Protein AF-A0A378LNF2-F1 (afdb_monomer)

pLDDT: mean 77.24, std 20.05, range [28.61, 97.25]

Solvent-accessible surface area (backbone atoms only — not comparable to full-atom values): 22758 Å² total; per-residue (Å²): 131,86,87,70,76,54,49,74,69,56,45,55,50,51,51,41,48,54,49,62,71,62,50,100,77,46,58,66,43,42,73,56,46,51,51,53,51,52,53,47,55,49,39,46,38,66,70,37,74,68,48,41,79,69,31,42,40,34,45,22,21,26,46,46,53,50,60,74,57,23,49,76,40,34,29,44,20,35,44,46,38,69,64,29,54,60,18,48,64,55,36,75,50,63,45,76,48,88,49,80,90,46,65,38,36,38,40,23,10,36,33,27,21,16,35,39,39,42,20,39,51,41,46,35,37,18,65,73,51,69,84,50,57,25,39,34,36,73,35,74,30,34,29,48,70,62,85,38,31,33,36,37,35,49,61,50,52,76,46,49,59,58,46,52,36,86,88,45,82,53,55,69,73,44,26,54,46,36,50,55,22,34,64,70,40,40,69,44,58,64,66,31,51,52,29,43,50,50,30,50,56,18,50,53,46,35,63,76,29,32,45,65,46,88,86,47,83,48,82,74,63,54,54,40,69,64,83,80,70,52,68,66,47,26,56,47,27,47,42,45,53,51,44,54,55,67,72,43,86,69,72,50,26,37,41,34,26,28,33,52,68,39,50,51,52,28,44,39,69,58,32,68,64,46,61,80,64,54,53,98,79,73,71,71,49,58,29,17,23,55,34,33,40,33,31,28,44,85,85,43,66,42,45,31,42,47,42,40,31,46,26,50,35,46,86,46,66,37,23,44,47,66,47,67,38,103,53,64,50,69,32,77,61,42,64,63,52,44,51,51,43,55,54,57,72,70,55,72,73,72,64,62,60,55,60,51,50,59,57,46,47,74,73,67,45,102,78,74,86,84,80,84,77,82,76,93,68,91,74,82,89,78,89,78,85,79,82,80,79,79,76,82,80,78,88,84,83,92,85,87,90,85,86,92,78,88,78,91,82,136

Nearest PDB structures (foldseek):
  6s2q-assembly2_D  TM=5.118E-01  e=1.154E-04  Mycobacterium tuberculosis H37Rv
  6s2r-assembly1_B  TM=5.006E-01  e=1.284E-04  Mycobacterium tuberculosis H37Rv
  4qih-assembly1_B  TM=4.948E-01  e=4.172E-04  Mycobacterium tuberculosis H37Rv
  6pi6-assembly1_A  TM=2.904E-01  e=1.037E+00  Pseudomonas sp. ADP
  6gq3-assembly2_B  TM=2.468E-01  e=3.954E+00  Homo sapiens

Sequence (410 aa):
MSTAKLDLSSYQHHVNQLISQFGPAVTDNHGLIEALYDLTTRYLRDNYPGADNFKVIQLFRHGECTRADKGFGLRPNANINPEADKNMKQFGYEALLHNQQTPPKVLFSTMTRGTTTAANFIEGLAKFFKEAQVKARSSRCITEIAEGPSGFGIERSSDYWKLINPNSGVKLSQRIALFFSWILFGIVPDPLVNNSMAKHYALETIGKNSTLQGGDISLESHSSKVTRTSDAQRKNGLAAEIVNEVFAEDPEDLIVIGHGNSIRDTLTTFFPNYKAMHREDDELDYGESQNLMTFKVNGEKQLFMLPFRIQVDQHTPGRMNARYVPYAELTPNYQEIADEVNLRDLELPASEAEDLLESYEYMFGNGLTPNMESAKKSGAPQLIIRTETVEEEQDTKQEIKKKNKAGFNL

Foldseek 3Di:
DDPDQADPVNLLVVLQVLQVVVDPPDLDCLVSLLVQVVSVQSNCCSVFPQWFLKAKEWAAEFFDDDCVQCVVVLQALGAHDPLLLVQLLQAQLCSNGNDNPAAAEEEFELRLRRLSRSLSNLLNSLVSVVPHFHEYEYDNLQFDLRPERHSALDLALVLLCCALDLPLLHAPVRSVSSVVSCVVDRVDPVSSPVSNVSNVVSVVSNVVRHDYDDPCPDPVVSRRNTGPADSLSNLLVVLLVVLVVLPDPDSHYYYYHHHFVSVLSSCCLQPVCCVVVVDPPPTADHQKIFMWMWIDRPNHIKIKTRQKIKGSDSNHHHGIHMDGHSDMDIGDRNVVSSVVSVVSNPDDPPCSVVSSVVVVCVVPPPPDDFDFDPPPDDDDGDRDDDDPDPDPPDPPDDDDDDDDDDDDDD

Radius of gyration: 28.54 Å; Cα contacts (8 Å, |Δi|>4): 672; chains: 1; bounding box: 127×67×55 Å

Organism: NCBI:txid28088

Secondary structure (DSSP, 8-state):
---SPPPHHHHHHHHHHHHHHH-TT-S--HHHHHHHHHHHHHHHHHHSTTEEEEEEEEEEEPPP--TTTTGGGTSTTPPPPHHHHHHHTT--GGGG-S-TTSPPEEEEESSHHHHHHHHHHHHHHHHHHTTSPEEEEEEGGGS---SSGGGS---SHHHHHHHHSTTSS--HHHHHHHHHHIIIIISSSHHHHHHHHHHHHHHHHHHHHEEE-SS--SGGGGS--SS---HHHHHHHHHHHHHHHHH------EEEEE-HHHHHHHHHHH-HHHHHH--TT-PPPTTEEEEEEEEEETTEEEEEEEEEEEEE-SSSTT-EEEEE-S--EEPTTHHHHHHHHHHHHH---TTHHHHHHHHHHHHH-TT--------SSSSPPP----------------S--S--------

Structure (mmCIF, N/CA/C/O backbone):
data_AF-A0A378LNF2-F1
#
_entry.id   AF-A0A378LNF2-F1
#
loop_
_atom_site.group_PDB
_atom_site.id
_atom_site.type_symbol
_atom_site.label_atom_id
_atom_site.label_alt_id
_atom_site.label_comp_id
_atom_site.label_asym_id
_atom_site.label_entity_id
_atom_site.label_seq_id
_atom_site.pdbx_PDB_ins_code
_atom_site.Cartn_x
_atom_site.Cartn_y
_atom_site.Cartn_z
_atom_site.occupancy
_atom_site.B_iso_or_equiv
_atom_site.auth_seq_id
_atom_site.auth_comp_id
_atom_site.auth_asym_id
_atom_site.auth_atom_id
_atom_site.pdbx_PDB_model_num
ATOM 1 N N . MET A 1 1 ? -31.143 -3.286 17.680 1.00 46.31 1 MET A N 1
ATOM 2 C CA . MET A 1 1 ? -29.837 -3.950 17.466 1.00 46.31 1 MET A CA 1
ATOM 3 C C . MET A 1 1 ? -29.321 -4.438 18.812 1.00 46.31 1 MET A C 1
ATOM 5 O O . MET A 1 1 ? -29.515 -3.730 19.790 1.00 46.31 1 MET A O 1
ATOM 9 N N . SER A 1 2 ? -28.754 -5.647 18.879 1.00 41.69 2 SER A N 1
ATOM 10 C CA . SER A 1 2 ? -28.270 -6.265 20.127 1.00 41.69 2 SER A CA 1
ATOM 11 C C . SER A 1 2 ? -27.234 -5.383 20.844 1.00 41.69 2 SER A C 1
ATOM 13 O O . SER A 1 2 ? -26.359 -4.804 20.197 1.00 41.69 2 SER A O 1
ATOM 15 N N . THR A 1 3 ? -27.354 -5.283 22.170 1.00 55.31 3 THR A N 1
ATOM 16 C CA . THR A 1 3 ? -26.450 -4.576 23.100 1.00 55.31 3 THR A CA 1
ATOM 17 C C . THR A 1 3 ? -25.361 -5.489 23.674 1.00 55.31 3 THR A C 1
ATOM 19 O O . THR A 1 3 ? -24.633 -5.084 24.576 1.00 55.31 3 THR A O 1
ATOM 22 N N . ALA A 1 4 ? -25.266 -6.735 23.202 1.00 71.12 4 ALA A N 1
ATOM 23 C CA . ALA A 1 4 ? -24.233 -7.661 23.645 1.00 71.12 4 ALA A CA 1
ATOM 24 C C . ALA A 1 4 ? -22.861 -7.241 23.096 1.00 71.12 4 ALA A C 1
ATOM 26 O O . ALA A 1 4 ? -22.738 -6.914 21.913 1.00 71.12 4 ALA A O 1
ATOM 27 N N . LYS A 1 5 ? -21.845 -7.273 23.964 1.00 79.44 5 LYS A N 1
ATOM 28 C CA . LYS A 1 5 ? -20.435 -7.096 23.603 1.00 79.44 5 LYS A CA 1
ATOM 29 C C . LYS A 1 5 ? -20.051 -8.126 22.537 1.00 79.44 5 LYS A C 1
ATOM 31 O O . LYS A 1 5 ? -20.292 -9.317 22.723 1.00 79.44 5 LYS A O 1
ATOM 36 N N . LEU A 1 6 ? -19.481 -7.661 21.428 1.00 86.31 6 LEU A N 1
ATOM 37 C CA . LEU A 1 6 ? -19.015 -8.526 20.343 1.00 86.31 6 LEU A CA 1
ATOM 38 C C . LEU A 1 6 ? -17.680 -9.160 20.739 1.00 86.31 6 LEU A C 1
ATOM 40 O O . LEU A 1 6 ? -16.713 -8.438 20.946 1.00 86.31 6 LEU A O 1
ATOM 44 N N . ASP A 1 7 ? -17.599 -10.485 20.826 1.00 90.88 7 ASP A N 1
ATOM 45 C CA . ASP A 1 7 ? -16.300 -11.166 20.842 1.00 90.88 7 ASP A CA 1
ATOM 46 C C . ASP A 1 7 ? -15.690 -11.225 19.425 1.00 90.88 7 ASP A C 1
ATOM 48 O O . ASP A 1 7 ? -16.345 -10.881 18.435 1.00 90.88 7 ASP A O 1
ATOM 52 N N . LEU A 1 8 ? -14.419 -11.636 19.318 1.00 91.00 8 LEU A N 1
ATOM 53 C CA . LEU A 1 8 ? -13.693 -11.668 18.040 1.00 91.00 8 LEU A CA 1
ATOM 54 C C . LEU A 1 8 ? -14.396 -12.556 16.999 1.00 91.00 8 LEU A C 1
ATOM 56 O O . LEU A 1 8 ? -14.499 -12.177 15.833 1.00 91.00 8 LEU A O 1
ATOM 60 N N . SER A 1 9 ? -14.924 -13.709 17.423 1.00 91.81 9 SER A N 1
ATOM 61 C CA . SER A 1 9 ? -15.613 -14.651 16.535 1.00 91.81 9 SER A CA 1
ATOM 62 C C . SER A 1 9 ? -16.911 -14.059 15.983 1.00 91.81 9 SER A C 1
ATOM 64 O O . SER A 1 9 ? -17.155 -14.106 14.777 1.00 91.81 9 SER A O 1
ATOM 66 N N . SER A 1 10 ? -17.709 -13.427 16.845 1.00 92.69 10 SER A N 1
ATOM 67 C CA . SER A 1 10 ? -18.956 -12.752 16.482 1.00 92.69 10 SER A CA 1
ATOM 68 C C . SER A 1 10 ? -18.701 -11.550 15.576 1.00 92.69 10 SER A C 1
ATOM 70 O O . SER A 1 10 ? -19.425 -11.345 14.603 1.00 92.69 10 SER A O 1
ATOM 72 N N . TYR A 1 11 ? -17.654 -10.770 15.854 1.00 94.94 11 TYR A N 1
ATOM 73 C CA . TYR A 1 11 ? -17.217 -9.669 14.995 1.00 94.94 11 TYR A CA 1
ATOM 74 C C . TYR A 1 11 ? -16.851 -10.161 13.590 1.00 94.94 11 TYR A C 1
ATOM 76 O O . TYR A 1 11 ? -17.413 -9.680 12.606 1.00 94.94 11 TYR A O 1
ATOM 84 N N . GLN A 1 12 ? -15.976 -11.164 13.484 1.00 94.12 12 GLN A N 1
ATOM 85 C CA . GLN A 1 12 ? -15.579 -11.728 12.193 1.00 94.12 12 GLN A CA 1
ATOM 86 C C . GLN A 1 12 ? -16.767 -12.352 11.445 1.00 94.12 12 GLN A C 1
ATOM 88 O O . GLN A 1 12 ? -16.859 -12.232 10.223 1.00 94.12 12 GLN A O 1
ATOM 93 N N . HIS A 1 13 ? -17.705 -12.974 12.166 1.00 94.50 13 HIS A N 1
ATOM 94 C CA . HIS A 1 13 ? -18.943 -13.483 11.584 1.00 94.50 13 HIS A CA 1
ATOM 95 C C . HIS A 1 13 ? -19.801 -12.360 10.987 1.00 94.50 13 HIS A C 1
ATOM 97 O O . HIS A 1 13 ? -20.257 -12.485 9.851 1.00 94.50 13 HIS A O 1
ATOM 103 N N . HIS A 1 14 ? -19.985 -11.248 11.704 1.00 94.56 14 HIS A N 1
ATOM 104 C CA . HIS A 1 14 ? -20.729 -10.093 11.197 1.00 94.56 14 HIS A CA 1
ATOM 105 C C . HIS A 1 14 ? -20.045 -9.428 9.998 1.00 94.56 14 HIS A C 1
ATOM 107 O O . HIS A 1 14 ? -20.735 -9.061 9.051 1.00 94.56 14 HIS A O 1
ATOM 113 N N . VAL A 1 15 ? -18.711 -9.330 9.982 1.00 95.12 15 VAL A N 1
ATOM 114 C CA . VAL A 1 15 ? -17.965 -8.856 8.801 1.00 95.12 15 VAL A CA 1
ATOM 115 C C . VAL A 1 15 ? -18.271 -9.730 7.584 1.00 95.12 15 VAL A C 1
ATOM 117 O O . VAL A 1 15 ? -18.637 -9.217 6.527 1.00 95.12 15 VAL A O 1
ATOM 120 N N . ASN A 1 16 ? -18.183 -11.054 7.735 1.00 94.38 16 ASN A N 1
ATOM 121 C CA . ASN A 1 16 ? -18.486 -11.985 6.651 1.00 94.38 16 ASN A CA 1
ATOM 122 C C . ASN A 1 16 ? -19.944 -11.858 6.167 1.00 94.38 16 ASN A C 1
ATOM 124 O O . ASN A 1 16 ? -20.209 -11.870 4.963 1.00 94.38 16 ASN A O 1
ATOM 128 N N . GLN A 1 17 ? -20.895 -11.694 7.094 1.00 93.31 17 GLN A N 1
ATOM 129 C CA . GLN A 1 17 ? -22.302 -11.470 6.758 1.00 93.31 17 GLN A CA 1
ATOM 130 C C . GLN A 1 17 ? -22.513 -10.171 5.976 1.00 93.31 17 GLN A C 1
ATOM 132 O O . GLN A 1 17 ? -23.202 -10.207 4.959 1.00 93.31 17 GLN A O 1
ATOM 137 N N . LEU A 1 18 ? -21.920 -9.053 6.412 1.00 91.81 18 LEU A N 1
ATOM 138 C CA . LEU A 1 18 ? -22.021 -7.769 5.712 1.00 91.81 18 LEU A CA 1
ATOM 139 C C . LEU A 1 18 ? -21.511 -7.898 4.276 1.00 91.81 18 LEU A C 1
ATOM 141 O O . LEU A 1 18 ? -22.231 -7.582 3.336 1.00 91.81 18 LEU A O 1
ATOM 145 N N . ILE A 1 19 ? -20.318 -8.462 4.087 1.00 91.12 19 ILE A N 1
ATOM 146 C CA . ILE A 1 19 ? -19.733 -8.643 2.751 1.00 91.12 19 ILE A CA 1
ATOM 147 C C . ILE A 1 19 ? -20.613 -9.550 1.874 1.00 91.12 19 ILE A C 1
ATOM 149 O O . ILE A 1 19 ? -20.861 -9.246 0.708 1.00 91.12 19 ILE A O 1
ATOM 153 N N . SER A 1 20 ? -21.154 -10.630 2.443 1.00 88.88 20 SER A N 1
ATOM 154 C CA . SER A 1 20 ? -22.032 -11.558 1.716 1.00 88.88 20 SER A CA 1
ATOM 155 C C . SER A 1 20 ? -23.372 -10.931 1.306 1.00 88.88 20 SER A C 1
ATOM 157 O O . SER A 1 20 ? -23.924 -11.303 0.273 1.00 88.88 20 SER A O 1
ATOM 159 N N . GLN A 1 21 ? -23.906 -9.994 2.096 1.00 84.56 21 GLN A N 1
ATOM 160 C CA . GLN A 1 21 ? -25.195 -9.337 1.837 1.00 84.56 21 GLN A CA 1
ATOM 161 C C . GLN A 1 21 ? -25.132 -8.313 0.701 1.00 84.56 21 GLN A C 1
ATOM 163 O O . GLN A 1 21 ? -26.104 -8.176 -0.039 1.00 84.56 21 GLN A O 1
ATOM 168 N N . PHE A 1 22 ? -24.008 -7.610 0.550 1.00 74.44 22 PHE A N 1
ATOM 169 C CA . PHE A 1 22 ? -23.841 -6.616 -0.515 1.00 74.44 22 PHE A CA 1
ATOM 170 C C . PHE A 1 22 ? -23.561 -7.264 -1.881 1.00 74.44 22 PHE A C 1
ATOM 172 O O . PHE A 1 22 ? -23.915 -6.699 -2.911 1.00 74.44 22 PHE A O 1
ATOM 179 N N . GLY A 1 23 ? -23.038 -8.494 -1.905 1.00 61.16 23 GLY A N 1
ATOM 180 C CA . GLY A 1 23 ? -22.859 -9.286 -3.122 1.00 61.16 23 GLY A CA 1
ATOM 181 C C . GLY A 1 23 ? -21.852 -8.696 -4.130 1.00 61.16 23 GLY A C 1
ATOM 182 O O . GLY A 1 23 ? -21.405 -7.558 -4.015 1.00 61.16 23 GLY A O 1
ATOM 183 N N . PRO A 1 24 ? -21.477 -9.454 -5.174 1.00 56.44 24 PRO A N 1
ATOM 184 C CA . PRO A 1 24 ? -20.490 -9.025 -6.167 1.00 56.44 24 PRO A CA 1
ATOM 185 C C . PRO A 1 24 ? -21.074 -8.102 -7.255 1.00 56.44 24 PRO A C 1
ATOM 187 O O . PRO A 1 24 ? -20.491 -8.014 -8.329 1.00 56.44 24 PRO A O 1
ATOM 190 N N . ALA A 1 25 ? -22.240 -7.480 -7.066 1.00 51.31 25 ALA A N 1
ATOM 191 C CA . ALA A 1 25 ? -22.971 -6.804 -8.150 1.00 51.31 25 ALA A CA 1
ATOM 192 C C . ALA A 1 25 ? -23.205 -5.300 -7.933 1.00 51.31 25 ALA A C 1
ATOM 194 O O . ALA A 1 25 ? -23.798 -4.656 -8.798 1.00 51.31 25 ALA A O 1
ATOM 195 N N . VAL A 1 26 ? -22.757 -4.728 -6.814 1.00 55.94 26 VAL A N 1
ATOM 196 C CA . VAL A 1 26 ? -22.938 -3.297 -6.548 1.00 55.94 26 VAL A CA 1
ATOM 197 C C . VAL A 1 26 ? -21.745 -2.533 -7.115 1.00 55.94 26 VAL A C 1
ATOM 199 O O . VAL A 1 26 ? -20.593 -2.821 -6.802 1.00 55.94 26 VAL A O 1
ATOM 202 N N . THR A 1 27 ? -22.027 -1.579 -8.000 1.00 56.25 27 THR A N 1
ATOM 203 C CA . THR A 1 27 ? -21.019 -0.738 -8.660 1.00 56.25 27 THR A CA 1
ATOM 204 C C . THR A 1 27 ? -20.361 0.264 -7.714 1.00 56.25 27 THR A C 1
ATOM 206 O O . THR A 1 27 ? -19.321 0.799 -8.061 1.00 56.25 27 THR A O 1
ATOM 209 N N . ASP A 1 28 ? -20.926 0.490 -6.528 1.00 64.38 28 ASP A N 1
ATOM 210 C CA . ASP A 1 28 ? -20.379 1.362 -5.491 1.00 64.38 28 ASP A CA 1
ATOM 211 C C . ASP A 1 28 ? -20.611 0.753 -4.096 1.00 64.38 28 ASP A C 1
ATOM 213 O O . ASP A 1 28 ? -21.744 0.631 -3.632 1.00 64.38 28 ASP A O 1
ATOM 217 N N . ASN A 1 29 ?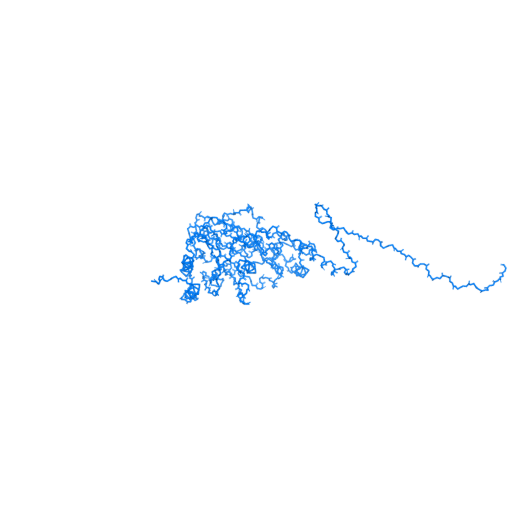 -19.525 0.340 -3.440 1.00 74.81 29 ASN A N 1
ATOM 218 C CA . ASN A 1 29 ? -19.544 -0.309 -2.127 1.00 74.81 29 ASN A CA 1
ATOM 219 C C . ASN A 1 29 ? -19.297 0.672 -0.968 1.00 74.81 29 ASN A C 1
ATOM 221 O O . ASN A 1 29 ? -18.974 0.229 0.135 1.00 74.81 29 ASN A O 1
ATOM 225 N N . HIS A 1 30 ? -19.463 1.984 -1.172 1.00 80.50 30 HIS A N 1
ATOM 226 C CA . HIS A 1 30 ? -19.204 2.988 -0.131 1.00 80.50 30 HIS A CA 1
ATOM 227 C C . HIS A 1 30 ? -19.927 2.686 1.192 1.00 80.50 30 HIS A C 1
ATOM 229 O O . HIS A 1 30 ? -19.278 2.582 2.232 1.00 80.50 30 HIS A O 1
ATOM 235 N N . GLY A 1 31 ? -21.236 2.413 1.154 1.00 85.62 31 GLY A N 1
ATOM 236 C CA . GLY A 1 31 ? -22.003 2.080 2.362 1.00 85.62 31 GLY A CA 1
ATOM 237 C C . GLY A 1 31 ? -21.570 0.776 3.050 1.00 85.62 31 GLY A C 1
ATOM 238 O O . GLY A 1 31 ? -21.698 0.651 4.267 1.00 85.62 31 GLY A O 1
ATOM 239 N N . LEU A 1 32 ? -21.021 -0.190 2.303 1.00 88.94 32 LEU A N 1
ATOM 240 C CA . LEU A 1 32 ? -20.430 -1.399 2.887 1.00 88.94 32 LEU A CA 1
ATOM 241 C C . LEU A 1 32 ? -19.131 -1.062 3.622 1.00 88.94 32 LEU A C 1
ATOM 243 O O . LEU A 1 32 ? -18.923 -1.535 4.737 1.00 88.94 32 LEU A O 1
ATOM 247 N N . ILE A 1 33 ? -18.259 -0.265 3.004 1.00 90.56 33 ILE A N 1
ATOM 248 C CA . ILE A 1 33 ? -16.956 0.096 3.574 1.00 90.56 33 ILE A CA 1
ATOM 249 C C . ILE A 1 33 ? -17.143 0.891 4.873 1.00 90.56 33 ILE A C 1
ATOM 251 O O . ILE A 1 33 ? -16.528 0.552 5.885 1.00 90.56 33 ILE A O 1
ATOM 255 N N . GLU A 1 34 ? -18.051 1.869 4.880 1.00 90.00 34 GLU A N 1
ATOM 256 C CA . GLU A 1 34 ? -18.422 2.622 6.084 1.00 90.00 34 GLU A CA 1
ATOM 257 C C . GLU A 1 34 ? -18.934 1.684 7.190 1.00 90.00 34 GLU A C 1
ATOM 259 O O . GLU A 1 34 ? -18.407 1.684 8.304 1.00 90.00 34 GLU A O 1
ATOM 264 N N . ALA A 1 35 ? -19.871 0.785 6.864 1.00 91.94 35 ALA A N 1
ATOM 265 C CA . ALA A 1 35 ? -20.413 -0.177 7.823 1.00 91.94 35 ALA A CA 1
ATOM 266 C C . ALA A 1 35 ? -19.348 -1.133 8.395 1.00 91.94 35 ALA A C 1
ATOM 268 O O . ALA A 1 35 ? -19.419 -1.515 9.567 1.00 91.94 35 ALA A O 1
ATOM 269 N N . LEU A 1 36 ? -18.357 -1.530 7.590 1.00 94.94 36 LEU A N 1
ATOM 270 C CA . LEU A 1 36 ? -17.246 -2.377 8.027 1.00 94.94 36 LEU A CA 1
ATOM 271 C C . LEU A 1 36 ? -16.326 -1.649 9.015 1.00 94.94 36 LEU A C 1
ATOM 273 O O . LEU A 1 36 ? -15.928 -2.237 10.030 1.00 94.94 36 LEU A O 1
ATOM 277 N N . TYR A 1 37 ? -16.004 -0.379 8.757 1.00 95.12 37 TYR A N 1
ATOM 278 C CA . TYR A 1 37 ? -15.212 0.424 9.687 1.00 95.12 37 TYR A CA 1
ATOM 279 C C . TYR A 1 37 ? -15.983 0.734 10.974 1.00 95.12 37 TYR A C 1
ATOM 281 O O . TYR A 1 37 ? -15.431 0.550 12.058 1.00 95.12 37 TYR A O 1
ATOM 289 N N . ASP A 1 38 ? -17.268 1.075 10.892 1.00 94.06 38 ASP A N 1
ATOM 290 C CA . ASP A 1 38 ? -18.120 1.313 12.064 1.00 94.06 38 ASP A CA 1
ATOM 291 C C . ASP A 1 38 ? -18.252 0.075 12.954 1.00 94.06 38 ASP A C 1
ATOM 293 O O . ASP A 1 38 ? -18.110 0.151 14.182 1.00 94.06 38 ASP A O 1
ATOM 297 N N . LEU A 1 39 ? -18.483 -1.093 12.345 1.00 95.44 39 LEU A N 1
ATOM 298 C CA . LEU A 1 39 ? -18.534 -2.367 13.059 1.00 95.44 39 LEU A CA 1
ATOM 299 C C . LEU A 1 39 ? -17.207 -2.654 13.774 1.00 95.44 39 LEU A C 1
ATOM 301 O O . LEU A 1 39 ? -17.210 -3.115 14.918 1.00 95.44 39 LEU A O 1
ATOM 305 N N . THR A 1 40 ? -16.084 -2.361 13.118 1.00 96.62 40 THR A N 1
ATOM 306 C CA . THR A 1 40 ? -14.739 -2.529 13.682 1.00 96.62 40 THR A CA 1
ATOM 307 C C . THR A 1 40 ? -14.512 -1.590 14.864 1.00 96.62 40 THR A C 1
ATOM 309 O O . THR A 1 40 ? -14.142 -2.047 15.945 1.00 96.62 40 THR A O 1
ATOM 312 N N . THR A 1 41 ? -14.797 -0.297 14.705 1.00 95.50 41 THR A N 1
ATOM 313 C CA . THR A 1 41 ? -14.666 0.704 15.772 1.00 95.50 41 THR A CA 1
ATOM 314 C C . THR A 1 41 ? -15.528 0.340 16.977 1.00 95.50 41 THR A C 1
ATOM 316 O O . THR A 1 41 ? -15.078 0.437 18.121 1.00 95.50 41 THR A O 1
ATOM 319 N N . ARG A 1 42 ? -16.754 -0.147 16.748 1.00 94.88 42 ARG A N 1
ATOM 320 C CA . ARG A 1 42 ? -17.622 -0.650 17.818 1.00 94.88 42 ARG A CA 1
ATOM 321 C C . ARG A 1 42 ? -17.013 -1.857 18.530 1.00 94.88 42 ARG A C 1
ATOM 323 O O . ARG A 1 42 ? -16.938 -1.848 19.756 1.00 94.88 42 ARG A O 1
ATOM 330 N N . TYR A 1 43 ? -16.562 -2.865 17.783 1.00 96.12 43 TYR A N 1
ATOM 331 C CA . TYR A 1 43 ? -15.901 -4.041 18.354 1.00 96.12 43 TYR A CA 1
ATOM 332 C C . TYR A 1 43 ? -14.707 -3.642 19.237 1.00 96.12 43 TYR A C 1
ATOM 334 O O . TYR A 1 43 ? -14.588 -4.125 20.365 1.00 96.12 43 TYR A O 1
ATOM 342 N N . LEU A 1 44 ? -13.861 -2.723 18.764 1.00 95.94 44 LEU A N 1
ATOM 343 C CA . LEU A 1 44 ? -12.694 -2.260 19.511 1.00 95.94 44 LEU A CA 1
ATOM 344 C C . LEU A 1 44 ? -13.091 -1.477 20.771 1.00 95.94 44 LEU A C 1
ATOM 346 O O . LEU A 1 44 ? -12.554 -1.752 21.839 1.00 95.94 44 LEU A O 1
ATOM 350 N N . ARG A 1 45 ? -14.079 -0.578 20.705 1.00 94.88 45 ARG A N 1
ATOM 351 C CA . ARG A 1 45 ? -14.576 0.146 21.893 1.00 94.88 45 ARG A CA 1
ATOM 352 C C . ARG A 1 45 ? -15.192 -0.777 22.944 1.00 94.88 45 ARG A C 1
ATOM 354 O O . ARG A 1 45 ? -14.976 -0.570 24.136 1.00 94.88 45 ARG A O 1
ATOM 361 N N . ASP A 1 46 ? -15.924 -1.805 22.518 1.00 93.69 46 ASP A N 1
ATOM 362 C CA . ASP A 1 46 ? -16.558 -2.765 23.428 1.00 93.69 46 ASP A CA 1
ATOM 363 C C . ASP A 1 46 ? -15.514 -3.655 24.141 1.00 93.69 46 ASP A C 1
ATOM 365 O O . ASP A 1 46 ? -15.707 -4.075 25.292 1.00 93.69 46 ASP A O 1
ATOM 369 N N . ASN A 1 47 ? -14.396 -3.963 23.471 1.00 93.81 47 ASN A N 1
ATOM 370 C CA . ASN A 1 47 ? -13.351 -4.850 23.991 1.00 93.81 47 ASN A CA 1
ATOM 371 C C . ASN A 1 47 ? -12.210 -4.135 24.710 1.00 93.81 47 ASN A C 1
ATOM 373 O O . ASN A 1 47 ? -11.639 -4.723 25.629 1.00 93.81 47 ASN A O 1
ATOM 377 N N . TYR A 1 48 ? -11.955 -2.874 24.372 1.00 92.88 48 TYR A N 1
ATOM 378 C CA . TYR A 1 48 ? -10.885 -2.056 24.931 1.00 92.88 48 TYR A CA 1
ATOM 379 C C . TYR A 1 48 ? -11.477 -0.740 25.467 1.00 92.88 48 TYR A C 1
ATOM 381 O O . TYR A 1 48 ? -11.519 0.264 24.755 1.00 92.88 48 TYR A O 1
ATOM 389 N N . PRO A 1 49 ? -11.990 -0.726 26.715 1.00 91.56 49 PRO A N 1
ATOM 390 C CA . PRO A 1 49 ? -12.575 0.473 27.307 1.00 91.56 49 PRO A CA 1
ATOM 391 C C . PRO A 1 49 ? -11.589 1.645 27.298 1.00 91.56 49 PRO A C 1
ATOM 393 O O . PRO A 1 49 ? -10.435 1.491 27.690 1.00 91.56 49 PRO A O 1
ATOM 396 N N . GLY A 1 50 ? -12.056 2.815 26.860 1.00 91.00 50 GLY A N 1
ATOM 397 C CA . GLY A 1 50 ? -11.201 3.988 26.657 1.00 91.00 50 GLY A CA 1
ATOM 398 C C . GLY A 1 50 ? -10.525 4.043 25.284 1.00 91.00 50 GLY A C 1
ATOM 399 O O . GLY A 1 50 ? -9.676 4.904 25.089 1.00 91.00 50 GLY A O 1
ATOM 400 N N . ALA A 1 51 ? -10.894 3.158 24.345 1.00 94.00 51 ALA A N 1
ATOM 401 C CA . ALA A 1 51 ? -10.382 3.209 22.983 1.00 94.00 51 ALA A CA 1
ATOM 402 C C . ALA A 1 51 ? -10.830 4.474 22.230 1.00 94.00 51 ALA A C 1
ATOM 404 O O . ALA A 1 51 ? -12.033 4.709 22.050 1.00 94.00 51 ALA A O 1
ATOM 405 N N . ASP A 1 52 ? -9.866 5.256 21.748 1.00 92.75 52 ASP A N 1
ATOM 406 C CA . ASP A 1 52 ? -10.088 6.479 20.977 1.00 92.75 52 ASP A CA 1
ATOM 407 C C . ASP A 1 52 ? -9.046 6.674 19.857 1.00 92.75 52 ASP A C 1
ATOM 409 O O . ASP A 1 52 ? -8.235 5.791 19.573 1.00 92.75 52 ASP A O 1
ATOM 413 N N . ASN A 1 53 ? -9.126 7.820 19.170 1.00 90.62 53 ASN A N 1
ATOM 414 C CA . ASN A 1 53 ? -8.214 8.220 18.094 1.00 90.62 53 ASN A CA 1
ATOM 415 C C . ASN A 1 53 ? -8.051 7.164 16.980 1.00 90.62 53 ASN A C 1
ATOM 417 O O . ASN A 1 53 ? -6.937 6.791 16.614 1.00 90.62 53 ASN A O 1
ATOM 421 N N . PHE A 1 54 ? -9.182 6.658 16.478 1.00 94.12 54 PHE A N 1
ATOM 422 C CA . PHE A 1 54 ? -9.216 5.645 15.425 1.00 94.12 54 PHE A CA 1
ATOM 423 C C . PHE A 1 54 ? -8.773 6.218 14.083 1.00 94.12 54 PHE A C 1
ATOM 425 O O . PHE A 1 54 ? -9.296 7.236 13.630 1.00 94.12 54 PHE A O 1
ATOM 432 N N . LYS A 1 55 ? -7.861 5.504 13.432 1.00 94.19 55 LYS A N 1
ATOM 433 C CA . LYS A 1 55 ? -7.297 5.845 12.126 1.00 94.19 55 LYS A CA 1
ATOM 434 C C . LYS A 1 55 ? -7.033 4.579 11.333 1.00 94.19 55 LYS A C 1
ATOM 436 O O . LYS A 1 55 ? -6.617 3.572 11.910 1.00 94.19 55 LYS A O 1
ATOM 441 N N . VAL A 1 56 ? -7.244 4.626 10.023 1.00 96.25 56 VAL A N 1
ATOM 442 C CA . VAL A 1 56 ? -7.029 3.479 9.139 1.00 96.25 56 VAL A CA 1
ATOM 443 C C . VAL A 1 56 ? -5.731 3.645 8.352 1.00 96.25 56 VAL A C 1
ATOM 445 O O . VAL A 1 56 ? -5.445 4.702 7.792 1.00 96.25 56 VAL A O 1
ATOM 448 N N . ILE A 1 57 ? -4.949 2.565 8.292 1.00 97.25 57 ILE A N 1
ATOM 449 C CA . ILE A 1 57 ? -3.802 2.414 7.396 1.00 97.25 57 ILE A CA 1
ATOM 450 C C . ILE A 1 57 ? -4.166 1.360 6.346 1.00 97.25 57 ILE A C 1
ATOM 452 O O . ILE A 1 57 ? -4.424 0.205 6.682 1.00 97.25 57 ILE A O 1
ATOM 456 N N . GLN A 1 58 ? -4.179 1.747 5.074 1.00 96.75 58 GLN A N 1
ATOM 457 C CA . GLN A 1 58 ? -4.570 0.888 3.955 1.00 96.75 58 GLN A CA 1
ATOM 458 C C . GLN A 1 58 ? -3.336 0.512 3.143 1.00 96.75 58 GLN A C 1
ATOM 460 O O . GLN A 1 58 ? -2.713 1.371 2.524 1.00 96.75 58 GLN A O 1
ATOM 465 N N . LEU A 1 59 ? -2.968 -0.767 3.144 1.00 96.62 59 LEU A N 1
ATOM 466 C CA . LEU A 1 59 ? -1.774 -1.269 2.469 1.00 96.62 59 LEU A CA 1
ATOM 467 C C . LEU A 1 59 ? -2.148 -1.848 1.104 1.00 96.62 59 LEU A C 1
ATOM 469 O O . LEU A 1 59 ? -2.398 -3.046 0.991 1.00 96.62 59 LEU A O 1
ATOM 473 N N . PHE A 1 60 ? -2.202 -1.004 0.074 1.00 96.81 60 PHE A N 1
ATOM 474 C CA . PHE A 1 60 ? -2.533 -1.399 -1.293 1.00 96.81 60 PHE A CA 1
ATOM 475 C C . PHE A 1 60 ? -1.340 -2.005 -2.030 1.00 96.81 60 PHE A C 1
ATOM 477 O O . PHE A 1 60 ? -0.259 -1.408 -2.123 1.00 96.81 60 PHE A O 1
ATOM 484 N N . ARG A 1 61 ? -1.570 -3.150 -2.676 1.00 95.12 61 ARG A N 1
ATOM 485 C CA . ARG A 1 61 ? -0.739 -3.579 -3.803 1.00 95.12 61 ARG A CA 1
ATOM 486 C C . ARG A 1 61 ? -1.018 -2.649 -4.985 1.00 95.12 61 ARG A C 1
ATOM 488 O O . ARG A 1 61 ? -2.170 -2.353 -5.289 1.00 95.12 61 ARG A O 1
ATOM 495 N N . HIS A 1 62 ? 0.038 -2.207 -5.664 1.00 94.62 62 HIS A N 1
ATOM 496 C CA . HIS A 1 62 ? -0.072 -1.380 -6.868 1.00 94.62 62 HIS A CA 1
ATOM 497 C C . HIS A 1 62 ? -1.013 -1.983 -7.938 1.00 94.62 62 HIS A C 1
ATOM 499 O O . HIS A 1 62 ? -1.349 -3.169 -7.899 1.00 94.62 62 HIS A O 1
ATOM 505 N N . GLY A 1 63 ? -1.390 -1.180 -8.935 1.00 94.12 63 GLY A N 1
ATOM 506 C CA . GLY A 1 63 ? -2.252 -1.598 -10.039 1.00 94.12 63 GLY A CA 1
ATOM 507 C C . GLY A 1 63 ? -1.671 -2.728 -10.899 1.00 94.12 63 GLY A C 1
ATOM 508 O O . GLY A 1 63 ? -0.478 -3.036 -10.842 1.00 94.12 63 GLY A O 1
ATOM 509 N N . GLU A 1 64 ? -2.514 -3.380 -11.687 1.00 93.69 64 GLU A N 1
ATOM 510 C CA . GLU A 1 64 ? -2.169 -4.583 -12.429 1.00 93.69 64 GLU A CA 1
ATOM 511 C C . GLU A 1 64 ? -1.048 -4.326 -13.432 1.00 93.69 64 GLU A C 1
ATOM 513 O O . GLU A 1 64 ? -1.089 -3.396 -14.233 1.00 93.69 64 GLU A O 1
ATOM 518 N N . CYS A 1 65 ? -0.052 -5.208 -13.419 1.00 87.31 65 CYS A N 1
ATOM 519 C CA . CYS A 1 65 ? 0.882 -5.373 -14.520 1.00 87.31 65 CYS A CA 1
ATOM 520 C C . CYS A 1 65 ? 1.004 -6.863 -14.845 1.00 87.31 65 CYS A C 1
ATOM 522 O O . CYS A 1 65 ? 1.334 -7.696 -13.988 1.00 87.31 65 CYS A O 1
ATOM 524 N N . THR A 1 66 ? 0.698 -7.207 -16.093 1.00 81.00 66 THR A N 1
ATOM 525 C CA . THR A 1 66 ? 0.658 -8.594 -16.554 1.00 81.00 66 THR A CA 1
ATOM 526 C C . THR A 1 66 ? 2.067 -9.185 -16.635 1.00 81.00 66 THR A C 1
ATOM 528 O O . THR A 1 66 ? 3.079 -8.476 -16.639 1.00 81.00 66 THR A O 1
ATOM 531 N N . ARG A 1 67 ? 2.174 -10.516 -16.747 1.00 76.31 67 ARG A N 1
ATOM 532 C CA . ARG A 1 67 ? 3.474 -11.163 -17.013 1.00 76.31 67 ARG A CA 1
ATOM 533 C C . ARG A 1 67 ? 4.122 -10.645 -18.299 1.00 76.31 67 ARG A C 1
ATOM 535 O O . ARG A 1 67 ? 5.344 -10.525 -18.339 1.00 76.31 67 ARG A O 1
ATOM 542 N N . ALA A 1 68 ? 3.322 -10.308 -19.311 1.00 78.06 68 ALA A N 1
ATOM 543 C CA . ALA A 1 68 ? 3.807 -9.706 -20.548 1.00 78.06 68 ALA A CA 1
ATOM 544 C C . ALA A 1 68 ? 4.343 -8.284 -20.308 1.00 78.06 68 ALA A C 1
ATOM 546 O O . ALA A 1 68 ? 5.438 -7.960 -20.771 1.00 78.06 68 ALA A O 1
ATOM 547 N N . ASP A 1 69 ? 3.649 -7.476 -19.501 1.00 81.56 69 ASP A N 1
ATOM 548 C CA . ASP A 1 69 ? 4.103 -6.128 -19.130 1.00 81.56 69 ASP A CA 1
ATOM 549 C C . ASP A 1 69 ? 5.423 -6.164 -18.364 1.00 81.56 69 ASP A C 1
ATOM 551 O O . ASP A 1 69 ? 6.304 -5.340 -18.612 1.00 81.56 69 ASP A O 1
ATOM 555 N N . LYS A 1 70 ? 5.594 -7.166 -17.493 1.00 79.56 70 LYS A N 1
ATOM 556 C CA . LYS A 1 70 ? 6.839 -7.435 -16.760 1.00 79.56 70 LYS A CA 1
ATOM 557 C C . LYS A 1 70 ? 7.918 -8.118 -17.605 1.00 79.56 70 LYS A C 1
ATOM 559 O O . LYS A 1 70 ? 8.996 -8.390 -17.081 1.00 79.56 70 LYS A O 1
ATOM 564 N N . GLY A 1 71 ? 7.655 -8.457 -18.870 1.00 80.62 71 GLY A N 1
ATOM 565 C CA . GLY A 1 71 ? 8.582 -9.228 -19.705 1.00 80.62 71 GLY A CA 1
ATOM 566 C C . GLY A 1 71 ? 9.035 -10.524 -19.027 1.00 80.62 71 GLY A C 1
ATOM 567 O O . GLY A 1 71 ? 10.229 -10.798 -18.976 1.00 80.62 71 GLY A O 1
ATOM 568 N N . PHE A 1 72 ? 8.100 -11.257 -18.414 1.00 83.44 72 PHE A N 1
ATOM 569 C CA . PHE A 1 72 ? 8.369 -12.456 -17.607 1.00 83.44 72 PHE A CA 1
ATOM 570 C C . PHE A 1 72 ? 9.368 -12.220 -16.455 1.00 83.44 72 PHE A C 1
ATOM 572 O O . PHE A 1 72 ? 10.169 -13.087 -16.127 1.00 83.44 72 PHE A O 1
ATOM 579 N N . GLY A 1 73 ? 9.325 -11.030 -15.844 1.00 81.88 73 GLY A N 1
ATOM 580 C CA . GLY A 1 73 ? 10.207 -10.623 -14.742 1.00 81.88 73 GLY A CA 1
ATOM 581 C C . GLY A 1 73 ? 11.512 -9.959 -15.192 1.00 81.88 73 GLY A C 1
ATOM 582 O O . GLY A 1 73 ? 12.257 -9.438 -14.362 1.00 81.88 73 GLY A O 1
ATOM 583 N N . LEU A 1 74 ? 11.784 -9.926 -16.501 1.00 84.19 74 LEU A N 1
ATOM 584 C CA . LEU A 1 74 ? 12.993 -9.325 -17.058 1.00 84.19 74 LEU A CA 1
ATOM 585 C C . LEU A 1 74 ? 12.823 -7.850 -17.423 1.00 84.19 74 LEU A C 1
ATOM 587 O O . LEU A 1 74 ? 13.829 -7.152 -17.502 1.00 84.19 74 LEU A O 1
ATOM 591 N N . ARG A 1 75 ? 11.606 -7.336 -17.647 1.00 86.50 75 ARG A N 1
ATOM 592 C CA . ARG A 1 75 ? 11.428 -5.908 -17.948 1.00 86.50 75 ARG A CA 1
ATOM 593 C C . ARG A 1 75 ? 11.530 -5.101 -16.651 1.00 86.50 75 ARG A C 1
ATOM 595 O O . ARG A 1 75 ? 10.702 -5.297 -15.758 1.00 86.50 75 ARG A O 1
ATOM 602 N N . PRO A 1 76 ? 12.503 -4.185 -16.530 1.00 82.25 76 PRO A N 1
ATOM 603 C CA . PRO A 1 76 ? 12.676 -3.419 -15.310 1.00 82.25 76 PRO A CA 1
ATOM 604 C C . PRO A 1 76 ? 11.562 -2.395 -15.123 1.00 82.25 76 PRO A C 1
ATOM 606 O O . PRO A 1 76 ? 11.041 -1.849 -16.099 1.00 82.25 76 PRO A O 1
ATOM 609 N N . ASN A 1 77 ? 11.253 -2.104 -13.857 1.00 83.81 77 ASN A N 1
ATOM 610 C CA . ASN A 1 77 ? 10.414 -0.977 -13.453 1.00 83.81 77 ASN A CA 1
ATOM 611 C C . ASN A 1 77 ? 9.119 -0.827 -14.281 1.00 83.81 77 ASN A C 1
ATOM 613 O O . ASN A 1 77 ? 8.746 0.276 -14.680 1.00 83.81 77 ASN A O 1
ATOM 617 N N . ALA A 1 78 ? 8.471 -1.956 -14.590 1.00 87.38 78 ALA A N 1
ATOM 618 C CA . ALA A 1 78 ? 7.301 -1.991 -15.461 1.00 87.38 78 ALA A CA 1
ATOM 619 C C . ALA A 1 78 ? 6.176 -1.085 -14.937 1.00 87.38 78 ALA A C 1
ATOM 621 O O . ALA A 1 78 ? 5.938 -1.028 -13.725 1.00 87.38 78 ALA A O 1
ATOM 622 N N . ASN A 1 79 ? 5.494 -0.401 -15.857 1.00 90.31 79 ASN A N 1
ATOM 623 C CA . ASN A 1 79 ? 4.269 0.338 -15.573 1.00 90.31 79 ASN A CA 1
ATOM 624 C C . ASN A 1 79 ? 3.071 -0.611 -15.371 1.00 90.31 79 ASN A C 1
ATOM 626 O O . ASN A 1 79 ? 3.147 -1.801 -15.689 1.00 90.31 79 ASN A O 1
ATOM 630 N N . ILE A 1 80 ? 1.971 -0.076 -14.844 1.00 92.25 80 ILE A N 1
ATOM 631 C CA . ILE A 1 80 ? 0.672 -0.757 -14.857 1.00 92.25 80 ILE A CA 1
ATOM 632 C C . ILE A 1 80 ? 0.129 -0.867 -16.292 1.00 92.25 80 ILE A C 1
ATOM 634 O O . ILE A 1 80 ? 0.501 -0.079 -17.167 1.00 92.25 80 ILE A O 1
ATOM 638 N N . ASN A 1 81 ? -0.740 -1.848 -16.534 1.00 91.06 81 ASN A N 1
ATOM 639 C CA . ASN A 1 81 ? -1.441 -2.026 -17.803 1.00 91.06 81 ASN A CA 1
ATOM 640 C C . ASN A 1 81 ? -2.294 -0.768 -18.110 1.00 91.06 81 ASN A C 1
ATOM 642 O O . ASN A 1 81 ? -2.988 -0.277 -17.215 1.00 91.06 81 ASN A O 1
ATOM 646 N N . PRO A 1 82 ? -2.287 -0.245 -19.353 1.00 91.12 82 PRO A N 1
ATOM 647 C CA . PRO A 1 82 ? -3.129 0.882 -19.762 1.00 91.12 82 PRO A CA 1
ATOM 648 C C . PRO A 1 82 ? -4.631 0.750 -19.457 1.00 91.12 82 PRO A C 1
ATOM 650 O O . PRO A 1 82 ? -5.273 1.746 -19.126 1.00 91.12 82 PRO A O 1
ATOM 653 N N . GLU A 1 83 ? -5.213 -0.447 -19.574 1.00 91.75 83 GLU A N 1
ATOM 654 C CA . GLU A 1 83 ? -6.634 -0.670 -19.269 1.00 91.75 83 GLU A CA 1
ATOM 655 C C . GLU A 1 83 ? -6.910 -0.539 -17.771 1.00 91.75 83 GLU A C 1
ATOM 657 O O . GLU A 1 83 ? -7.861 0.138 -17.377 1.00 91.75 83 GLU A O 1
ATOM 662 N N . ALA A 1 84 ? -6.024 -1.101 -16.946 1.00 92.88 84 ALA A N 1
ATOM 663 C CA . ALA A 1 84 ? -6.077 -0.957 -15.501 1.00 92.88 84 ALA A CA 1
ATOM 664 C C . ALA A 1 84 ? -5.974 0.522 -15.091 1.00 92.88 84 ALA A C 1
ATOM 666 O O . ALA A 1 84 ? -6.836 1.018 -14.369 1.00 92.88 84 ALA A O 1
ATOM 667 N N . ASP A 1 85 ? -5.002 1.266 -15.636 1.00 93.94 85 ASP A N 1
ATOM 668 C CA . ASP A 1 85 ? -4.854 2.712 -15.395 1.00 93.94 85 ASP A CA 1
ATOM 669 C C . ASP A 1 85 ? -6.125 3.500 -15.755 1.00 93.94 85 ASP A C 1
ATOM 671 O O . ASP A 1 85 ? -6.616 4.323 -14.980 1.00 93.94 85 ASP A O 1
ATOM 675 N N . LYS A 1 86 ? -6.705 3.219 -16.928 1.00 93.31 86 LYS A N 1
ATOM 676 C CA . LYS A 1 86 ? -7.938 3.866 -17.392 1.00 93.31 86 LYS A CA 1
ATOM 677 C C . LYS A 1 86 ? -9.123 3.586 -16.465 1.00 93.31 86 LYS A C 1
ATOM 679 O O . LYS A 1 86 ? -9.951 4.476 -16.250 1.00 93.31 86 LYS A O 1
ATOM 684 N N . ASN A 1 87 ? -9.236 2.367 -15.952 1.00 91.81 87 ASN A N 1
ATOM 685 C CA . ASN A 1 87 ? -10.338 1.979 -15.078 1.00 91.81 87 ASN A CA 1
ATOM 686 C C . ASN A 1 87 ? -10.173 2.584 -13.682 1.00 91.81 87 ASN A C 1
ATOM 688 O O . ASN A 1 87 ? -11.135 3.143 -13.159 1.00 91.81 87 ASN A O 1
ATOM 692 N N . MET A 1 88 ? -8.950 2.603 -13.142 1.00 92.12 88 MET A N 1
ATOM 693 C CA . MET A 1 88 ? -8.624 3.228 -11.853 1.00 92.12 88 MET A CA 1
ATOM 694 C C . MET A 1 88 ? -8.944 4.731 -11.803 1.00 92.12 88 MET A C 1
ATOM 696 O O . MET A 1 88 ? -9.256 5.260 -10.739 1.00 92.12 88 MET A O 1
ATOM 700 N N . LYS A 1 89 ? -8.931 5.438 -12.938 1.00 91.31 89 LYS A N 1
ATOM 701 C CA . LYS A 1 89 ? -9.293 6.869 -13.014 1.00 91.31 89 LYS A CA 1
ATOM 702 C C . LYS A 1 89 ? -10.781 7.169 -12.819 1.00 91.31 89 LYS A C 1
ATOM 704 O O . LYS A 1 89 ? -11.150 8.332 -12.685 1.00 91.31 89 LYS A O 1
ATOM 709 N N . GLN A 1 90 ? -11.634 6.148 -12.838 1.00 88.38 90 GLN A N 1
ATOM 710 C CA . GLN A 1 90 ? -13.093 6.293 -12.763 1.00 88.38 90 GLN A CA 1
ATOM 711 C C . GLN A 1 90 ? -13.641 6.079 -11.344 1.00 88.38 90 GLN A C 1
ATOM 713 O O . GLN A 1 90 ? -14.852 6.017 -11.156 1.00 88.38 90 GLN A O 1
ATOM 718 N N . PHE A 1 91 ? -12.758 5.962 -10.352 1.00 86.12 91 PHE A N 1
ATOM 719 C CA . PHE A 1 91 ? -13.105 5.648 -8.972 1.00 86.12 91 PHE A CA 1
ATOM 720 C C . PHE A 1 91 ? -13.272 6.881 -8.085 1.00 86.12 91 PHE A C 1
ATOM 722 O O . PHE A 1 91 ? -12.439 7.789 -8.112 1.00 86.12 91 PHE A O 1
ATOM 729 N N . GLY A 1 92 ? -14.314 6.856 -7.249 1.00 86.69 92 GLY A N 1
ATOM 730 C CA . GLY A 1 92 ? -14.457 7.731 -6.085 1.00 86.69 92 GLY A CA 1
ATOM 731 C C . GLY A 1 92 ? -13.659 7.176 -4.906 1.00 86.69 92 GLY A C 1
ATOM 732 O O . GLY A 1 92 ? -14.136 6.315 -4.168 1.00 86.69 92 GLY A O 1
ATOM 733 N N . TYR A 1 93 ? -12.408 7.615 -4.761 1.00 90.75 93 TYR A N 1
ATOM 734 C CA . TYR A 1 93 ? -11.489 7.110 -3.732 1.00 90.75 93 TYR A CA 1
ATOM 735 C C . TYR A 1 93 ? -11.851 7.559 -2.305 1.00 90.75 93 TYR A C 1
ATOM 737 O O . TYR A 1 93 ? -11.341 6.991 -1.343 1.00 90.75 93 TYR A O 1
ATOM 745 N N . GLU A 1 94 ? -12.746 8.534 -2.139 1.00 90.06 94 GLU A N 1
ATOM 746 C CA . GLU A 1 94 ? -13.286 8.962 -0.843 1.00 90.06 94 GLU A CA 1
ATOM 747 C C . GLU A 1 94 ? -14.004 7.838 -0.089 1.00 90.06 94 GLU A C 1
ATOM 749 O O . GLU A 1 94 ? -14.015 7.823 1.144 1.00 90.06 94 GLU A O 1
ATOM 754 N N . ALA A 1 95 ? -14.553 6.864 -0.818 1.00 88.12 95 ALA A N 1
ATOM 755 C CA . ALA A 1 95 ? -15.234 5.712 -0.245 1.00 88.12 95 ALA A CA 1
ATOM 756 C C . ALA A 1 95 ? -14.297 4.805 0.569 1.00 88.12 95 ALA A C 1
ATOM 758 O O . ALA A 1 95 ? -14.762 4.016 1.386 1.00 88.12 95 ALA A O 1
ATOM 759 N N . LEU A 1 96 ? -12.981 4.918 0.359 1.00 89.56 96 LEU A N 1
ATOM 760 C CA . LEU A 1 96 ? -11.967 4.174 1.101 1.00 89.56 96 LEU A CA 1
ATOM 761 C C . LEU A 1 96 ? -11.690 4.755 2.492 1.00 89.56 96 LEU A C 1
ATOM 763 O O . LEU A 1 96 ? -11.070 4.083 3.318 1.00 89.56 96 LEU A O 1
ATOM 767 N N . LEU A 1 97 ? -12.075 6.008 2.736 1.00 90.75 97 LEU A N 1
ATOM 768 C CA . LEU A 1 97 ? -11.686 6.749 3.930 1.00 90.75 97 LEU A CA 1
ATOM 769 C C . LEU A 1 97 ? -12.621 6.442 5.095 1.00 90.75 97 LEU A C 1
ATOM 771 O O . LEU A 1 97 ? -13.841 6.534 4.969 1.00 90.75 97 LEU A O 1
ATOM 775 N N . HIS A 1 98 ? -12.029 6.150 6.247 1.00 90.75 98 HIS A N 1
ATOM 776 C CA . HIS A 1 98 ? -12.737 6.133 7.520 1.00 90.75 98 HIS A CA 1
ATOM 777 C C . HIS A 1 98 ? -12.954 7.566 8.021 1.00 90.75 98 HIS A C 1
ATOM 779 O O . HIS A 1 98 ? -14.033 7.899 8.506 1.00 90.75 98 HIS A O 1
ATOM 785 N N . ASN A 1 99 ? -11.958 8.444 7.857 1.00 85.81 99 ASN A N 1
ATOM 786 C CA . ASN A 1 99 ? -12.077 9.862 8.181 1.00 85.81 99 ASN A CA 1
ATOM 787 C C . ASN A 1 99 ? -12.162 10.725 6.912 1.00 85.81 99 ASN A C 1
ATOM 789 O O . ASN A 1 99 ? -11.150 11.099 6.323 1.00 85.81 99 ASN A O 1
ATOM 793 N N . GLN A 1 100 ? -13.382 11.097 6.521 1.00 87.88 100 GLN A N 1
ATOM 794 C CA . GLN A 1 100 ? -13.634 11.966 5.362 1.00 87.88 100 GLN A CA 1
ATOM 795 C C . GLN A 1 100 ? -13.534 13.471 5.667 1.00 87.88 100 GLN A C 1
ATOM 797 O O . GLN A 1 100 ? -13.717 14.289 4.768 1.00 87.88 100 GLN A O 1
ATOM 802 N N . GLN A 1 101 ? -13.265 13.870 6.916 1.00 87.62 101 GLN A N 1
ATOM 803 C CA . GLN A 1 101 ? -13.202 15.291 7.295 1.00 87.62 101 GLN A CA 1
ATOM 804 C C . GLN A 1 101 ? -11.849 15.930 6.971 1.00 87.62 101 GLN A C 1
ATOM 806 O O . GLN A 1 101 ? -11.754 17.152 6.851 1.00 87.62 101 GLN A O 1
ATOM 811 N N . THR A 1 102 ? -10.803 15.117 6.834 1.00 87.12 102 THR A N 1
ATOM 812 C CA . THR A 1 102 ? -9.433 15.568 6.573 1.00 87.12 102 THR A CA 1
ATOM 813 C C . THR A 1 102 ? -8.832 14.795 5.404 1.00 87.12 102 THR A C 1
ATOM 815 O O . THR A 1 102 ? -9.037 13.581 5.340 1.00 87.12 102 THR A O 1
ATOM 818 N N . PRO A 1 103 ? -8.062 15.442 4.508 1.00 90.56 103 PRO A N 1
ATOM 819 C CA . PRO A 1 103 ? -7.365 14.733 3.442 1.00 90.56 103 PRO A CA 1
ATOM 820 C C . PRO A 1 103 ? -6.448 13.643 4.008 1.00 90.56 103 PRO A C 1
ATOM 822 O O . PRO A 1 103 ? -5.734 13.903 4.981 1.00 90.56 103 PRO A O 1
ATOM 825 N N . PRO A 1 104 ? -6.425 12.445 3.404 1.00 93.06 104 PRO A N 1
ATOM 826 C CA . PRO A 1 104 ? -5.524 11.392 3.836 1.00 93.06 104 PRO A CA 1
ATOM 827 C C . PRO A 1 104 ? -4.077 11.730 3.470 1.00 93.06 104 PRO A C 1
ATOM 829 O O . PRO A 1 104 ? -3.787 12.594 2.629 1.00 93.06 104 PRO A O 1
ATOM 832 N N . LYS A 1 105 ? -3.157 10.969 4.052 1.00 94.00 105 LYS A N 1
ATOM 833 C CA . LYS A 1 105 ? -1.782 10.877 3.574 1.00 94.00 105 LYS A CA 1
ATOM 834 C C . LYS A 1 105 ? -1.656 9.741 2.569 1.00 94.00 105 LYS A C 1
ATOM 836 O O . LYS A 1 105 ? -2.272 8.689 2.723 1.00 94.00 105 LYS A O 1
ATOM 841 N N . VAL A 1 106 ? -0.810 9.928 1.563 1.00 94.94 106 VAL A N 1
ATOM 842 C CA . VAL A 1 106 ? -0.470 8.906 0.573 1.00 94.94 106 VAL A CA 1
ATOM 843 C C . VAL A 1 106 ? 1.036 8.666 0.588 1.00 94.94 106 VAL A C 1
ATOM 845 O O . VAL A 1 106 ? 1.827 9.540 0.229 1.00 94.94 106 VAL A O 1
ATOM 848 N N . LEU A 1 107 ? 1.431 7.461 0.987 1.00 93.75 107 LEU A N 1
ATOM 849 C CA . LEU A 1 107 ? 2.804 6.972 0.929 1.00 93.75 107 LEU A CA 1
ATOM 850 C C . LEU A 1 107 ? 2.932 6.002 -0.243 1.00 93.75 107 LEU A C 1
ATOM 852 O O . LEU A 1 107 ? 2.185 5.033 -0.324 1.00 93.75 107 LEU A O 1
ATOM 856 N N . PHE A 1 108 ? 3.881 6.213 -1.149 1.00 93.31 108 PHE A N 1
ATOM 857 C CA . PHE A 1 108 ? 3.968 5.375 -2.346 1.00 93.31 108 PHE A CA 1
ATOM 858 C C . PHE A 1 108 ? 5.385 4.962 -2.724 1.00 93.31 108 PHE A C 1
ATOM 860 O O . PHE A 1 108 ? 6.376 5.646 -2.464 1.00 93.31 108 PHE A O 1
ATOM 867 N N . SER A 1 109 ? 5.475 3.792 -3.350 1.00 90.25 109 SER A N 1
ATOM 868 C CA . SER A 1 109 ? 6.724 3.255 -3.866 1.00 90.25 109 SER A CA 1
ATOM 869 C C . SER A 1 109 ? 7.283 4.128 -4.982 1.00 90.25 109 SER A C 1
ATOM 871 O O . SER A 1 109 ? 6.565 4.521 -5.903 1.00 90.25 109 SER A O 1
ATOM 873 N N . THR A 1 110 ? 8.598 4.342 -4.966 1.00 87.62 110 THR A N 1
ATOM 874 C CA . THR A 1 110 ? 9.284 5.048 -6.056 1.00 87.62 110 THR A CA 1
ATOM 875 C C . THR A 1 110 ? 9.279 4.269 -7.375 1.00 87.62 110 THR A C 1
ATOM 877 O O . THR A 1 110 ? 9.687 4.820 -8.389 1.00 87.62 110 THR A O 1
ATOM 880 N N . MET A 1 111 ? 8.853 3.002 -7.419 1.00 87.88 111 MET A N 1
ATOM 881 C CA . MET A 1 111 ? 8.732 2.250 -8.680 1.00 87.88 111 MET A CA 1
ATOM 882 C C . MET A 1 111 ? 7.595 2.796 -9.549 1.00 87.88 111 MET A C 1
ATOM 884 O O . MET A 1 111 ? 6.549 3.164 -9.020 1.00 87.88 111 MET A O 1
ATOM 888 N N . THR A 1 112 ? 7.751 2.761 -10.877 1.00 90.62 112 THR A N 1
ATOM 889 C CA . THR A 1 112 ? 6.806 3.342 -11.848 1.00 90.62 112 THR A CA 1
ATOM 890 C C . THR A 1 112 ? 5.372 2.899 -11.593 1.00 90.62 112 THR A C 1
ATOM 892 O O . THR A 1 112 ? 4.517 3.744 -11.378 1.00 90.62 112 THR A O 1
ATOM 895 N N . ARG A 1 113 ? 5.094 1.593 -11.514 1.00 91.50 113 ARG A N 1
ATOM 896 C CA . ARG A 1 113 ? 3.742 1.090 -11.208 1.00 91.50 113 ARG A CA 1
ATOM 897 C C . ARG A 1 113 ? 3.162 1.595 -9.883 1.00 91.50 113 ARG A C 1
ATOM 899 O O . ARG A 1 113 ? 1.973 1.887 -9.827 1.00 91.50 113 ARG A O 1
ATOM 906 N N . GLY A 1 114 ? 3.983 1.729 -8.840 1.00 92.94 114 GLY A N 1
ATOM 907 C CA . GLY A 1 114 ? 3.549 2.284 -7.555 1.00 92.94 114 GLY A CA 1
ATOM 908 C C . GLY A 1 114 ? 3.239 3.776 -7.665 1.00 92.94 114 GLY A C 1
ATOM 909 O O . GLY A 1 114 ? 2.194 4.221 -7.209 1.00 92.94 114 GLY A O 1
ATOM 910 N N . THR A 1 115 ? 4.097 4.525 -8.359 1.00 93.69 115 THR A N 1
ATOM 911 C CA . THR A 1 115 ? 3.923 5.962 -8.613 1.00 93.69 115 THR A CA 1
ATOM 912 C C . THR A 1 115 ? 2.698 6.252 -9.489 1.00 93.69 115 THR A C 1
ATOM 914 O O . THR A 1 115 ? 1.893 7.110 -9.141 1.00 93.69 115 THR A O 1
ATOM 917 N N . THR A 1 116 ? 2.502 5.516 -10.588 1.00 94.75 116 THR A N 1
ATOM 918 C CA . THR A 1 116 ? 1.328 5.660 -11.468 1.00 94.75 116 THR A CA 1
ATOM 919 C C . THR A 1 116 ? 0.039 5.314 -10.729 1.00 94.75 116 THR A C 1
ATOM 921 O O . THR A 1 116 ? -0.940 6.047 -10.824 1.00 94.75 116 THR A O 1
ATOM 924 N N . THR A 1 117 ? 0.050 4.252 -9.918 1.00 96.75 117 THR A N 1
ATOM 925 C CA . THR A 1 117 ? -1.099 3.918 -9.062 1.00 96.75 117 THR A CA 1
ATOM 926 C C . THR A 1 117 ? -1.394 5.048 -8.070 1.00 96.75 117 THR A C 1
ATOM 928 O O . THR A 1 117 ? -2.542 5.457 -7.933 1.00 96.75 117 THR A O 1
ATOM 931 N N . ALA A 1 118 ? -0.367 5.609 -7.426 1.00 96.00 118 ALA A N 1
ATOM 932 C CA . ALA A 1 118 ? -0.521 6.726 -6.496 1.00 96.00 118 ALA A CA 1
ATOM 933 C C . ALA A 1 118 ? -1.078 7.989 -7.143 1.00 96.00 118 ALA A C 1
ATOM 935 O O . ALA A 1 118 ? -1.911 8.654 -6.533 1.00 96.00 118 ALA A O 1
ATOM 936 N N . ALA A 1 119 ? -0.690 8.288 -8.382 1.00 95.38 119 ALA A N 1
ATOM 937 C CA . ALA A 1 119 ? -1.254 9.406 -9.125 1.00 95.38 119 ALA A CA 1
ATOM 938 C C . ALA A 1 119 ? -2.780 9.286 -9.278 1.00 95.38 119 ALA A C 1
ATOM 940 O O . ALA A 1 119 ? -3.473 10.278 -9.069 1.00 95.38 119 ALA A O 1
ATOM 941 N N . ASN A 1 120 ? -3.306 8.084 -9.552 1.00 95.75 120 ASN A N 1
ATOM 942 C CA . ASN A 1 120 ? -4.753 7.856 -9.665 1.00 95.75 120 ASN A CA 1
ATOM 943 C C . ASN A 1 120 ? -5.487 8.099 -8.337 1.00 95.75 120 ASN A C 1
ATOM 945 O O . ASN A 1 120 ? -6.494 8.807 -8.318 1.00 95.75 120 ASN A O 1
ATOM 949 N N . PHE A 1 121 ? -4.956 7.576 -7.227 1.00 95.38 121 PHE A N 1
ATOM 950 C CA . PHE A 1 121 ? -5.514 7.812 -5.890 1.00 95.38 121 PHE A CA 1
ATOM 951 C C . PHE A 1 121 ? -5.483 9.300 -5.525 1.00 95.38 121 PHE A C 1
ATOM 953 O O . PHE A 1 121 ? -6.499 9.864 -5.127 1.00 95.38 121 PHE A O 1
ATOM 960 N N . ILE A 1 122 ? -4.326 9.950 -5.681 1.00 95.06 122 ILE A N 1
ATOM 961 C CA . ILE A 1 122 ? -4.122 11.354 -5.304 1.00 95.06 122 ILE A CA 1
ATOM 962 C C . ILE A 1 122 ? -5.012 12.279 -6.138 1.00 95.06 122 ILE A C 1
ATOM 964 O O . ILE A 1 122 ? -5.640 13.173 -5.579 1.00 95.06 122 ILE A O 1
ATOM 968 N N . GLU A 1 123 ? -5.112 12.061 -7.452 1.00 93.62 123 GLU A N 1
ATOM 969 C CA . GLU A 1 123 ? -5.988 12.856 -8.317 1.00 93.62 123 GLU A CA 1
ATOM 970 C C . GLU A 1 123 ? -7.466 12.690 -7.933 1.00 93.62 123 GLU A C 1
ATOM 972 O O . GLU A 1 123 ? -8.199 13.678 -7.852 1.00 93.62 123 GLU A O 1
ATOM 977 N N . GLY A 1 124 ? -7.913 11.456 -7.680 1.00 92.75 124 GLY A N 1
ATOM 978 C CA . GLY A 1 124 ? -9.291 11.184 -7.272 1.00 92.75 124 GLY A CA 1
ATOM 979 C C . GLY A 1 124 ? -9.642 11.807 -5.920 1.00 92.75 124 GLY A C 1
ATOM 980 O O . GLY A 1 124 ? -10.651 12.498 -5.798 1.00 92.75 124 GLY A O 1
ATOM 981 N N . LEU A 1 125 ? -8.768 11.650 -4.925 1.00 93.75 125 LEU A N 1
ATOM 982 C CA . LEU A 1 125 ? -8.940 12.239 -3.596 1.00 93.75 125 LEU A CA 1
ATOM 983 C C . LEU A 1 125 ? -8.912 13.773 -3.639 1.00 93.75 125 LEU A C 1
ATOM 985 O O . LEU A 1 125 ? -9.742 14.423 -3.006 1.00 93.75 125 LEU A O 1
ATOM 989 N N . ALA A 1 126 ? -8.013 14.373 -4.423 1.00 91.75 126 ALA A N 1
ATOM 990 C CA . ALA A 1 126 ? -7.950 15.826 -4.571 1.00 91.75 126 ALA A CA 1
ATOM 991 C C . ALA A 1 126 ? -9.241 16.405 -5.175 1.00 91.75 126 ALA A C 1
ATOM 993 O O . ALA A 1 126 ? -9.708 17.456 -4.735 1.00 91.75 126 ALA A O 1
ATOM 994 N N . LYS A 1 127 ? -9.874 15.703 -6.129 1.00 90.88 127 LYS A N 1
ATOM 995 C CA . LYS A 1 127 ? -11.186 16.101 -6.677 1.00 90.88 127 LYS A CA 1
ATOM 996 C C . LYS A 1 127 ? -12.276 16.135 -5.603 1.00 90.88 127 LYS A C 1
ATOM 998 O O . LYS A 1 127 ? -13.100 17.049 -5.620 1.00 90.88 127 LYS A O 1
ATOM 1003 N N . PHE A 1 128 ? -12.269 15.180 -4.673 1.00 90.94 128 PHE A N 1
ATOM 1004 C CA . PHE A 1 128 ? -13.217 15.134 -3.558 1.00 90.94 128 PHE A CA 1
ATOM 1005 C C . PHE A 1 128 ? -12.984 16.274 -2.554 1.00 90.94 128 PHE A C 1
ATOM 1007 O O . PHE A 1 128 ? -13.920 16.997 -2.208 1.00 90.94 128 PHE A O 1
ATOM 1014 N N . PHE A 1 129 ? -11.731 16.492 -2.142 1.00 88.62 129 PHE A N 1
ATOM 1015 C CA . PHE A 1 129 ? 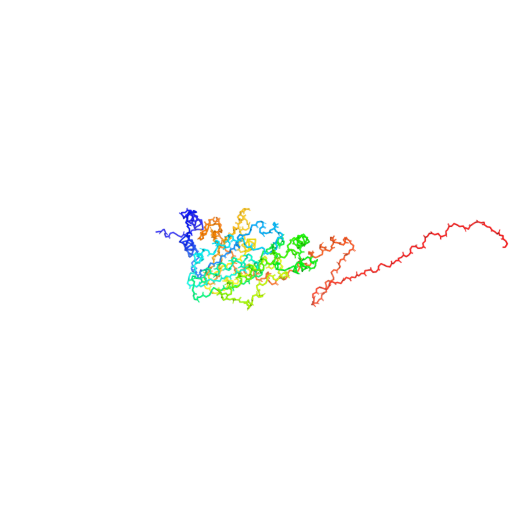-11.377 17.506 -1.140 1.00 88.62 129 PHE A CA 1
ATOM 1016 C C . PHE A 1 129 ? -11.299 18.945 -1.678 1.00 88.62 129 PHE A C 1
ATOM 1018 O O . PHE A 1 129 ? -11.197 19.879 -0.880 1.00 88.62 129 PHE A O 1
ATOM 1025 N N . LYS A 1 130 ? -11.409 19.136 -3.002 1.00 80.62 130 LYS A N 1
ATOM 1026 C CA . LYS A 1 130 ? -11.465 20.411 -3.748 1.00 80.62 130 LYS A CA 1
ATOM 1027 C C . LYS A 1 130 ? -10.296 21.366 -3.489 1.00 80.62 130 LYS A C 1
ATOM 1029 O O . LYS A 1 130 ? -9.467 21.573 -4.366 1.00 80.62 130 LYS A O 1
ATOM 1034 N N . GLU A 1 131 ? -10.275 21.993 -2.316 1.00 66.50 131 GLU A N 1
ATOM 1035 C CA . GLU A 1 131 ? -9.343 23.055 -1.918 1.00 66.50 131 GLU A CA 1
ATOM 1036 C C . GLU A 1 131 ? -8.225 22.547 -0.999 1.00 66.50 131 GLU A C 1
ATOM 1038 O O . GLU A 1 131 ? -7.177 23.186 -0.895 1.00 66.50 131 GLU A O 1
ATOM 1043 N N . ALA A 1 132 ? -8.417 21.397 -0.346 1.00 74.50 132 ALA A N 1
ATOM 1044 C CA . ALA A 1 132 ? -7.404 20.807 0.516 1.00 74.50 132 ALA A CA 1
ATOM 1045 C C . ALA A 1 132 ? -6.562 19.792 -0.268 1.00 74.50 132 ALA A C 1
ATOM 1047 O O . ALA A 1 132 ? -7.078 18.827 -0.832 1.00 74.50 132 ALA A O 1
ATOM 1048 N N . GLN A 1 133 ? -5.251 20.024 -0.311 1.00 78.50 133 GLN A N 1
ATOM 1049 C CA . GLN A 1 133 ? -4.323 19.126 -0.987 1.00 78.50 133 GLN A CA 1
ATOM 1050 C C . GLN A 1 133 ? -4.086 17.859 -0.162 1.00 78.50 133 GLN A C 1
ATOM 1052 O O . GLN A 1 133 ? -3.882 17.915 1.052 1.00 78.50 133 GLN A O 1
ATOM 1057 N N . VAL A 1 134 ? -4.058 16.717 -0.848 1.00 87.81 134 VAL A N 1
ATOM 1058 C CA . VAL A 1 134 ? -3.623 15.437 -0.277 1.00 87.81 134 VAL A CA 1
ATOM 1059 C C . VAL A 1 134 ? -2.149 15.555 0.109 1.00 87.81 134 VAL A C 1
ATOM 1061 O O . VAL A 1 134 ? -1.362 16.171 -0.611 1.00 87.81 134 VAL A O 1
ATOM 1064 N N . LYS A 1 135 ? -1.738 14.970 1.231 1.00 90.19 135 LYS A N 1
ATOM 1065 C CA . LYS A 1 135 ? -0.318 14.921 1.605 1.00 90.19 135 LYS A CA 1
ATOM 1066 C C . LYS A 1 135 ? 0.314 13.706 0.951 1.00 90.19 135 LYS A C 1
ATOM 1068 O O . LYS A 1 135 ? -0.150 12.595 1.178 1.00 90.19 135 LYS A O 1
ATOM 1073 N N . ALA A 1 136 ? 1.362 13.894 0.159 1.00 90.75 136 ALA A N 1
ATOM 1074 C CA . ALA A 1 136 ? 2.009 12.792 -0.548 1.00 90.75 136 ALA A CA 1
ATOM 1075 C C . ALA A 1 136 ? 3.501 12.707 -0.215 1.00 90.75 136 ALA A C 1
ATOM 1077 O O . ALA A 1 136 ? 4.188 13.725 -0.110 1.00 90.75 136 ALA A O 1
ATOM 1078 N N . ARG A 1 137 ? 4.004 11.481 -0.066 1.00 89.19 137 ARG A N 1
ATOM 1079 C CA . ARG A 1 137 ? 5.429 11.194 0.124 1.00 89.19 137 ARG A CA 1
ATOM 1080 C C . ARG A 1 137 ? 5.803 9.916 -0.608 1.00 89.19 137 ARG A C 1
ATOM 1082 O O . ARG A 1 137 ? 5.076 8.924 -0.548 1.00 89.19 137 ARG A O 1
ATOM 1089 N N . SER A 1 138 ? 6.954 9.917 -1.268 1.00 87.00 138 SER A N 1
ATOM 1090 C CA . SER A 1 138 ? 7.498 8.692 -1.849 1.00 87.00 138 SER A CA 1
ATOM 1091 C C . SER A 1 138 ? 8.497 8.030 -0.904 1.00 87.00 138 SER A C 1
ATOM 1093 O O . SER A 1 138 ? 9.205 8.711 -0.167 1.00 87.00 138 SER A O 1
ATOM 1095 N N . SER A 1 139 ? 8.598 6.701 -0.931 1.00 84.56 139 SER A N 1
ATOM 1096 C CA . SER A 1 139 ? 9.632 5.992 -0.174 1.00 84.56 139 SER A CA 1
ATOM 1097 C C . SER A 1 139 ? 10.269 4.875 -0.993 1.00 84.56 139 SER A C 1
ATOM 1099 O O . SER A 1 139 ? 9.614 4.037 -1.619 1.00 84.56 139 SER A O 1
ATOM 1101 N N . ARG A 1 140 ? 11.605 4.869 -1.001 1.00 78.25 140 ARG A N 1
ATOM 1102 C CA . ARG A 1 140 ? 12.418 3.803 -1.611 1.00 78.25 140 ARG A CA 1
ATOM 1103 C C . ARG A 1 140 ? 12.390 2.515 -0.787 1.00 78.25 140 ARG A C 1
ATOM 1105 O O . ARG A 1 140 ? 12.654 1.441 -1.321 1.00 78.25 140 ARG A O 1
ATOM 1112 N N . CYS A 1 141 ? 12.070 2.627 0.498 1.00 77.50 141 CYS A N 1
ATOM 1113 C CA . CYS A 1 141 ? 12.080 1.511 1.433 1.00 77.50 141 CYS A CA 1
ATOM 1114 C C . CYS A 1 141 ? 10.823 0.632 1.286 1.00 77.50 141 CYS A C 1
ATOM 1116 O O . CYS A 1 141 ? 10.808 -0.490 1.769 1.00 77.50 141 CYS A O 1
ATOM 1118 N N . ILE A 1 142 ? 9.810 1.093 0.539 1.00 80.75 142 ILE A N 1
ATOM 1119 C CA . ILE A 1 142 ? 8.581 0.338 0.227 1.00 80.75 142 ILE A CA 1
ATOM 1120 C C . ILE A 1 142 ? 8.553 -0.168 -1.228 1.00 80.75 142 ILE A C 1
ATOM 1122 O O . ILE A 1 142 ? 7.499 -0.357 -1.837 1.00 80.75 142 ILE A O 1
ATOM 1126 N N . THR A 1 143 ? 9.730 -0.323 -1.837 1.00 80.94 143 THR A N 1
ATOM 1127 C CA . THR A 1 143 ? 9.900 -0.910 -3.176 1.00 80.94 143 THR A CA 1
ATOM 1128 C C . THR A 1 143 ? 9.834 -2.438 -3.130 1.00 80.94 143 THR A C 1
ATOM 1130 O O . THR A 1 143 ? 9.860 -3.042 -2.057 1.00 80.94 143 THR A O 1
ATOM 1133 N N . GLU A 1 144 ? 9.684 -3.074 -4.294 1.00 74.75 144 GLU A N 1
ATOM 1134 C CA . GLU A 1 144 ? 9.649 -4.535 -4.394 1.00 74.75 144 GLU A CA 1
ATOM 1135 C C . GLU A 1 144 ? 10.980 -5.125 -3.908 1.00 74.75 144 GLU A C 1
ATOM 1137 O O . GLU A 1 144 ? 12.064 -4.629 -4.246 1.00 74.75 144 GLU A O 1
ATOM 1142 N N . ILE A 1 145 ? 10.897 -6.200 -3.120 1.00 72.12 145 ILE A N 1
ATOM 1143 C CA . ILE A 1 145 ? 12.052 -7.048 -2.824 1.00 72.12 145 ILE A CA 1
ATOM 1144 C C . ILE A 1 145 ? 12.452 -7.697 -4.147 1.00 72.12 145 ILE A C 1
ATOM 1146 O O . ILE A 1 145 ? 11.676 -8.439 -4.747 1.00 72.12 145 ILE A O 1
ATOM 1150 N N . ALA A 1 146 ? 13.628 -7.340 -4.659 1.00 64.81 146 ALA A N 1
ATOM 1151 C CA . ALA A 1 146 ? 13.994 -7.704 -6.017 1.00 64.81 146 ALA A CA 1
ATOM 1152 C C . ALA A 1 146 ? 14.310 -9.201 -6.110 1.00 64.81 146 ALA A C 1
ATOM 1154 O O . ALA A 1 146 ? 15.403 -9.629 -5.768 1.00 64.81 146 ALA A O 1
ATOM 1155 N N . GLU A 1 147 ? 13.372 -9.989 -6.628 1.00 70.00 147 GLU A N 1
ATOM 1156 C CA . GLU A 1 147 ? 13.599 -11.393 -7.007 1.00 70.00 147 GLU A CA 1
ATOM 1157 C C . GLU A 1 147 ? 14.107 -11.522 -8.455 1.00 70.00 147 GLU A C 1
ATOM 1159 O O . GLU A 1 147 ? 14.678 -12.539 -8.843 1.00 70.00 147 GLU A O 1
ATOM 1164 N N . GLY A 1 148 ? 13.968 -10.453 -9.245 1.00 76.00 148 GLY A N 1
ATOM 1165 C CA . GLY A 1 148 ? 14.450 -10.347 -10.619 1.00 76.00 148 GLY A CA 1
ATOM 1166 C C . GLY A 1 148 ? 14.552 -8.891 -11.095 1.00 76.00 148 GLY A C 1
ATOM 1167 O O . GLY A 1 148 ? 14.249 -7.967 -10.333 1.00 76.00 148 GLY A O 1
ATOM 1168 N N . PRO A 1 149 ? 14.964 -8.659 -12.358 1.00 81.12 149 PRO A N 1
ATOM 1169 C CA . PRO A 1 149 ? 15.157 -7.322 -12.928 1.00 81.12 149 PRO A CA 1
ATOM 1170 C C . PRO A 1 149 ? 13.956 -6.376 -12.780 1.00 81.12 149 PRO A C 1
ATOM 1172 O O . PRO A 1 149 ? 14.142 -5.179 -12.565 1.00 81.12 149 PRO A O 1
ATOM 1175 N N . SER A 1 150 ? 12.724 -6.896 -12.837 1.00 79.56 150 SER A N 1
ATOM 1176 C CA . SER A 1 150 ? 11.488 -6.114 -12.668 1.00 79.56 150 SER A CA 1
ATOM 1177 C C . SER A 1 150 ? 11.338 -5.431 -11.306 1.00 79.56 150 SER A C 1
ATOM 1179 O O . SER A 1 150 ? 10.606 -4.439 -11.206 1.00 79.56 150 SER A O 1
ATOM 1181 N N . GLY A 1 151 ? 12.028 -5.950 -10.285 1.00 78.06 151 GLY A N 1
ATOM 1182 C CA . GLY A 1 151 ? 12.072 -5.412 -8.923 1.00 78.06 151 GLY A CA 1
ATOM 1183 C C . GLY A 1 151 ? 13.096 -4.298 -8.725 1.00 78.06 151 GLY A C 1
ATOM 1184 O O . GLY A 1 151 ? 13.144 -3.684 -7.661 1.00 78.06 151 GLY A O 1
ATOM 1185 N N . PHE A 1 152 ? 13.907 -4.000 -9.743 1.00 80.00 152 PHE A N 1
ATOM 1186 C CA . PHE A 1 152 ? 14.819 -2.865 -9.721 1.00 80.00 152 PHE A CA 1
ATOM 1187 C C . PHE A 1 152 ? 14.184 -1.665 -10.417 1.00 80.00 152 PHE A C 1
ATOM 1189 O O . PHE A 1 152 ? 13.603 -1.768 -11.499 1.00 80.00 152 PHE A O 1
ATOM 1196 N N . GLY A 1 153 ? 14.335 -0.494 -9.806 1.00 79.19 153 GLY A N 1
ATOM 1197 C CA . GLY A 1 153 ? 13.8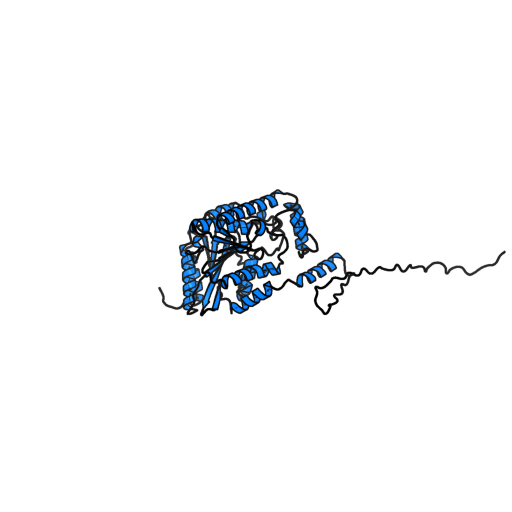75 0.766 -10.373 1.00 79.19 153 GLY A CA 1
ATOM 1198 C C . GLY A 1 153 ? 14.822 1.323 -11.436 1.00 79.19 153 GLY A C 1
ATOM 1199 O O . GLY A 1 153 ? 15.321 2.430 -11.308 1.00 79.19 153 GLY A O 1
ATOM 1200 N N . ILE A 1 154 ? 15.135 0.531 -12.459 1.00 83.62 154 ILE A N 1
ATOM 1201 C CA . ILE A 1 154 ? 16.014 0.952 -13.554 1.00 83.62 154 ILE A CA 1
ATOM 1202 C C . ILE A 1 154 ? 15.236 1.874 -14.494 1.00 83.62 154 ILE A C 1
ATOM 1204 O O . ILE A 1 154 ? 14.221 1.475 -15.062 1.00 83.62 154 ILE A O 1
ATOM 1208 N N . GLU A 1 155 ? 15.721 3.105 -14.653 1.00 80.12 155 GLU A N 1
ATOM 1209 C CA . GLU A 1 155 ? 15.085 4.140 -15.485 1.00 80.12 155 GLU A CA 1
ATOM 1210 C C . GLU A 1 155 ? 15.875 4.426 -16.770 1.00 80.12 155 GLU A C 1
ATOM 1212 O O . GLU A 1 155 ? 15.338 4.966 -17.734 1.00 80.12 155 GLU A O 1
ATOM 1217 N N . ARG A 1 156 ? 17.158 4.050 -16.810 1.00 83.06 156 ARG A N 1
ATOM 1218 C CA . ARG A 1 156 ? 18.048 4.246 -17.962 1.00 83.06 156 ARG A CA 1
ATOM 1219 C C . ARG A 1 156 ? 19.076 3.129 -18.070 1.00 83.06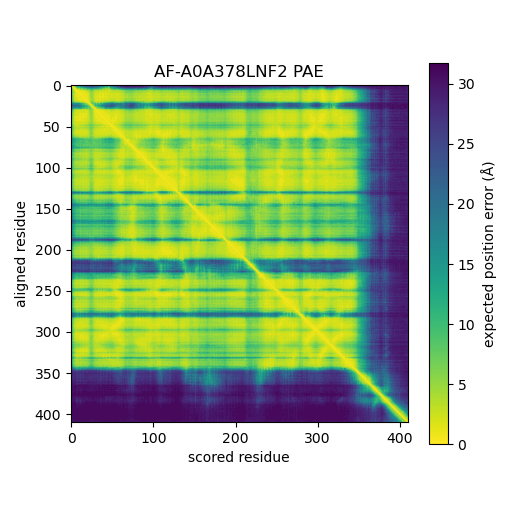 156 ARG A C 1
ATOM 1221 O O . ARG A 1 156 ? 19.476 2.528 -17.075 1.00 83.06 156 ARG A O 1
ATOM 1228 N N . SER A 1 157 ? 19.576 2.920 -19.288 1.00 84.12 157 SER A N 1
ATOM 1229 C CA . SER A 1 157 ? 20.547 1.863 -19.604 1.00 84.12 157 SER A CA 1
ATOM 1230 C C . SER A 1 157 ? 21.796 1.905 -18.709 1.00 84.12 157 SER A C 1
ATOM 1232 O O . SER A 1 157 ? 22.253 0.873 -18.226 1.00 84.12 157 SER A O 1
ATOM 1234 N N . SER A 1 158 ? 22.304 3.100 -18.383 1.00 84.44 158 SER A N 1
ATOM 1235 C CA . SER A 1 158 ? 23.487 3.263 -17.523 1.00 84.44 158 SER A CA 1
ATOM 1236 C C . SER A 1 158 ? 23.310 2.736 -16.097 1.00 84.44 158 SER A C 1
ATOM 1238 O O . SER A 1 158 ? 24.300 2.494 -15.411 1.00 84.44 158 SER A O 1
ATOM 1240 N N . ASP A 1 159 ? 22.074 2.596 -15.616 1.00 85.12 159 ASP A N 1
ATOM 1241 C CA . ASP A 1 159 ? 21.841 2.098 -14.266 1.00 85.12 159 ASP A CA 1
ATOM 1242 C C . ASP A 1 159 ? 22.022 0.577 -14.162 1.00 85.12 159 ASP A C 1
ATOM 1244 O O . ASP A 1 159 ? 22.407 0.096 -13.099 1.00 85.12 159 ASP A O 1
ATOM 1248 N N . TYR A 1 160 ? 21.864 -0.174 -15.261 1.00 86.25 160 TYR A N 1
ATOM 1249 C CA . TYR A 1 160 ? 22.178 -1.607 -15.289 1.00 86.25 160 TYR A CA 1
ATOM 1250 C C . TYR A 1 160 ? 23.625 -1.883 -14.897 1.00 86.25 160 TYR A C 1
ATOM 1252 O O . TYR A 1 160 ? 23.886 -2.800 -14.124 1.00 86.25 160 TYR A O 1
ATOM 1260 N N . TRP A 1 161 ? 24.568 -1.066 -15.368 1.00 83.25 161 TRP A N 1
ATOM 1261 C CA . TRP A 1 161 ? 25.987 -1.260 -15.069 1.00 83.25 161 TRP A CA 1
ATOM 1262 C C . TRP A 1 161 ? 26.315 -1.134 -13.583 1.00 83.25 161 TRP A C 1
ATOM 1264 O O . TRP A 1 161 ? 27.239 -1.791 -13.110 1.00 83.25 161 TRP A O 1
ATOM 1274 N N . LYS A 1 162 ? 25.532 -0.355 -12.829 1.00 83.06 162 LYS A N 1
ATOM 1275 C CA . LYS A 1 162 ? 25.674 -0.260 -11.370 1.00 83.06 162 LYS A CA 1
ATOM 1276 C C . LYS A 1 162 ? 25.260 -1.555 -10.672 1.00 83.06 162 LYS A C 1
ATOM 1278 O O . LYS A 1 162 ? 25.840 -1.880 -9.647 1.00 83.06 162 LYS A O 1
ATOM 1283 N N . LEU A 1 163 ? 24.301 -2.289 -11.241 1.00 81.88 163 LEU A N 1
ATOM 1284 C CA . LEU A 1 163 ? 23.761 -3.537 -10.689 1.00 81.88 163 LEU A CA 1
ATOM 1285 C C . LEU A 1 163 ? 24.495 -4.789 -11.171 1.00 81.88 163 LEU A C 1
ATOM 1287 O O . LEU A 1 163 ? 24.632 -5.753 -10.432 1.00 81.88 163 LEU A O 1
ATOM 1291 N N . ILE A 1 164 ? 24.949 -4.799 -12.423 1.00 84.19 164 ILE A N 1
ATOM 1292 C CA . ILE A 1 164 ? 25.675 -5.933 -13.010 1.00 84.19 164 ILE A CA 1
ATOM 1293 C C . ILE A 1 164 ? 27.094 -6.019 -12.433 1.00 84.19 164 ILE A C 1
ATOM 1295 O O . ILE A 1 164 ? 27.689 -7.095 -12.418 1.00 84.19 164 ILE A O 1
ATOM 1299 N N . ASN A 1 165 ? 27.634 -4.904 -11.925 1.00 80.19 165 ASN A N 1
ATOM 1300 C CA . ASN A 1 165 ? 28.944 -4.875 -11.287 1.00 80.19 165 ASN A CA 1
ATOM 1301 C C . ASN A 1 165 ? 29.029 -5.927 -10.154 1.00 80.19 165 ASN A C 1
ATOM 1303 O O . ASN A 1 165 ? 28.121 -5.980 -9.319 1.00 80.19 165 ASN A O 1
ATOM 1307 N N . PRO A 1 166 ? 30.100 -6.741 -10.082 1.00 76.31 166 PRO A N 1
ATOM 1308 C CA . PRO A 1 166 ? 30.293 -7.718 -9.006 1.00 76.31 166 PRO A CA 1
ATOM 1309 C C . PRO A 1 166 ? 30.242 -7.121 -7.590 1.00 76.31 166 PRO A C 1
ATOM 1311 O O . PRO A 1 166 ? 29.789 -7.789 -6.667 1.00 76.31 166 PRO A O 1
ATOM 1314 N N . ASN A 1 167 ? 30.616 -5.847 -7.439 1.00 70.69 167 ASN A N 1
ATOM 1315 C CA . ASN A 1 167 ? 30.648 -5.119 -6.165 1.00 70.69 167 ASN A CA 1
ATOM 1316 C C . ASN A 1 167 ? 29.330 -4.383 -5.849 1.00 70.69 167 ASN A C 1
ATOM 1318 O O . ASN A 1 167 ? 29.304 -3.490 -5.008 1.00 70.69 167 ASN A O 1
ATOM 1322 N N . SER A 1 168 ? 28.241 -4.695 -6.556 1.00 70.94 168 SER A N 1
ATOM 1323 C CA . SER A 1 168 ? 26.941 -4.020 -6.407 1.00 70.94 168 SER A CA 1
ATOM 1324 C C . SER A 1 168 ? 26.115 -4.472 -5.199 1.00 70.94 168 SER A C 1
ATOM 1326 O O . SER A 1 168 ? 25.062 -3.890 -4.946 1.00 70.94 168 SER A O 1
ATOM 1328 N N . GLY A 1 169 ? 26.533 -5.538 -4.507 1.00 71.00 169 GLY A N 1
ATOM 1329 C CA . GLY A 1 169 ? 25.734 -6.199 -3.466 1.00 71.00 169 GLY A CA 1
ATOM 1330 C C . GLY A 1 169 ? 24.550 -7.019 -4.006 1.00 71.00 169 GLY A C 1
ATOM 1331 O O . GLY A 1 169 ? 23.800 -7.604 -3.236 1.00 71.00 169 GLY A O 1
ATOM 1332 N N . VAL A 1 170 ? 24.365 -7.094 -5.330 1.00 76.75 170 VAL A N 1
ATOM 1333 C CA . VAL A 1 170 ? 23.301 -7.889 -5.967 1.00 76.75 170 VAL A CA 1
ATOM 1334 C C . VAL A 1 170 ? 23.760 -9.333 -6.150 1.00 76.75 170 VAL A C 1
ATOM 1336 O O . VAL A 1 170 ? 24.874 -9.559 -6.619 1.00 76.75 170 VAL A O 1
ATOM 1339 N N . LYS A 1 171 ? 22.904 -10.322 -5.866 1.00 80.44 171 LYS A N 1
ATOM 1340 C CA . LYS A 1 171 ? 23.244 -11.755 -5.981 1.00 80.44 171 LYS A CA 1
ATOM 1341 C C . LYS A 1 171 ? 23.645 -12.144 -7.406 1.00 80.44 171 LYS A C 1
ATOM 1343 O O . LYS A 1 171 ? 23.079 -11.638 -8.373 1.00 80.44 171 LYS A O 1
ATOM 1348 N N . LEU A 1 172 ? 24.564 -13.103 -7.563 1.00 79.88 172 LEU A N 1
ATOM 1349 C CA . LEU A 1 172 ? 25.061 -13.530 -8.883 1.00 79.88 172 LEU A CA 1
ATOM 1350 C C . LEU A 1 172 ? 23.934 -13.936 -9.850 1.00 79.88 172 LEU A C 1
ATOM 1352 O O . LEU A 1 172 ? 23.923 -13.491 -10.996 1.00 79.88 172 LEU A O 1
ATOM 1356 N N . SER A 1 173 ? 22.962 -14.721 -9.385 1.00 81.50 173 SER A N 1
ATOM 1357 C CA . SER A 1 173 ? 21.799 -15.133 -10.185 1.00 81.50 173 SER A CA 1
ATOM 1358 C C . SER A 1 173 ? 20.981 -13.937 -10.692 1.00 81.50 173 SER A C 1
ATOM 1360 O O . SER A 1 173 ? 20.589 -13.895 -11.859 1.00 81.50 173 SER A O 1
ATOM 1362 N N . GLN A 1 174 ? 20.789 -12.922 -9.848 1.00 83.06 174 GLN A N 1
ATOM 1363 C CA . GLN A 1 174 ? 20.111 -11.679 -10.210 1.00 83.06 174 GLN A CA 1
ATOM 1364 C C . GLN A 1 174 ? 20.951 -10.844 -11.180 1.00 83.06 174 GLN A C 1
ATOM 1366 O O . GLN A 1 174 ? 20.396 -10.299 -12.129 1.00 83.06 174 GLN A O 1
ATOM 1371 N N . ARG A 1 175 ? 22.279 -10.782 -11.007 1.00 85.31 175 ARG A N 1
ATOM 1372 C CA . ARG A 1 175 ? 23.190 -10.098 -11.947 1.00 85.31 175 ARG A CA 1
ATOM 1373 C C . ARG A 1 175 ? 23.142 -10.717 -13.342 1.00 85.31 175 ARG A C 1
ATOM 1375 O O . ARG A 1 175 ? 23.101 -9.986 -14.328 1.00 85.31 175 ARG A O 1
ATOM 1382 N N . ILE A 1 176 ? 23.079 -12.046 -13.435 1.00 86.56 176 ILE A N 1
ATOM 1383 C CA . ILE A 1 176 ? 22.902 -12.756 -14.711 1.00 86.56 176 ILE A CA 1
ATOM 1384 C C . ILE A 1 176 ? 21.555 -12.380 -15.344 1.00 86.56 176 ILE A C 1
ATOM 1386 O O . ILE A 1 176 ? 21.507 -11.994 -16.512 1.00 86.56 176 ILE A O 1
ATOM 1390 N N . ALA A 1 177 ? 20.462 -12.414 -14.576 1.00 88.31 177 ALA A N 1
ATOM 1391 C CA . ALA A 1 177 ? 19.148 -11.997 -15.068 1.00 88.31 177 ALA A CA 1
ATOM 1392 C C . ALA A 1 177 ? 19.128 -10.520 -15.511 1.00 88.31 177 ALA A C 1
ATOM 1394 O O . ALA A 1 177 ? 18.524 -10.181 -16.529 1.00 88.31 177 ALA A O 1
ATOM 1395 N N . LEU A 1 178 ? 19.824 -9.641 -14.784 1.00 88.75 178 LEU A N 1
ATOM 1396 C CA . LEU A 1 178 ? 19.993 -8.225 -15.115 1.00 88.75 178 LEU A CA 1
ATOM 1397 C C . LEU A 1 178 ? 20.783 -8.020 -16.407 1.00 88.75 178 LEU A C 1
ATOM 1399 O O . LEU A 1 178 ? 20.435 -7.136 -17.183 1.00 88.75 178 LEU A O 1
ATOM 1403 N N . PHE A 1 179 ? 21.796 -8.842 -16.673 1.00 89.25 179 PHE A N 1
ATOM 1404 C CA . PHE A 1 179 ? 22.535 -8.809 -17.932 1.00 89.25 179 PHE A CA 1
ATOM 1405 C C . PHE A 1 179 ? 21.639 -9.161 -19.129 1.00 89.25 179 PHE A C 1
ATOM 1407 O O . PHE A 1 179 ? 21.613 -8.430 -20.118 1.00 89.25 179 PHE A O 1
ATOM 1414 N N . PHE A 1 180 ? 20.828 -10.219 -19.028 1.00 89.19 180 PHE A N 1
ATOM 1415 C CA . PHE A 1 180 ? 19.863 -10.556 -20.083 1.00 89.19 180 PHE A CA 1
ATOM 1416 C C . PHE A 1 180 ? 18.764 -9.500 -20.231 1.00 89.19 180 PHE A C 1
ATOM 1418 O O . PHE A 1 180 ? 18.398 -9.132 -21.346 1.00 89.19 180 PHE A O 1
ATOM 1425 N N . SER A 1 181 ? 18.274 -8.963 -19.114 1.00 89.44 181 SER A N 1
ATOM 1426 C CA . SER A 1 181 ? 17.348 -7.831 -19.107 1.00 89.44 181 SER A CA 1
ATOM 1427 C C . SER A 1 181 ? 17.940 -6.611 -19.818 1.00 89.44 181 SER A C 1
ATOM 1429 O O . SER A 1 181 ? 17.256 -5.986 -20.626 1.00 89.44 181 SER A O 1
ATOM 1431 N N . TRP A 1 182 ? 19.218 -6.305 -19.593 1.00 90.19 182 TRP A N 1
ATOM 1432 C CA . TRP A 1 182 ? 19.916 -5.223 -20.280 1.00 90.19 182 TRP A CA 1
ATOM 1433 C C . TRP A 1 182 ? 19.994 -5.458 -21.793 1.00 90.19 182 TRP A C 1
ATOM 1435 O O . TRP A 1 182 ? 19.690 -4.545 -22.556 1.00 90.19 182 TRP A O 1
ATOM 1445 N N . ILE A 1 183 ? 20.310 -6.674 -22.245 1.00 86.56 183 ILE A N 1
ATOM 1446 C CA . ILE A 1 183 ? 20.321 -6.999 -23.682 1.00 86.56 183 ILE A CA 1
ATOM 1447 C C . ILE A 1 183 ? 18.938 -6.772 -24.308 1.00 86.56 183 ILE A C 1
ATOM 1449 O O . ILE A 1 183 ? 18.831 -6.154 -25.366 1.00 86.56 183 ILE A O 1
ATOM 1453 N N . LEU A 1 184 ? 17.880 -7.251 -23.649 1.00 84.12 184 LEU A N 1
ATOM 1454 C CA . LEU A 1 184 ? 16.519 -7.237 -24.192 1.00 84.12 184 LEU A CA 1
ATOM 1455 C C . LEU A 1 184 ? 15.826 -5.870 -24.093 1.00 84.12 184 LEU A C 1
ATOM 1457 O O . LEU A 1 184 ? 15.048 -5.515 -24.975 1.00 84.12 184 LEU A O 1
ATOM 1461 N N . PHE A 1 185 ? 16.081 -5.113 -23.025 1.00 84.88 185 PHE A N 1
ATOM 1462 C CA . PHE A 1 185 ? 15.334 -3.893 -22.684 1.00 84.88 185 PHE A CA 1
ATOM 1463 C C . PHE A 1 185 ? 16.222 -2.670 -22.435 1.00 84.88 185 PHE A C 1
ATOM 1465 O O . PHE A 1 185 ? 15.727 -1.549 -22.435 1.00 84.88 185 PHE A O 1
ATOM 1472 N N . GLY A 1 186 ? 17.518 -2.864 -22.192 1.00 79.44 186 GLY A N 1
ATOM 1473 C CA . GLY A 1 186 ? 18.484 -1.789 -21.962 1.00 79.44 186 GLY A CA 1
ATOM 1474 C C . GLY A 1 186 ? 19.176 -1.283 -23.228 1.00 79.44 186 GLY A C 1
ATOM 1475 O O . GLY A 1 186 ? 19.609 -0.129 -23.248 1.00 79.44 186 GLY A O 1
ATOM 1476 N N . ILE A 1 187 ? 19.285 -2.122 -24.265 1.00 79.75 187 ILE A N 1
ATOM 1477 C CA . ILE A 1 187 ? 19.824 -1.758 -25.589 1.00 79.75 187 ILE A CA 1
ATOM 1478 C C . ILE A 1 187 ? 18.718 -1.193 -26.491 1.00 79.75 187 ILE A C 1
ATOM 1480 O O . ILE A 1 187 ? 18.957 -0.246 -27.238 1.00 79.75 187 ILE A O 1
ATOM 1484 N N . VAL A 1 188 ? 17.504 -1.746 -26.402 1.00 69.44 188 VAL A N 1
ATOM 1485 C CA . VAL A 1 188 ? 16.323 -1.266 -27.134 1.00 69.44 188 VAL A CA 1
ATOM 1486 C C . VAL A 1 188 ? 15.638 -0.173 -26.296 1.00 69.44 188 VAL A C 1
ATOM 1488 O O . VAL A 1 188 ? 15.141 -0.496 -25.219 1.00 69.44 188 VAL A O 1
ATOM 1491 N N . PRO A 1 189 ? 15.603 1.105 -26.725 1.00 61.88 189 PRO A N 1
ATOM 1492 C CA . PRO A 1 189 ? 15.218 2.220 -25.849 1.00 61.88 189 PRO A CA 1
ATOM 1493 C C . PRO A 1 189 ? 13.749 2.226 -25.409 1.00 61.88 189 PRO A C 1
ATOM 1495 O O . PRO A 1 189 ? 13.447 2.675 -24.302 1.00 61.88 189 PRO A O 1
ATOM 1498 N N . ASP A 1 190 ? 12.837 1.746 -26.258 1.00 76.69 190 ASP A N 1
ATOM 1499 C CA . ASP A 1 190 ? 11.399 2.013 -26.119 1.00 76.69 190 ASP A CA 1
ATOM 1500 C C . ASP A 1 190 ? 10.805 1.607 -24.757 1.00 76.69 190 ASP A C 1
ATOM 1502 O O . ASP A 1 190 ? 10.081 2.409 -24.168 1.00 76.69 190 ASP A O 1
ATOM 1506 N N . PRO A 1 191 ? 11.111 0.430 -24.175 1.00 75.50 191 PRO A N 1
ATOM 1507 C CA . PRO A 1 191 ? 10.522 0.023 -22.899 1.00 75.50 191 PRO A CA 1
ATOM 1508 C C . PRO A 1 191 ? 10.972 0.890 -21.712 1.00 75.50 191 PRO A C 1
ATOM 1510 O O . PRO A 1 191 ? 10.150 1.228 -20.860 1.00 75.50 191 PRO A O 1
ATOM 1513 N N . LEU A 1 192 ? 12.252 1.277 -21.657 1.00 80.75 192 LEU A N 1
ATOM 1514 C CA . LEU A 1 192 ? 12.772 2.160 -20.604 1.00 80.75 192 LEU A CA 1
ATOM 1515 C C . LEU A 1 192 ? 12.226 3.580 -20.751 1.00 80.75 192 LEU A C 1
ATOM 1517 O O . LEU A 1 192 ? 11.806 4.183 -19.763 1.00 80.75 192 LEU A O 1
ATOM 1521 N N . VAL A 1 193 ? 12.189 4.092 -21.984 1.00 83.62 193 VAL A N 1
ATOM 1522 C CA . VAL A 1 193 ? 11.654 5.424 -22.289 1.00 83.62 193 VAL A CA 1
ATOM 1523 C C . VAL A 1 193 ? 10.171 5.493 -21.930 1.00 83.62 193 VAL A C 1
ATOM 1525 O O . VAL A 1 193 ? 9.766 6.406 -21.217 1.00 83.62 193 VAL A O 1
ATOM 1528 N N . ASN A 1 194 ? 9.374 4.496 -22.321 1.00 85.19 194 ASN A N 1
ATOM 1529 C CA . ASN A 1 194 ? 7.945 4.443 -22.004 1.00 85.19 194 ASN A CA 1
ATOM 1530 C C . ASN A 1 194 ? 7.682 4.399 -20.492 1.00 85.19 194 ASN A C 1
ATOM 1532 O O . ASN A 1 194 ? 6.843 5.152 -19.998 1.00 85.19 194 ASN A O 1
ATOM 1536 N N . ASN A 1 195 ? 8.420 3.576 -19.739 1.00 86.06 195 ASN A N 1
ATOM 1537 C CA . ASN A 1 195 ? 8.279 3.514 -18.279 1.00 86.06 195 ASN A CA 1
ATOM 1538 C C . ASN A 1 195 ? 8.704 4.827 -17.600 1.00 86.06 195 ASN A C 1
ATOM 1540 O O . ASN A 1 195 ? 8.067 5.250 -16.633 1.00 86.06 195 ASN A O 1
ATOM 1544 N N . SER A 1 196 ? 9.759 5.475 -18.101 1.00 84.44 196 SER A N 1
ATOM 1545 C CA . SER A 1 196 ? 10.232 6.768 -17.597 1.00 84.44 196 SER A CA 1
ATOM 1546 C C . SER A 1 196 ? 9.221 7.887 -17.869 1.00 84.44 196 SER A C 1
ATOM 1548 O O . SER A 1 196 ? 8.875 8.638 -16.958 1.00 84.44 196 SER A O 1
ATOM 1550 N N . MET A 1 197 ? 8.656 7.945 -19.081 1.00 87.56 197 MET A N 1
ATOM 1551 C CA . MET A 1 197 ? 7.597 8.899 -19.430 1.00 87.56 197 MET A CA 1
ATOM 1552 C C . MET A 1 197 ? 6.342 8.693 -18.578 1.00 87.56 197 MET A C 1
ATOM 1554 O O . MET A 1 197 ? 5.816 9.658 -18.031 1.00 87.56 197 MET A O 1
ATOM 1558 N N . ALA A 1 198 ? 5.884 7.448 -18.409 1.00 89.50 198 ALA A N 1
ATOM 1559 C CA . ALA A 1 198 ? 4.724 7.146 -17.569 1.00 89.50 198 ALA A CA 1
ATOM 1560 C C . ALA A 1 198 ? 4.928 7.624 -16.124 1.00 89.50 198 ALA A C 1
ATOM 1562 O O . ALA A 1 198 ? 4.058 8.282 -15.554 1.00 89.50 198 ALA A O 1
ATOM 1563 N N . LYS A 1 199 ? 6.111 7.359 -15.556 1.00 90.06 199 LYS A N 1
ATOM 1564 C CA . LYS A 1 199 ? 6.471 7.838 -14.222 1.00 90.06 199 LYS A CA 1
ATOM 1565 C C . LYS A 1 199 ? 6.506 9.362 -14.150 1.00 90.06 199 LYS A C 1
ATOM 1567 O O . LYS A 1 199 ? 5.998 9.932 -13.191 1.00 90.06 199 LYS A O 1
ATOM 1572 N N . HIS A 1 200 ? 7.082 10.020 -15.153 1.00 88.75 200 HIS A N 1
ATOM 1573 C CA . HIS A 1 200 ? 7.136 11.476 -15.213 1.00 88.75 200 HIS A CA 1
ATOM 1574 C C . HIS A 1 200 ? 5.732 12.093 -15.188 1.00 88.75 200 HIS A C 1
ATOM 1576 O O . HIS A 1 200 ? 5.458 12.927 -14.329 1.00 88.75 200 HIS A O 1
ATOM 1582 N N . TYR A 1 201 ? 4.816 11.614 -16.037 1.00 91.06 201 TYR A N 1
ATOM 1583 C CA . TYR A 1 201 ? 3.424 12.075 -16.038 1.00 91.06 201 TYR A CA 1
ATOM 1584 C C . TYR A 1 201 ? 2.715 11.819 -14.706 1.00 91.06 201 TYR A C 1
ATOM 1586 O O . TYR A 1 201 ? 2.005 12.691 -14.209 1.00 91.06 201 TYR A O 1
ATOM 1594 N N . ALA A 1 202 ? 2.932 10.653 -14.093 1.00 92.62 202 ALA A N 1
ATOM 1595 C CA . ALA A 1 202 ? 2.371 10.347 -12.783 1.00 92.62 202 ALA A CA 1
ATOM 1596 C C . ALA A 1 202 ? 2.850 11.340 -11.711 1.00 92.62 202 ALA A C 1
ATOM 1598 O O . ALA A 1 202 ? 2.044 11.851 -10.935 1.00 92.62 202 ALA A O 1
ATOM 1599 N N . LEU A 1 203 ? 4.142 11.675 -11.698 1.00 90.50 203 LEU A N 1
ATOM 1600 C CA . LEU A 1 203 ? 4.690 12.654 -10.761 1.00 90.50 203 LEU A CA 1
ATOM 1601 C C . LEU A 1 203 ? 4.186 14.079 -11.024 1.00 90.50 203 LEU A C 1
ATOM 1603 O O . LEU A 1 203 ? 3.955 14.815 -10.067 1.00 90.50 203 LEU A O 1
ATOM 1607 N N . GLU A 1 204 ? 3.969 14.473 -12.282 1.00 90.44 204 GLU A N 1
ATOM 1608 C CA . GLU A 1 204 ? 3.316 15.751 -12.593 1.00 90.44 204 GLU A CA 1
ATOM 1609 C C . GLU A 1 204 ? 1.892 15.811 -12.031 1.00 90.44 204 GLU A C 1
ATOM 1611 O O . GLU A 1 204 ? 1.493 16.830 -11.464 1.00 90.44 204 GLU A O 1
ATOM 1616 N N . THR A 1 205 ? 1.122 14.727 -12.168 1.00 91.62 205 THR A N 1
ATOM 1617 C CA . THR A 1 205 ? -0.221 14.628 -11.585 1.00 91.62 205 THR A CA 1
ATOM 1618 C C . THR A 1 205 ? -0.164 14.732 -10.066 1.00 91.62 205 THR A C 1
ATOM 1620 O O . THR A 1 205 ? -0.930 15.501 -9.487 1.00 91.62 205 THR A O 1
ATOM 1623 N N . ILE A 1 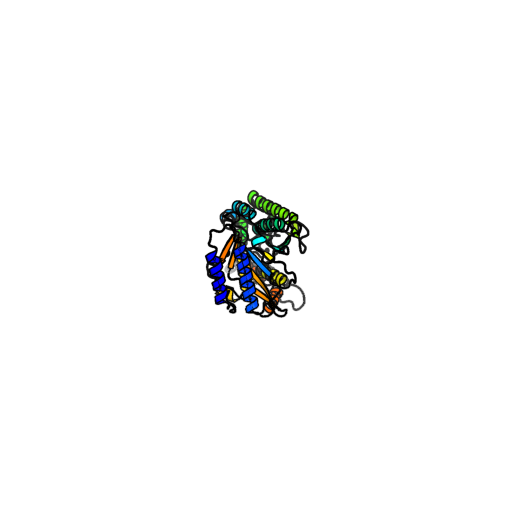206 ? 0.767 14.032 -9.415 1.00 91.44 206 ILE A N 1
ATOM 1624 C CA . ILE A 1 206 ? 0.963 14.114 -7.961 1.00 91.44 206 ILE A CA 1
ATOM 1625 C C . ILE A 1 206 ? 1.302 15.550 -7.548 1.00 91.44 206 ILE A C 1
ATOM 1627 O O . ILE A 1 206 ? 0.629 16.106 -6.682 1.00 91.44 206 ILE A O 1
ATOM 1631 N N . GLY A 1 207 ? 2.273 16.192 -8.202 1.00 87.62 207 GLY A N 1
ATOM 1632 C CA . GLY A 1 207 ? 2.695 17.558 -7.877 1.00 87.62 207 GLY A CA 1
ATOM 1633 C C . GLY A 1 207 ? 1.598 18.615 -8.057 1.00 87.62 207 GLY A C 1
ATOM 1634 O O . GLY A 1 207 ? 1.592 19.615 -7.346 1.00 87.62 207 GLY A O 1
ATOM 1635 N N . LYS A 1 208 ? 0.640 18.397 -8.969 1.00 89.38 208 LYS A N 1
ATOM 1636 C CA . LYS A 1 208 ? -0.522 19.288 -9.160 1.00 89.38 208 LYS A CA 1
ATOM 1637 C C . LYS A 1 208 ? -1.609 19.109 -8.094 1.00 89.38 208 LYS A C 1
ATOM 1639 O O . LYS A 1 208 ? -2.363 20.045 -7.847 1.00 89.38 208 LYS A O 1
ATOM 1644 N N . ASN A 1 209 ? -1.703 17.924 -7.491 1.00 90.38 209 ASN A N 1
ATOM 1645 C CA . ASN A 1 209 ? -2.838 17.510 -6.657 1.00 90.38 209 ASN A CA 1
ATOM 1646 C C . ASN A 1 209 ? -2.465 17.247 -5.186 1.00 90.38 209 ASN A C 1
ATOM 1648 O O . ASN A 1 209 ? -3.317 16.834 -4.399 1.00 90.38 209 ASN A O 1
ATOM 1652 N N . SER A 1 210 ? -1.210 17.472 -4.794 1.00 88.88 210 SER A N 1
ATOM 1653 C CA . SER A 1 210 ? -0.732 17.187 -3.440 1.00 88.88 210 SER A CA 1
ATOM 1654 C C . SER A 1 210 ? 0.241 18.235 -2.914 1.00 88.88 210 SER A C 1
ATOM 1656 O O . SER A 1 210 ? 0.885 18.953 -3.678 1.00 88.88 210 SER A O 1
ATOM 1658 N N . THR A 1 211 ? 0.375 18.281 -1.589 1.00 84.94 211 THR A N 1
ATOM 1659 C CA . THR A 1 211 ? 1.528 18.894 -0.929 1.00 84.94 211 THR A CA 1
ATOM 1660 C C . THR A 1 211 ? 2.554 17.797 -0.650 1.00 84.94 211 THR A C 1
ATOM 1662 O O . THR A 1 211 ? 2.270 16.850 0.090 1.00 84.94 211 THR A O 1
ATOM 1665 N N . LEU A 1 212 ? 3.748 17.918 -1.233 1.00 75.25 212 LEU A N 1
ATOM 1666 C CA . LEU A 1 212 ? 4.845 16.974 -1.002 1.00 75.25 212 LEU A CA 1
ATOM 1667 C C . LEU A 1 212 ? 5.430 17.158 0.408 1.00 75.25 212 LEU A C 1
ATOM 1669 O O . LEU A 1 212 ? 5.654 18.288 0.850 1.00 75.25 212 LEU A O 1
ATOM 1673 N N . GLN A 1 213 ? 5.674 16.057 1.124 1.00 65.62 213 GLN A N 1
ATOM 1674 C CA . GLN A 1 213 ? 6.227 16.069 2.484 1.00 65.62 213 GLN A CA 1
ATOM 1675 C C . GLN A 1 213 ? 7.629 15.447 2.566 1.00 65.62 213 GLN A C 1
ATOM 1677 O O . GLN A 1 213 ? 7.928 14.473 1.887 1.00 65.62 213 GLN A O 1
ATOM 1682 N N . GLY A 1 214 ? 8.462 15.962 3.482 1.00 50.22 214 GLY A N 1
ATOM 1683 C CA . GLY A 1 214 ? 9.663 15.270 3.973 1.00 50.22 214 GLY A CA 1
ATOM 1684 C C . GLY A 1 214 ? 10.837 15.157 2.992 1.00 50.22 214 GLY A C 1
ATOM 1685 O O . GLY A 1 214 ? 11.215 14.057 2.615 1.00 50.22 214 GLY A O 1
ATOM 1686 N N . GLY A 1 215 ? 11.471 16.273 2.618 1.00 48.62 215 GLY A N 1
ATOM 1687 C CA . GLY A 1 215 ? 12.674 16.269 1.763 1.00 48.62 215 GLY A CA 1
ATOM 1688 C C . GLY A 1 215 ? 12.407 16.055 0.265 1.00 48.62 215 GLY A C 1
ATOM 1689 O O . GLY A 1 215 ? 13.298 16.308 -0.549 1.00 48.62 215 GLY A O 1
ATOM 1690 N N . ASP A 1 216 ? 11.177 15.696 -0.104 1.00 52.84 216 ASP A N 1
ATOM 1691 C CA . ASP A 1 216 ? 10.673 15.633 -1.479 1.00 52.84 216 ASP A CA 1
ATOM 1692 C C . ASP A 1 216 ? 10.408 17.061 -2.012 1.00 52.84 216 ASP A C 1
ATOM 1694 O O . ASP A 1 216 ? 9.277 17.534 -2.088 1.00 52.84 216 ASP A O 1
ATOM 1698 N N . ILE A 1 217 ? 11.483 17.804 -2.311 1.00 47.84 217 ILE A N 1
ATOM 1699 C CA . ILE A 1 217 ? 11.432 19.214 -2.764 1.00 47.84 217 ILE A CA 1
ATOM 1700 C C . ILE A 1 217 ? 11.432 19.309 -4.309 1.00 47.84 217 ILE A C 1
ATOM 1702 O O . ILE A 1 217 ? 11.142 20.361 -4.876 1.00 47.84 217 ILE A O 1
ATOM 1706 N N . SER A 1 218 ? 11.738 18.217 -5.022 1.00 51.69 218 SER A N 1
ATOM 1707 C CA . SER A 1 218 ? 11.790 18.191 -6.493 1.00 51.69 218 SER A CA 1
ATOM 1708 C C . SER A 1 218 ? 11.433 16.825 -7.088 1.00 51.69 218 SER A C 1
ATOM 1710 O O . SER A 1 218 ? 11.618 15.794 -6.448 1.00 51.69 218 SER A O 1
ATOM 1712 N N . LEU A 1 219 ? 11.014 16.801 -8.360 1.00 49.62 219 LEU A N 1
ATOM 1713 C CA . LEU A 1 219 ? 10.793 15.583 -9.163 1.00 49.62 219 LEU A CA 1
ATOM 1714 C C . LEU A 1 219 ? 11.973 14.584 -9.115 1.00 49.62 219 LEU A C 1
ATOM 1716 O O . LEU A 1 219 ? 11.773 13.379 -9.251 1.00 49.62 219 LEU A O 1
ATOM 1720 N N . GLU A 1 220 ? 13.198 15.067 -8.880 1.00 50.75 220 GLU A N 1
ATOM 1721 C CA . GLU A 1 220 ? 14.414 14.248 -8.781 1.00 50.75 220 GLU A CA 1
ATOM 1722 C C . GLU A 1 220 ? 14.495 13.416 -7.488 1.00 50.75 220 GLU A C 1
ATOM 1724 O O . GLU A 1 220 ? 15.188 12.392 -7.460 1.00 50.75 220 GLU A O 1
ATOM 1729 N N . SER A 1 221 ? 13.779 13.816 -6.429 1.00 50.94 221 SER A N 1
ATOM 1730 C CA . SER A 1 221 ? 13.663 13.049 -5.176 1.00 50.94 221 SER A CA 1
ATOM 1731 C C . SER A 1 221 ? 12.919 11.722 -5.368 1.00 50.94 221 SER A C 1
ATOM 1733 O O . SER A 1 221 ? 13.222 10.737 -4.696 1.00 50.94 221 SER A O 1
ATOM 1735 N N . HIS A 1 222 ? 12.057 11.653 -6.386 1.00 56.06 222 HIS A N 1
ATOM 1736 C CA . HIS A 1 222 ? 11.260 10.478 -6.729 1.00 56.06 222 HIS A CA 1
ATOM 1737 C C . HIS A 1 222 ? 11.950 9.520 -7.708 1.00 56.06 222 HIS A C 1
ATOM 1739 O O . HIS A 1 222 ? 11.366 8.496 -8.072 1.00 56.06 222 HIS A O 1
ATOM 1745 N N . SER A 1 223 ? 13.179 9.811 -8.155 1.00 56.84 223 SER A N 1
ATOM 1746 C CA . SER A 1 223 ? 13.956 8.873 -8.971 1.00 56.84 223 SER A CA 1
ATOM 1747 C C . SER A 1 223 ? 14.148 7.565 -8.211 1.00 56.84 223 SER A C 1
ATOM 1749 O O . SER A 1 223 ? 14.529 7.548 -7.035 1.00 56.84 223 SER A O 1
ATOM 1751 N N . SER A 1 224 ? 13.925 6.444 -8.890 1.00 53.91 224 SER A N 1
ATOM 1752 C CA . SER A 1 224 ? 14.297 5.143 -8.366 1.00 53.91 224 SER A CA 1
ATOM 1753 C C . SER A 1 224 ? 15.818 5.013 -8.443 1.00 53.91 224 SER A C 1
ATOM 1755 O O . SER A 1 224 ? 16.351 4.371 -9.339 1.00 53.91 224 SER A O 1
ATOM 1757 N N . LYS A 1 225 ? 16.559 5.679 -7.551 1.00 55.19 225 LYS A N 1
ATOM 1758 C CA . LYS A 1 225 ? 18.026 5.606 -7.539 1.00 55.19 225 LYS A CA 1
ATOM 1759 C C . LYS A 1 225 ? 18.447 4.145 -7.417 1.00 55.19 225 LYS A C 1
ATOM 1761 O O . LYS A 1 225 ? 18.376 3.551 -6.343 1.00 55.19 225 LYS A O 1
ATOM 1766 N N . VAL A 1 226 ? 18.869 3.584 -8.542 1.00 53.59 226 VAL A N 1
ATOM 1767 C CA . VAL A 1 226 ? 19.289 2.196 -8.657 1.00 53.59 226 VAL A CA 1
ATOM 1768 C C . VAL A 1 226 ? 20.422 1.934 -7.666 1.00 53.59 226 VAL A C 1
ATOM 1770 O O . VAL A 1 226 ? 21.455 2.605 -7.704 1.00 53.59 226 VAL A O 1
ATOM 1773 N N . THR A 1 227 ? 20.192 0.976 -6.763 1.00 49.53 227 THR A N 1
ATOM 1774 C CA . THR A 1 227 ? 21.119 0.493 -5.718 1.00 49.53 227 THR A CA 1
ATOM 1775 C C . THR A 1 227 ? 21.644 1.541 -4.742 1.00 49.53 227 THR A C 1
ATOM 1777 O O . THR A 1 227 ? 22.797 1.963 -4.798 1.00 49.53 227 THR A O 1
ATOM 1780 N N . ARG A 1 228 ? 20.809 1.897 -3.763 1.00 50.12 228 ARG A N 1
ATOM 1781 C CA . ARG A 1 228 ? 21.282 2.252 -2.409 1.00 50.12 228 ARG A CA 1
ATOM 1782 C C . ARG A 1 228 ? 20.435 1.651 -1.287 1.00 50.12 228 ARG A C 1
ATOM 1784 O O . ARG A 1 228 ? 20.645 2.014 -0.138 1.00 50.12 228 ARG A O 1
ATOM 1791 N N . THR A 1 229 ? 19.451 0.821 -1.621 1.00 58.91 229 THR A N 1
ATOM 1792 C CA . THR A 1 229 ? 18.532 0.243 -0.641 1.00 58.91 229 THR A CA 1
ATOM 1793 C C . THR A 1 229 ? 18.763 -1.257 -0.610 1.00 58.91 229 THR A C 1
ATOM 1795 O O . THR A 1 229 ? 18.487 -1.924 -1.608 1.00 58.91 229 THR A O 1
ATOM 1798 N N . SER A 1 230 ? 19.323 -1.759 0.489 1.00 63.62 230 SER A N 1
ATOM 1799 C CA . SER A 1 230 ? 19.556 -3.191 0.688 1.00 63.62 230 SER A CA 1
ATOM 1800 C C . SER A 1 230 ? 18.238 -3.956 0.808 1.00 63.62 230 SER A C 1
ATOM 1802 O O . SER A 1 230 ? 17.175 -3.375 1.055 1.00 63.62 230 SER A O 1
ATOM 1804 N N . ASP A 1 231 ? 18.281 -5.279 0.661 1.00 65.38 231 ASP A N 1
ATOM 1805 C CA . ASP A 1 231 ? 17.103 -6.115 0.922 1.00 65.38 231 ASP A CA 1
ATOM 1806 C C . ASP A 1 231 ? 16.663 -6.018 2.387 1.00 65.38 231 ASP A C 1
ATOM 1808 O O . ASP A 1 231 ? 15.466 -6.044 2.658 1.00 65.38 231 ASP A O 1
ATOM 1812 N N . ALA A 1 232 ? 17.597 -5.817 3.323 1.00 65.75 232 ALA A N 1
ATOM 1813 C CA . ALA A 1 232 ? 17.277 -5.537 4.723 1.00 65.75 232 ALA A CA 1
ATOM 1814 C C . ALA A 1 232 ? 16.465 -4.235 4.868 1.00 65.75 232 ALA A C 1
ATOM 1816 O O . ALA A 1 232 ? 15.395 -4.239 5.477 1.00 65.75 232 ALA A O 1
ATOM 1817 N N . GLN A 1 233 ? 16.904 -3.153 4.213 1.00 70.19 233 GLN A N 1
ATOM 1818 C CA . GLN A 1 233 ? 16.187 -1.872 4.206 1.00 70.19 233 GLN A CA 1
ATOM 1819 C C . GLN A 1 233 ? 14.819 -1.955 3.510 1.00 70.19 233 GLN A C 1
ATOM 1821 O O . GLN A 1 233 ? 13.904 -1.226 3.879 1.00 70.19 233 GLN A O 1
ATOM 1826 N N . ARG A 1 234 ? 14.644 -2.838 2.516 1.00 71.00 234 ARG A N 1
ATOM 1827 C CA . ARG A 1 234 ? 13.334 -3.082 1.880 1.00 71.00 234 ARG A CA 1
ATOM 1828 C C . ARG A 1 234 ? 12.400 -3.920 2.749 1.00 71.00 234 ARG A C 1
ATOM 1830 O O . ARG A 1 234 ? 11.210 -3.633 2.804 1.00 71.00 234 ARG A O 1
ATOM 1837 N N . LYS A 1 235 ? 12.933 -4.930 3.439 1.00 73.00 235 LYS A N 1
ATOM 1838 C CA . LYS A 1 235 ? 12.165 -5.810 4.332 1.00 73.00 235 LYS A CA 1
ATOM 1839 C C . LYS A 1 235 ? 11.629 -5.071 5.555 1.00 73.00 235 LYS A C 1
ATOM 1841 O O . LYS A 1 235 ? 10.487 -5.292 5.936 1.00 73.00 235 LYS A O 1
ATOM 1846 N N . ASN A 1 236 ? 12.435 -4.191 6.149 1.00 80.75 236 ASN A N 1
ATOM 1847 C CA . ASN A 1 236 ? 12.032 -3.426 7.334 1.00 80.75 236 ASN A CA 1
ATOM 1848 C C . ASN A 1 236 ? 11.415 -2.058 6.997 1.00 80.75 236 ASN A C 1
ATOM 1850 O O . ASN A 1 236 ? 10.736 -1.453 7.820 1.00 80.75 236 ASN A O 1
ATOM 1854 N N . GLY A 1 237 ? 11.629 -1.578 5.772 1.00 84.81 237 GLY A N 1
ATOM 1855 C CA . GLY A 1 237 ? 11.280 -0.231 5.346 1.00 84.81 237 GLY A CA 1
ATOM 1856 C C . GLY A 1 237 ? 9.820 0.140 5.540 1.00 84.81 237 GLY A C 1
ATOM 1857 O O . GLY A 1 237 ? 9.514 1.164 6.139 1.00 84.81 237 GLY A O 1
ATOM 1858 N N . LEU A 1 238 ? 8.906 -0.698 5.049 1.00 89.56 238 LEU A N 1
ATOM 1859 C CA . LEU A 1 238 ? 7.474 -0.443 5.204 1.00 89.56 238 LEU A CA 1
ATOM 1860 C C . LEU A 1 238 ? 7.030 -0.534 6.673 1.00 89.56 238 LEU A C 1
ATOM 1862 O O . LEU A 1 238 ? 6.188 0.255 7.094 1.00 89.56 238 LEU A O 1
ATOM 1866 N N . ALA A 1 239 ? 7.629 -1.427 7.466 1.00 90.88 239 ALA A N 1
ATOM 1867 C CA . ALA A 1 239 ? 7.348 -1.503 8.895 1.00 90.88 239 ALA A CA 1
ATOM 1868 C C . ALA A 1 239 ? 7.731 -0.199 9.613 1.00 90.88 239 ALA A C 1
ATOM 1870 O O . ALA A 1 239 ? 6.912 0.342 10.352 1.00 90.88 239 ALA A O 1
ATOM 1871 N N . ALA A 1 240 ? 8.912 0.361 9.330 1.00 90.00 240 ALA A N 1
ATOM 1872 C CA . ALA A 1 240 ? 9.350 1.635 9.904 1.00 90.00 240 ALA A CA 1
ATOM 1873 C C . ALA A 1 240 ? 8.410 2.800 9.539 1.00 90.00 240 ALA A C 1
ATOM 1875 O O . ALA A 1 240 ? 8.090 3.642 10.378 1.00 90.00 240 ALA A O 1
ATOM 1876 N N . GLU A 1 241 ? 7.899 2.829 8.305 1.00 90.38 241 GLU A N 1
ATOM 1877 C CA . GLU A 1 241 ? 6.932 3.848 7.882 1.00 90.38 241 GLU A CA 1
ATOM 1878 C C . GLU A 1 241 ? 5.585 3.718 8.613 1.00 90.38 241 GLU A C 1
ATOM 1880 O O . GLU A 1 241 ? 5.003 4.732 8.999 1.00 90.38 241 GLU A O 1
ATOM 1885 N N . ILE A 1 242 ? 5.107 2.490 8.853 1.00 92.88 242 ILE A N 1
ATOM 1886 C CA . ILE A 1 242 ? 3.899 2.244 9.658 1.00 92.88 242 ILE A CA 1
ATOM 1887 C C . ILE A 1 242 ? 4.132 2.654 11.114 1.00 92.88 242 ILE A C 1
ATOM 1889 O O . ILE A 1 242 ? 3.260 3.295 11.698 1.00 92.88 242 ILE A O 1
ATOM 1893 N N . VAL A 1 243 ? 5.307 2.353 11.682 1.00 92.56 243 VAL A N 1
ATOM 1894 C CA . VAL A 1 243 ? 5.668 2.790 13.038 1.00 92.56 243 VAL A CA 1
ATOM 1895 C C . VAL A 1 243 ? 5.557 4.303 13.154 1.00 92.56 243 VAL A C 1
ATOM 1897 O O . VAL A 1 243 ? 4.789 4.797 13.982 1.00 92.56 243 VAL A O 1
ATOM 1900 N N . ASN A 1 244 ? 6.244 5.035 12.277 1.00 89.94 244 ASN A N 1
ATOM 1901 C CA . ASN A 1 244 ? 6.200 6.496 12.253 1.00 89.94 244 ASN A CA 1
ATOM 1902 C C . ASN A 1 244 ? 4.764 7.030 12.163 1.00 89.94 244 ASN A C 1
ATOM 1904 O O . ASN A 1 244 ? 4.424 7.994 12.849 1.00 89.94 244 ASN A O 1
ATOM 1908 N N . GLU A 1 245 ? 3.910 6.389 11.365 1.00 90.44 245 GLU A N 1
ATOM 1909 C CA . GLU A 1 245 ? 2.525 6.819 11.194 1.00 90.44 245 GLU A CA 1
ATOM 1910 C C . GLU A 1 245 ? 1.650 6.582 12.432 1.00 90.44 245 GLU A C 1
ATOM 1912 O O . GLU A 1 245 ? 0.829 7.432 12.773 1.00 90.44 245 GLU A O 1
ATOM 1917 N N . VAL A 1 246 ? 1.813 5.453 13.124 1.00 90.25 246 VAL A N 1
ATOM 1918 C CA . VAL A 1 246 ? 1.060 5.157 14.357 1.00 90.25 246 VAL A CA 1
ATOM 1919 C C . VAL A 1 246 ? 1.468 6.110 15.487 1.00 90.25 246 VAL A C 1
ATOM 1921 O O . VAL A 1 246 ? 0.628 6.541 16.288 1.00 90.25 246 VAL A O 1
ATOM 1924 N N . PHE A 1 247 ? 2.754 6.465 15.564 1.00 89.19 247 PHE A N 1
ATOM 1925 C CA . PHE A 1 247 ? 3.245 7.448 16.533 1.00 89.19 247 PHE A CA 1
ATOM 1926 C C . PHE A 1 247 ? 2.871 8.885 16.176 1.00 89.19 247 PHE A C 1
ATOM 1928 O O . PHE A 1 247 ? 2.842 9.734 17.068 1.00 89.19 247 PHE A O 1
ATOM 1935 N N . ALA A 1 248 ? 2.528 9.160 14.918 1.00 86.12 248 ALA A N 1
ATOM 1936 C CA . ALA A 1 248 ? 1.992 10.452 14.544 1.00 86.12 248 ALA A CA 1
ATOM 1937 C C . ALA A 1 248 ? 0.660 10.713 15.279 1.00 86.12 248 ALA A C 1
ATOM 1939 O O . ALA A 1 248 ? -0.160 9.821 15.506 1.00 86.12 248 ALA A O 1
ATOM 1940 N N . GLU A 1 249 ? 0.472 11.953 15.723 1.00 81.19 249 GLU A N 1
ATOM 1941 C CA . GLU A 1 249 ? -0.715 12.375 16.480 1.00 81.19 249 GLU A CA 1
ATOM 1942 C C . GLU A 1 249 ? -1.839 12.891 15.573 1.00 81.19 249 GLU A C 1
ATOM 1944 O O . GLU A 1 249 ? -2.912 13.243 16.056 1.00 81.19 249 GLU A O 1
ATOM 1949 N N . ASP A 1 250 ? -1.611 12.946 14.260 1.00 84.25 250 ASP A N 1
ATOM 1950 C CA . ASP A 1 250 ? -2.636 13.366 13.313 1.00 84.25 250 ASP A CA 1
ATOM 1951 C C . ASP A 1 250 ? -3.747 12.310 13.133 1.00 84.25 250 ASP A C 1
ATOM 1953 O O . ASP A 1 250 ? -3.476 11.106 13.101 1.00 84.25 250 ASP A O 1
ATOM 1957 N N . PRO A 1 251 ? -5.006 12.760 12.969 1.00 83.50 251 PRO A N 1
ATOM 1958 C CA . PRO A 1 251 ? -6.168 11.890 12.785 1.00 83.50 251 PRO A CA 1
ATOM 1959 C C . PRO A 1 251 ? -6.376 11.454 11.321 1.00 83.50 251 PRO A C 1
ATOM 1961 O O . PRO A 1 251 ? -7.439 10.940 10.975 1.00 83.50 251 PRO A O 1
ATOM 1964 N N . GLU A 1 252 ? -5.418 11.738 10.437 1.00 90.69 252 GLU A N 1
ATOM 1965 C CA . GLU A 1 252 ? -5.536 11.527 8.991 1.00 90.69 252 GLU A CA 1
ATOM 1966 C C . GLU A 1 252 ? -5.333 10.046 8.664 1.00 90.69 252 GLU A C 1
ATOM 1968 O O . GLU A 1 252 ? -4.377 9.446 9.146 1.00 90.69 252 GLU A O 1
ATOM 1973 N N . ASP A 1 253 ? -6.187 9.452 7.827 1.00 94.44 253 ASP A N 1
ATOM 1974 C CA . ASP A 1 253 ? -5.954 8.094 7.322 1.00 94.44 253 ASP A CA 1
ATOM 1975 C C . ASP A 1 253 ? -4.688 8.045 6.447 1.00 94.44 253 ASP A C 1
ATOM 1977 O O . ASP A 1 253 ? -4.330 9.023 5.783 1.00 94.44 253 ASP A O 1
ATOM 1981 N N . LEU A 1 254 ? -4.027 6.885 6.408 1.00 95.50 254 LEU A N 1
ATOM 1982 C CA . LEU A 1 254 ? -2.868 6.640 5.548 1.00 95.50 254 LEU A CA 1
ATOM 1983 C C . LEU A 1 254 ? -3.215 5.619 4.464 1.00 95.50 254 LEU A C 1
ATOM 1985 O O . LEU A 1 254 ? -3.620 4.494 4.752 1.00 95.50 254 LEU A O 1
ATOM 1989 N N . ILE A 1 255 ? -2.959 5.979 3.212 1.00 96.75 255 ILE A N 1
ATOM 1990 C CA . ILE A 1 255 ? -2.985 5.069 2.070 1.00 96.75 255 ILE A CA 1
ATOM 1991 C C . ILE A 1 255 ? -1.541 4.786 1.664 1.00 96.75 255 ILE A C 1
ATOM 1993 O O . ILE A 1 255 ? -0.797 5.687 1.279 1.00 96.75 255 ILE A O 1
ATOM 1997 N N . VAL A 1 256 ? -1.141 3.521 1.735 1.00 96.38 256 VAL A N 1
ATOM 1998 C CA . VAL A 1 256 ? 0.169 3.053 1.291 1.00 96.38 256 VAL A CA 1
ATOM 1999 C C . VAL A 1 256 ? 0.025 2.304 -0.023 1.00 96.38 256 VAL A C 1
ATOM 2001 O O . VAL A 1 256 ? -0.760 1.369 -0.119 1.00 96.38 256 VAL A O 1
ATOM 2004 N N . ILE A 1 257 ? 0.822 2.670 -1.023 1.00 96.06 257 ILE A N 1
ATOM 2005 C CA . ILE A 1 257 ? 0.827 2.035 -2.342 1.00 96.06 257 ILE A CA 1
ATOM 2006 C C . ILE A 1 257 ? 2.187 1.382 -2.563 1.00 96.06 257 ILE A C 1
ATOM 2008 O O . ILE A 1 257 ? 3.187 2.038 -2.879 1.00 96.06 257 ILE A O 1
ATOM 2012 N N . GLY A 1 258 ? 2.216 0.066 -2.370 1.00 91.88 258 GLY A N 1
ATOM 2013 C CA . GLY A 1 258 ? 3.425 -0.746 -2.347 1.00 91.88 258 GLY A CA 1
ATOM 2014 C C . GLY A 1 258 ? 3.323 -2.008 -3.200 1.00 91.88 258 GLY A C 1
ATOM 2015 O O . GLY A 1 258 ? 2.618 -2.066 -4.211 1.00 91.88 258 GLY A O 1
ATOM 2016 N N . HIS A 1 259 ? 4.073 -3.031 -2.796 1.00 88.00 259 HIS A N 1
ATOM 2017 C CA . HIS A 1 259 ? 4.173 -4.319 -3.486 1.00 88.00 259 HIS A CA 1
ATOM 2018 C C . HIS A 1 259 ? 3.744 -5.441 -2.544 1.00 88.00 259 HIS A C 1
ATOM 2020 O O . HIS A 1 259 ? 3.996 -5.364 -1.343 1.00 88.00 259 HIS A O 1
ATOM 2026 N N . GLY A 1 260 ? 3.123 -6.490 -3.093 1.00 86.25 260 GLY A N 1
ATOM 2027 C CA . GLY A 1 260 ? 2.506 -7.560 -2.299 1.00 86.25 260 GLY A CA 1
ATOM 2028 C C . GLY A 1 260 ? 3.472 -8.241 -1.324 1.00 86.25 260 GLY A C 1
ATOM 2029 O O . GLY A 1 260 ? 3.147 -8.371 -0.148 1.00 86.25 260 GLY A O 1
ATOM 2030 N N . ASN A 1 261 ? 4.683 -8.591 -1.775 1.00 81.12 261 ASN A N 1
ATOM 2031 C CA . ASN A 1 261 ? 5.692 -9.225 -0.915 1.00 81.12 261 ASN A CA 1
ATOM 2032 C C . ASN A 1 261 ? 6.118 -8.312 0.245 1.00 81.12 261 ASN A C 1
ATOM 2034 O O . ASN A 1 261 ? 6.161 -8.761 1.383 1.00 81.12 261 ASN A O 1
ATOM 2038 N N . SER A 1 262 ? 6.361 -7.024 -0.019 1.00 83.06 262 SER A N 1
ATOM 2039 C CA . SER A 1 262 ? 6.753 -6.063 1.021 1.00 83.06 262 SER A CA 1
ATOM 2040 C C . SER A 1 262 ? 5.644 -5.865 2.064 1.00 83.06 262 SER A C 1
ATOM 2042 O O . SER A 1 262 ? 5.928 -5.749 3.256 1.00 83.06 262 SER A O 1
ATOM 2044 N N . ILE A 1 263 ? 4.375 -5.863 1.633 1.00 89.50 263 ILE A N 1
ATOM 2045 C CA . ILE A 1 263 ? 3.213 -5.795 2.532 1.00 89.50 263 ILE A CA 1
ATOM 2046 C C . ILE A 1 263 ? 3.131 -7.060 3.382 1.00 89.50 263 ILE A C 1
ATOM 2048 O O . ILE A 1 263 ? 3.054 -6.961 4.603 1.00 89.50 263 ILE A O 1
ATOM 2052 N N . ARG A 1 264 ? 3.210 -8.241 2.761 1.00 86.81 264 ARG A N 1
ATOM 2053 C CA . ARG A 1 264 ? 3.189 -9.524 3.471 1.00 86.81 264 ARG A CA 1
ATOM 2054 C C . ARG A 1 264 ? 4.268 -9.599 4.547 1.00 86.81 264 ARG A C 1
ATOM 2056 O O . ARG A 1 264 ? 3.953 -9.919 5.689 1.00 86.81 264 ARG A O 1
ATOM 2063 N N . ASP A 1 265 ? 5.510 -9.287 4.195 1.00 83.88 265 ASP A N 1
ATOM 2064 C CA . ASP A 1 265 ? 6.631 -9.334 5.134 1.00 83.88 265 ASP A CA 1
ATOM 2065 C C . ASP A 1 265 ? 6.391 -8.372 6.307 1.00 83.88 265 ASP A C 1
ATOM 2067 O O . ASP A 1 265 ? 6.557 -8.749 7.467 1.00 83.88 265 ASP A O 1
ATOM 2071 N N . THR A 1 266 ? 5.873 -7.173 6.027 1.00 89.38 266 THR A N 1
ATOM 2072 C CA . THR A 1 266 ? 5.504 -6.201 7.067 1.00 89.38 266 THR A CA 1
ATOM 2073 C C . THR A 1 266 ? 4.415 -6.725 8.001 1.00 89.38 266 THR A C 1
ATOM 2075 O O . THR A 1 266 ? 4.511 -6.557 9.216 1.00 89.38 266 THR A O 1
ATOM 2078 N N . LEU A 1 267 ? 3.394 -7.398 7.467 1.00 90.31 267 LEU A N 1
ATOM 2079 C CA . LEU A 1 267 ? 2.349 -8.003 8.291 1.00 90.31 267 LEU A CA 1
ATOM 2080 C C . LEU A 1 267 ? 2.927 -9.091 9.203 1.00 90.31 267 LEU A C 1
ATOM 2082 O O . LEU A 1 267 ? 2.563 -9.141 10.371 1.00 90.31 267 LEU A O 1
ATOM 2086 N N . THR A 1 268 ? 3.879 -9.904 8.729 1.00 87.31 268 THR A N 1
ATOM 2087 C CA . THR A 1 268 ? 4.537 -10.904 9.593 1.00 87.31 268 THR A CA 1
ATOM 2088 C C . THR A 1 268 ? 5.363 -10.291 10.726 1.00 87.31 268 THR A C 1
ATOM 2090 O O . THR A 1 268 ? 5.560 -10.953 11.742 1.00 87.31 268 THR A O 1
ATOM 2093 N N . THR A 1 269 ? 5.813 -9.041 10.580 1.00 88.38 269 THR A N 1
ATOM 2094 C CA . THR A 1 269 ? 6.514 -8.299 11.638 1.00 88.38 269 THR A CA 1
ATOM 2095 C C . THR A 1 269 ? 5.557 -7.853 12.745 1.00 88.38 269 THR A C 1
ATOM 2097 O O . THR A 1 269 ? 5.851 -8.049 13.918 1.00 88.38 269 THR A O 1
ATOM 2100 N N . PHE A 1 270 ? 4.400 -7.282 12.396 1.00 91.12 270 PHE A N 1
ATOM 2101 C CA . PHE A 1 270 ? 3.442 -6.763 13.387 1.00 91.12 270 PHE A CA 1
ATOM 2102 C C . PHE A 1 270 ? 2.475 -7.809 13.948 1.00 91.12 270 PHE A C 1
ATOM 2104 O O . PHE A 1 270 ? 1.871 -7.598 15.000 1.00 91.12 270 PHE A O 1
ATOM 2111 N N . PHE A 1 271 ? 2.289 -8.912 13.229 1.00 90.94 271 PHE A N 1
ATOM 2112 C CA . PHE A 1 271 ? 1.276 -9.923 13.504 1.00 90.94 271 PHE A CA 1
ATOM 2113 C C . PHE A 1 271 ? 1.952 -11.299 13.439 1.00 90.94 271 PHE A C 1
ATOM 2115 O O . PHE A 1 271 ? 1.939 -11.950 12.395 1.00 90.94 271 PHE A O 1
ATOM 2122 N N . PRO A 1 272 ? 2.617 -11.761 14.513 1.00 82.19 272 PRO A N 1
ATOM 2123 C CA . PRO A 1 272 ? 3.442 -12.971 14.468 1.00 82.19 272 PRO A CA 1
ATOM 2124 C C . PRO A 1 272 ? 2.637 -14.226 14.102 1.00 82.19 272 PRO A C 1
ATOM 2126 O O . PRO A 1 272 ? 3.154 -15.130 13.437 1.00 82.19 272 PRO A O 1
ATOM 2129 N N . ASN A 1 273 ? 1.352 -14.267 14.464 1.00 85.69 273 ASN A N 1
ATOM 2130 C CA . ASN A 1 273 ? 0.467 -15.371 14.101 1.00 85.69 273 ASN A CA 1
ATOM 2131 C C . ASN A 1 273 ? 0.059 -15.332 12.614 1.00 85.69 273 ASN A C 1
ATOM 2133 O O . ASN A 1 273 ? -0.319 -16.368 12.058 1.00 85.69 273 ASN A O 1
ATOM 2137 N N . TYR A 1 274 ? 0.218 -14.189 11.932 1.00 85.00 274 TYR A N 1
ATOM 2138 C CA . TYR A 1 274 ? -0.091 -14.041 10.510 1.00 85.00 274 TYR A CA 1
ATOM 2139 C C . TYR A 1 274 ? 0.738 -14.993 9.658 1.00 85.00 274 TYR A C 1
ATOM 2141 O O . TYR A 1 274 ? 0.200 -15.597 8.743 1.00 85.00 274 TYR A O 1
ATOM 2149 N N . LYS A 1 275 ? 2.020 -15.215 9.982 1.00 79.44 275 LYS A N 1
ATOM 2150 C CA . LYS A 1 275 ? 2.874 -16.151 9.230 1.00 79.44 275 LYS A CA 1
ATOM 2151 C C . LYS A 1 275 ? 2.364 -17.593 9.294 1.00 79.44 275 LYS A C 1
ATOM 2153 O O . LYS A 1 275 ? 2.415 -18.295 8.292 1.00 79.44 275 LYS A O 1
ATOM 2158 N N . ALA A 1 276 ? 1.888 -18.030 10.460 1.00 78.88 276 ALA A N 1
ATOM 2159 C CA . ALA A 1 276 ? 1.363 -19.383 10.658 1.00 78.88 276 ALA A CA 1
ATOM 2160 C C . ALA A 1 276 ? -0.015 -19.577 10.008 1.00 78.88 276 ALA A C 1
ATOM 2162 O O . ALA A 1 276 ? -0.374 -20.686 9.625 1.00 78.88 276 ALA A O 1
ATOM 2163 N N . MET A 1 277 ? -0.779 -18.490 9.896 1.00 74.81 277 MET A N 1
ATOM 2164 C CA . MET A 1 277 ? -2.140 -18.479 9.363 1.00 74.81 277 MET A CA 1
ATOM 2165 C C . MET A 1 277 ? -2.210 -18.018 7.907 1.00 74.81 277 MET A C 1
ATOM 2167 O O . MET A 1 277 ? -3.287 -18.087 7.310 1.00 74.81 277 MET A O 1
ATOM 2171 N N . HIS A 1 278 ? -1.084 -17.568 7.340 1.00 66.81 278 HIS A N 1
ATOM 2172 C CA . HIS A 1 278 ? -0.952 -17.204 5.940 1.00 66.81 278 HIS A CA 1
ATOM 2173 C C . HIS A 1 278 ? -1.278 -18.448 5.130 1.00 66.81 278 HIS A C 1
ATOM 2175 O O . HIS A 1 278 ? -0.478 -19.376 5.016 1.00 66.81 278 HIS A O 1
ATOM 2181 N N . ARG A 1 279 ? -2.509 -18.500 4.628 1.00 58.22 279 ARG A N 1
ATOM 2182 C CA . ARG A 1 279 ? -2.940 -19.584 3.755 1.00 58.22 279 ARG A CA 1
ATOM 2183 C C . ARG A 1 279 ? -2.024 -19.534 2.539 1.00 58.22 279 ARG A C 1
ATOM 2185 O O . ARG A 1 279 ? -1.739 -18.438 2.056 1.00 58.22 279 ARG A O 1
ATOM 2192 N N . GLU A 1 280 ? -1.554 -20.693 2.085 1.00 56.62 280 GLU A N 1
ATOM 2193 C CA . GLU A 1 280 ? -0.557 -20.805 1.007 1.00 56.62 280 GLU A CA 1
ATOM 2194 C C . GLU A 1 280 ? -0.971 -20.051 -0.277 1.00 56.62 280 GLU A C 1
ATOM 2196 O O . GLU A 1 280 ? -0.100 -19.645 -1.038 1.00 56.62 280 GLU A O 1
ATOM 2201 N N . ASP A 1 281 ? -2.269 -19.748 -0.437 1.00 59.50 281 ASP A N 1
ATOM 2202 C CA . ASP A 1 281 ? -2.858 -19.039 -1.580 1.00 59.50 281 ASP A CA 1
ATOM 2203 C C . ASP A 1 281 ? -3.416 -17.627 -1.272 1.00 59.50 281 ASP A C 1
ATOM 2205 O O . ASP A 1 281 ? -4.061 -17.023 -2.128 1.00 59.50 281 ASP A O 1
ATOM 2209 N N . ASP A 1 282 ? -3.238 -17.076 -0.063 1.00 66.81 282 ASP A N 1
ATOM 2210 C CA . ASP A 1 282 ? -3.809 -15.761 0.297 1.00 66.81 282 ASP A CA 1
ATOM 2211 C C . ASP A 1 282 ? -2.926 -14.584 -0.154 1.00 66.81 282 ASP A C 1
ATOM 2213 O O . ASP A 1 282 ? -2.429 -13.797 0.656 1.00 66.81 282 ASP A O 1
ATOM 2217 N N . GLU A 1 283 ? -2.704 -14.473 -1.462 1.00 78.69 283 GLU A N 1
ATOM 2218 C CA . GLU A 1 283 ? -2.033 -13.317 -2.055 1.00 78.69 283 GLU A CA 1
ATOM 2219 C C . GLU A 1 283 ? -2.966 -12.094 -2.112 1.00 78.69 283 GLU A C 1
ATOM 2221 O O . GLU A 1 283 ? -4.188 -12.209 -2.227 1.00 78.69 283 GLU A O 1
ATOM 2226 N N . LEU A 1 284 ? -2.372 -10.900 -2.013 1.00 86.81 284 LEU A N 1
ATOM 2227 C CA . LEU A 1 284 ? -3.063 -9.642 -2.296 1.00 86.81 284 LEU A CA 1
ATOM 2228 C C . LEU A 1 284 ? -3.248 -9.502 -3.801 1.00 86.81 284 LEU A C 1
ATOM 2230 O O . LEU A 1 284 ? -2.249 -9.472 -4.529 1.00 86.81 284 LEU A O 1
ATOM 2234 N N . ASP A 1 285 ? -4.481 -9.345 -4.263 1.00 90.81 285 ASP A N 1
ATOM 2235 C CA . ASP A 1 285 ? -4.748 -9.032 -5.664 1.00 90.81 285 ASP A CA 1
ATOM 2236 C C . ASP A 1 285 ? -4.221 -7.634 -6.027 1.00 90.81 285 ASP A C 1
ATOM 2238 O O . ASP A 1 285 ? -3.933 -6.787 -5.176 1.00 90.81 285 ASP A O 1
ATOM 2242 N N . TYR A 1 286 ? -4.048 -7.358 -7.320 1.00 92.94 286 TYR A N 1
ATOM 2243 C CA . TYR A 1 286 ? -3.677 -6.009 -7.743 1.00 92.94 286 TYR A CA 1
ATOM 2244 C C . TYR A 1 286 ? -4.784 -5.010 -7.388 1.00 92.94 286 TYR A C 1
ATOM 2246 O O . TYR A 1 286 ? -5.964 -5.269 -7.634 1.00 92.94 286 TYR A O 1
ATOM 2254 N N . GLY A 1 287 ? -4.396 -3.846 -6.856 1.00 93.44 287 GLY A N 1
ATOM 2255 C CA . GLY A 1 287 ? -5.347 -2.836 -6.387 1.00 93.44 287 GLY A CA 1
ATOM 2256 C C . GLY A 1 287 ? -6.118 -3.241 -5.126 1.00 93.44 287 GLY A C 1
ATOM 2257 O O . GLY A 1 287 ? -7.052 -2.537 -4.750 1.00 93.44 287 GLY A O 1
ATOM 2258 N N . GLU A 1 288 ? -5.750 -4.352 -4.478 1.00 94.88 288 GLU A N 1
ATOM 2259 C CA . GLU A 1 288 ? -6.308 -4.795 -3.199 1.00 94.88 288 GLU A CA 1
ATOM 2260 C C . GLU A 1 288 ? -5.476 -4.274 -2.021 1.00 94.88 288 GLU A C 1
ATOM 2262 O O . GLU A 1 288 ? -4.241 -4.235 -2.087 1.00 94.88 288 GLU A O 1
ATOM 2267 N N . SER A 1 289 ? -6.154 -3.889 -0.938 1.00 95.12 289 SER A N 1
ATOM 2268 C CA . SER A 1 289 ? -5.548 -3.495 0.326 1.00 95.12 289 SER A CA 1
ATOM 2269 C C . SER A 1 289 ? -5.697 -4.546 1.416 1.00 95.12 289 SER A C 1
ATOM 2271 O O . SER A 1 289 ? -6.767 -5.123 1.610 1.00 95.12 289 SER A O 1
ATOM 2273 N N . GLN A 1 290 ? -4.640 -4.713 2.214 1.00 94.50 290 GLN A N 1
ATOM 2274 C CA . GLN A 1 290 ? -4.803 -5.145 3.600 1.00 94.50 290 GLN A CA 1
ATOM 2275 C C . GLN A 1 290 ? -4.993 -3.904 4.473 1.00 94.50 290 GLN A C 1
ATOM 2277 O O . GLN A 1 290 ? -4.130 -3.026 4.501 1.00 94.50 290 GLN A O 1
ATOM 2282 N N . ASN A 1 291 ? -6.101 -3.843 5.208 1.00 95.62 291 ASN A N 1
ATOM 2283 C CA . ASN A 1 291 ? -6.399 -2.713 6.080 1.00 95.62 291 ASN A CA 1
ATOM 2284 C C . ASN A 1 291 ? -5.988 -3.009 7.522 1.00 95.62 291 ASN A C 1
ATOM 2286 O O . ASN A 1 291 ? -6.211 -4.111 8.038 1.00 95.62 291 ASN A O 1
ATOM 2290 N N . LEU A 1 292 ? -5.414 -1.998 8.163 1.00 96.88 292 LEU A N 1
ATOM 2291 C CA . LEU A 1 292 ? -5.073 -1.960 9.577 1.00 96.88 292 LEU A CA 1
ATOM 2292 C C . LEU A 1 292 ? -5.808 -0.784 10.224 1.00 96.88 292 LEU A C 1
ATOM 2294 O O . LEU A 1 292 ? -6.027 0.247 9.589 1.00 96.88 292 LEU A O 1
ATOM 2298 N N . MET A 1 293 ? -6.153 -0.917 11.497 1.00 96.62 293 MET A N 1
ATOM 2299 C CA . MET A 1 293 ? -6.723 0.152 12.303 1.00 96.62 293 MET A CA 1
ATOM 2300 C C . MET A 1 293 ? -5.814 0.436 13.490 1.00 96.62 293 MET A C 1
ATOM 2302 O O . MET A 1 293 ? -5.473 -0.454 14.267 1.00 96.62 293 MET A O 1
ATOM 2306 N N . THR A 1 294 ? -5.427 1.697 13.614 1.00 96.00 294 THR A N 1
ATOM 2307 C CA . THR A 1 294 ? -4.670 2.228 14.743 1.00 96.00 294 THR A CA 1
ATOM 2308 C C . THR A 1 294 ? -5.638 2.908 15.697 1.00 96.00 294 THR A C 1
ATOM 2310 O O . THR A 1 294 ? -6.612 3.520 15.251 1.00 96.00 294 THR A O 1
ATOM 2313 N N . PHE A 1 295 ? -5.388 2.795 16.993 1.00 95.06 295 PHE A N 1
ATOM 2314 C CA . PHE A 1 295 ? -6.173 3.457 18.032 1.00 95.06 295 PHE A CA 1
ATOM 2315 C C . PHE A 1 295 ? -5.332 3.598 19.300 1.00 95.06 295 PHE A C 1
ATOM 2317 O O . PHE A 1 295 ? -4.213 3.083 19.379 1.00 95.06 295 PHE A O 1
ATOM 2324 N N . LYS A 1 296 ? -5.846 4.315 20.294 1.00 94.31 296 LYS A N 1
ATOM 2325 C CA . LYS A 1 296 ? -5.219 4.452 21.611 1.00 94.31 296 LYS A CA 1
ATOM 2326 C C . LYS A 1 296 ? -6.078 3.818 22.682 1.00 94.31 296 LYS A C 1
ATOM 2328 O O . LYS A 1 296 ? -7.293 3.906 22.603 1.00 94.31 296 LYS A O 1
ATOM 2333 N N . VAL A 1 297 ? -5.454 3.241 23.703 1.00 93.75 297 VAL A N 1
ATOM 2334 C CA . VAL A 1 297 ? -6.114 2.781 24.931 1.00 93.75 297 VAL A CA 1
ATOM 2335 C C . VAL A 1 297 ? -5.320 3.328 26.104 1.00 93.75 297 VAL A C 1
ATOM 2337 O O . VAL A 1 297 ? -4.149 3.002 26.258 1.00 93.75 297 VAL A O 1
ATOM 2340 N N . ASN A 1 298 ? -5.930 4.189 26.921 1.00 90.31 298 ASN A N 1
ATOM 2341 C CA . ASN A 1 298 ? -5.260 4.827 28.065 1.00 90.31 298 ASN A CA 1
ATOM 2342 C C . ASN A 1 298 ? -3.936 5.534 27.696 1.00 90.31 298 ASN A C 1
ATOM 2344 O O . ASN A 1 298 ? -2.991 5.550 28.479 1.00 90.31 298 ASN A O 1
ATOM 2348 N N . GLY A 1 299 ? -3.867 6.115 26.494 1.00 87.44 299 GLY A N 1
ATOM 2349 C CA . GLY A 1 299 ? -2.672 6.779 25.963 1.00 87.44 299 GLY A CA 1
ATOM 2350 C C . GLY A 1 299 ? -1.689 5.860 25.228 1.00 87.44 299 GLY A C 1
ATOM 2351 O O . GLY A 1 299 ? -0.841 6.368 24.498 1.00 87.44 299 GLY A O 1
ATOM 2352 N N . GLU A 1 300 ? -1.828 4.537 25.339 1.00 91.31 300 GLU A N 1
ATOM 2353 C CA . GLU A 1 300 ? -0.974 3.566 24.649 1.00 91.31 300 GLU A CA 1
ATOM 2354 C C . GLU A 1 300 ? -1.486 3.274 23.239 1.00 91.31 300 GLU A C 1
ATOM 2356 O O . GLU A 1 300 ? -2.678 3.035 23.034 1.00 91.31 300 GLU A O 1
ATOM 2361 N N . LYS A 1 301 ? -0.582 3.277 22.258 1.00 92.88 301 LYS A N 1
ATOM 2362 C CA . LYS A 1 301 ? -0.899 3.027 20.848 1.00 92.88 301 LYS A CA 1
ATOM 2363 C C . LYS A 1 301 ? -1.141 1.542 20.600 1.00 92.88 301 LYS A C 1
ATOM 2365 O O . LYS A 1 301 ? -0.430 0.692 21.124 1.00 92.88 301 LYS A O 1
ATOM 2370 N N . GLN A 1 302 ? -2.121 1.252 19.760 1.00 94.81 302 GLN A N 1
ATOM 2371 C CA . GLN A 1 302 ? -2.531 -0.092 19.385 1.00 94.81 302 GLN A CA 1
ATOM 2372 C C . GLN A 1 302 ? -2.623 -0.197 17.863 1.00 94.81 302 GLN A C 1
ATOM 2374 O O . GLN A 1 302 ? -2.978 0.774 17.189 1.00 94.81 302 GLN A O 1
ATOM 2379 N N . LEU A 1 303 ? -2.342 -1.386 17.332 1.00 96.44 303 LEU A N 1
ATOM 2380 C CA . LEU A 1 303 ? -2.458 -1.701 15.912 1.00 96.44 303 LEU A CA 1
ATOM 2381 C C . LEU A 1 303 ? -3.245 -3.003 15.746 1.00 96.44 303 LEU A C 1
ATOM 2383 O O . LEU A 1 303 ? -2.893 -4.030 16.321 1.00 96.44 303 LEU A O 1
ATOM 2387 N N . PHE A 1 304 ? -4.326 -2.959 14.974 1.00 96.69 304 PHE A N 1
ATOM 2388 C CA . PHE A 1 304 ? -5.235 -4.081 14.758 1.00 96.69 304 PHE A CA 1
ATOM 2389 C C . PHE A 1 304 ? -5.387 -4.370 13.267 1.00 96.69 304 PHE A C 1
ATOM 2391 O O . PHE A 1 304 ? -5.675 -3.468 12.484 1.00 96.69 304 PHE A O 1
ATOM 2398 N N . MET A 1 305 ? -5.216 -5.624 12.859 1.00 95.69 305 MET A N 1
ATOM 2399 C CA . MET A 1 305 ? -5.446 -6.041 11.479 1.00 95.69 305 MET A CA 1
ATOM 2400 C C . MET A 1 305 ? -6.912 -6.390 11.241 1.00 95.69 305 MET A C 1
ATOM 2402 O O . MET A 1 305 ? -7.507 -7.164 11.993 1.00 95.69 305 MET A O 1
ATOM 2406 N N . LEU A 1 306 ? -7.477 -5.853 10.158 1.00 96.06 306 LEU A N 1
ATOM 2407 C CA . LEU A 1 306 ? -8.887 -6.034 9.831 1.00 96.06 306 LEU A CA 1
ATOM 2408 C C . LEU A 1 306 ? -9.135 -7.339 9.053 1.00 96.06 306 LEU A C 1
ATOM 2410 O O . LEU A 1 306 ? -8.359 -7.667 8.152 1.00 96.06 306 LEU A O 1
ATOM 2414 N N . PRO A 1 307 ? -10.248 -8.052 9.325 1.00 94.06 307 PRO A N 1
ATOM 2415 C CA . PRO A 1 307 ? -10.607 -9.313 8.672 1.00 94.06 307 PRO A CA 1
ATOM 2416 C C . PRO A 1 307 ? -11.306 -9.104 7.324 1.00 94.06 307 PRO A C 1
ATOM 2418 O O . PRO A 1 307 ? -12.195 -9.861 6.932 1.00 94.06 307 PRO A O 1
ATOM 2421 N N . PHE A 1 308 ? -10.966 -8.037 6.615 1.00 93.19 308 PHE A N 1
ATOM 2422 C CA . PHE A 1 308 ? -11.491 -7.765 5.289 1.00 93.19 308 PHE A CA 1
ATOM 2423 C C . PHE A 1 308 ? -10.475 -6.981 4.474 1.00 93.19 308 PHE A C 1
ATOM 2425 O O . PHE A 1 308 ? -9.652 -6.235 5.010 1.00 93.19 308 PHE A O 1
ATOM 2432 N N . ARG A 1 309 ? -10.561 -7.162 3.163 1.00 92.75 309 ARG A N 1
ATOM 2433 C CA . ARG A 1 309 ? -9.748 -6.466 2.172 1.00 92.75 309 ARG A CA 1
ATOM 2434 C C . ARG A 1 309 ? -10.652 -5.708 1.226 1.00 92.75 309 ARG A C 1
ATOM 2436 O O . ARG A 1 309 ? -11.767 -6.159 0.956 1.00 92.75 309 ARG A O 1
ATOM 2443 N N . ILE A 1 310 ? -10.174 -4.565 0.752 1.00 92.81 310 ILE A N 1
ATOM 2444 C CA . ILE A 1 310 ? -10.886 -3.724 -0.207 1.00 92.81 310 ILE A CA 1
ATOM 2445 C C . ILE A 1 310 ? -10.068 -3.700 -1.488 1.00 92.81 310 ILE A C 1
ATOM 2447 O O . ILE A 1 310 ? -8.863 -3.481 -1.456 1.00 92.81 310 ILE A O 1
ATOM 2451 N N . GLN A 1 311 ? -10.719 -3.923 -2.620 1.00 92.38 311 GLN A N 1
ATOM 2452 C CA . GLN A 1 311 ? -10.090 -3.902 -3.927 1.00 92.38 311 GLN A CA 1
ATOM 2453 C C . GLN A 1 311 ? -10.724 -2.828 -4.799 1.00 92.38 311 GLN A C 1
ATOM 2455 O O . GLN A 1 311 ? -11.940 -2.792 -4.987 1.00 92.38 311 GLN A O 1
ATOM 2460 N N . VAL A 1 312 ? -9.876 -1.990 -5.381 1.00 91.81 312 VAL A N 1
ATOM 2461 C CA . VAL A 1 312 ? -10.229 -1.152 -6.526 1.00 91.81 312 VAL A CA 1
ATOM 2462 C C . VAL A 1 312 ? -10.224 -2.062 -7.757 1.00 91.81 312 VAL A C 1
ATOM 2464 O O . VAL A 1 312 ? -9.154 -2.503 -8.173 1.00 91.81 312 VAL A O 1
ATOM 2467 N N . ASP A 1 313 ? -11.397 -2.413 -8.301 1.00 89.19 313 ASP A N 1
ATOM 2468 C CA . ASP A 1 313 ? -11.500 -3.314 -9.459 1.00 89.19 313 ASP A CA 1
ATOM 2469 C C . ASP A 1 313 ? -10.888 -2.653 -10.701 1.00 89.19 313 ASP A C 1
ATOM 2471 O O . ASP A 1 313 ? -11.293 -1.584 -11.153 1.00 89.19 313 ASP A O 1
ATOM 2475 N N . GLN A 1 314 ? -9.891 -3.303 -11.283 1.00 90.44 314 GLN A N 1
ATOM 2476 C CA . GLN A 1 314 ? -9.170 -2.765 -12.434 1.00 90.44 314 GLN A CA 1
ATOM 2477 C C . GLN A 1 314 ? -9.738 -3.254 -13.766 1.00 90.44 314 GLN A C 1
ATOM 2479 O O . GLN A 1 314 ? -9.310 -2.788 -14.821 1.00 90.44 314 GLN A O 1
ATOM 2484 N N . HIS A 1 315 ? -10.730 -4.143 -13.731 1.00 90.06 315 HIS A N 1
ATOM 2485 C CA . HIS A 1 315 ? -11.414 -4.693 -14.898 1.00 90.06 315 HIS A CA 1
ATOM 2486 C C . HIS A 1 315 ? -12.801 -4.076 -15.092 1.00 90.06 315 HIS A C 1
ATOM 2488 O O . HIS A 1 315 ? -13.246 -3.914 -16.229 1.00 90.06 315 HIS A O 1
ATOM 2494 N N . THR A 1 316 ? -13.462 -3.690 -13.998 1.00 87.00 316 THR A N 1
ATOM 2495 C CA . THR A 1 316 ? -14.771 -3.030 -14.028 1.00 87.00 316 THR A CA 1
ATOM 2496 C C . THR A 1 316 ? -14.643 -1.569 -13.581 1.00 87.00 316 THR A C 1
ATOM 2498 O O . THR A 1 316 ? -14.359 -1.318 -12.410 1.00 87.00 316 THR A O 1
ATOM 2501 N N . PRO A 1 317 ? -14.877 -0.582 -14.465 1.00 86.00 317 PRO A N 1
ATOM 2502 C CA . PRO A 1 317 ? -14.703 0.821 -14.108 1.00 86.00 317 PRO A CA 1
ATOM 2503 C C . PRO A 1 317 ? -15.579 1.266 -12.931 1.00 86.00 317 PRO A C 1
ATOM 2505 O O . PRO A 1 317 ? -16.780 0.998 -12.912 1.00 86.00 317 PRO A O 1
ATOM 2508 N N . GLY A 1 318 ? -14.970 1.968 -11.970 1.00 81.38 318 GLY A N 1
ATOM 2509 C CA . GLY A 1 318 ? -15.651 2.554 -10.810 1.00 81.38 318 GLY A CA 1
ATOM 2510 C C . GLY A 1 318 ? -16.097 1.558 -9.734 1.00 81.38 318 GLY A C 1
ATOM 2511 O O . GLY A 1 318 ? -16.632 1.982 -8.716 1.00 81.38 318 GLY A O 1
ATOM 2512 N N . ARG A 1 319 ? -15.871 0.252 -9.921 1.00 85.00 319 ARG A N 1
ATOM 2513 C CA . ARG A 1 319 ? -16.361 -0.795 -9.018 1.00 85.00 319 ARG A CA 1
ATOM 2514 C C . ARG A 1 319 ? -15.378 -1.135 -7.902 1.00 85.00 319 ARG A C 1
ATOM 2516 O O . ARG A 1 319 ? -14.289 -1.634 -8.154 1.00 85.00 319 ARG A O 1
ATOM 2523 N N . MET A 1 320 ? -15.769 -0.961 -6.647 1.00 86.19 320 MET A N 1
ATOM 2524 C CA . MET A 1 320 ? -14.997 -1.480 -5.510 1.00 86.19 320 MET A CA 1
ATOM 2525 C C . MET A 1 320 ? -15.485 -2.874 -5.127 1.00 86.19 320 MET A C 1
ATOM 2527 O O . MET A 1 320 ? -16.685 -3.124 -5.145 1.00 86.19 320 MET A O 1
ATOM 2531 N N . ASN A 1 321 ? -14.587 -3.774 -4.740 1.00 87.00 321 ASN A N 1
ATOM 2532 C CA . ASN A 1 321 ? -14.930 -5.067 -4.151 1.00 87.00 321 ASN A CA 1
ATOM 2533 C C . ASN A 1 321 ? -14.449 -5.110 -2.697 1.00 87.00 321 ASN A C 1
ATOM 2535 O O . ASN A 1 321 ? -13.445 -4.495 -2.351 1.00 87.00 321 ASN A O 1
ATOM 2539 N N . ALA A 1 322 ? -15.141 -5.868 -1.852 1.00 89.50 322 ALA A N 1
ATOM 2540 C CA . ALA A 1 322 ? -14.652 -6.230 -0.530 1.00 89.50 322 ALA A CA 1
ATOM 2541 C C . ALA A 1 322 ? -14.692 -7.752 -0.391 1.00 89.50 322 ALA A C 1
ATOM 2543 O O . ALA A 1 322 ? -15.676 -8.376 -0.795 1.00 89.50 322 ALA A O 1
ATOM 2544 N N . ARG A 1 323 ? -13.651 -8.354 0.191 1.00 89.00 323 ARG A N 1
ATOM 2545 C CA . ARG A 1 323 ? -13.676 -9.776 0.564 1.00 89.00 323 ARG A CA 1
ATOM 2546 C C . ARG A 1 323 ? -13.382 -9.962 2.035 1.00 89.00 323 ARG A C 1
ATOM 2548 O O . ARG A 1 323 ? -12.569 -9.253 2.624 1.00 89.00 323 ARG A O 1
ATOM 2555 N N . TYR A 1 324 ? -14.035 -10.962 2.608 1.00 90.94 324 TYR A N 1
ATOM 2556 C CA . TYR A 1 324 ? -13.762 -11.411 3.959 1.00 90.94 324 TYR A CA 1
ATOM 2557 C C . TYR A 1 324 ? -12.454 -12.204 3.989 1.00 90.94 324 TYR A C 1
ATOM 2559 O O . TYR A 1 324 ? -12.250 -13.117 3.185 1.00 90.94 324 TYR A O 1
ATOM 2567 N N . VAL A 1 325 ? -11.598 -11.880 4.952 1.00 88.19 325 VAL A N 1
ATOM 2568 C CA . VAL A 1 325 ? -10.412 -12.659 5.295 1.00 88.19 325 VAL A CA 1
ATOM 2569 C C . VAL A 1 325 ? -10.605 -13.135 6.734 1.00 88.19 325 VAL A C 1
ATOM 2571 O O . VAL A 1 325 ? -10.725 -12.302 7.629 1.00 88.19 325 VAL A O 1
ATOM 2574 N N . PRO A 1 326 ? -10.667 -14.452 7.002 1.00 86.06 326 PRO A N 1
ATOM 2575 C CA . PRO A 1 326 ? -10.967 -15.003 8.327 1.00 86.06 326 PRO A CA 1
ATOM 2576 C C . PRO A 1 326 ? -9.781 -14.901 9.292 1.00 86.06 326 PRO A C 1
ATOM 2578 O O . PRO A 1 326 ? -9.385 -15.876 9.928 1.00 86.06 326 PRO A O 1
ATOM 2581 N N . TYR A 1 327 ? -9.199 -13.711 9.384 1.00 87.50 327 TYR A N 1
ATOM 2582 C CA . TYR A 1 327 ? -8.041 -13.420 10.192 1.00 87.50 327 TYR A CA 1
ATOM 2583 C C . TYR A 1 327 ? -8.058 -11.962 10.645 1.00 87.50 327 TYR A C 1
ATOM 2585 O O . TYR A 1 327 ? -8.108 -11.051 9.828 1.00 87.50 327 TYR A O 1
ATOM 2593 N N . ALA A 1 328 ? -8.049 -11.754 11.955 1.00 92.25 328 ALA A N 1
ATOM 2594 C CA . ALA A 1 328 ? -7.896 -10.452 12.582 1.00 92.25 328 ALA A CA 1
ATOM 2595 C C . ALA A 1 328 ? -7.060 -10.644 13.842 1.00 92.25 328 ALA A C 1
ATOM 2597 O O . ALA A 1 328 ? -7.254 -11.613 14.577 1.00 92.25 328 ALA A O 1
ATOM 2598 N N . GLU A 1 329 ? -6.126 -9.734 14.075 1.00 92.69 329 GLU A N 1
ATOM 2599 C CA . GLU A 1 329 ? -5.172 -9.836 15.171 1.00 92.69 329 GLU A CA 1
ATOM 2600 C C . GLU A 1 329 ? -4.876 -8.439 15.704 1.00 92.69 329 GLU A C 1
ATOM 2602 O O . GLU A 1 329 ? -4.672 -7.501 14.933 1.00 92.69 329 GLU A O 1
ATOM 2607 N N . LEU A 1 330 ? -4.867 -8.302 17.028 1.00 94.44 330 LEU A N 1
ATOM 2608 C CA . LEU A 1 330 ? -4.286 -7.142 17.689 1.00 94.44 330 LEU A CA 1
ATOM 2609 C C . LEU A 1 330 ? -2.797 -7.413 17.880 1.00 94.44 330 LEU A C 1
ATOM 2611 O O . LEU A 1 330 ? -2.443 -8.458 18.425 1.00 94.44 330 LEU A O 1
ATOM 2615 N N . THR A 1 331 ? -1.950 -6.475 17.466 1.00 91.38 331 THR A N 1
ATOM 2616 C CA . THR A 1 331 ? -0.507 -6.556 17.685 1.00 91.38 331 THR A CA 1
ATOM 2617 C C . THR A 1 331 ? -0.207 -6.710 19.185 1.00 91.38 331 THR A C 1
ATOM 2619 O O . THR A 1 331 ? -0.584 -5.834 19.970 1.00 91.38 331 THR A O 1
ATOM 2622 N N . PRO A 1 332 ? 0.469 -7.792 19.614 1.00 77.88 332 PRO A N 1
ATOM 2623 C CA . PRO A 1 332 ? 0.874 -7.958 21.006 1.00 77.88 332 PRO A CA 1
ATOM 2624 C C . PRO A 1 332 ? 1.929 -6.911 21.374 1.00 77.88 332 PRO A C 1
ATOM 2626 O O . PRO A 1 332 ? 2.957 -6.851 20.716 1.00 77.88 332 PRO A O 1
ATOM 2629 N N . ASN A 1 333 ? 1.679 -6.102 22.410 1.00 82.88 333 ASN A N 1
ATOM 2630 C CA . ASN A 1 333 ? 2.596 -5.059 22.892 1.00 82.88 333 ASN A CA 1
ATOM 2631 C C . ASN A 1 333 ? 3.240 -4.235 21.758 1.00 82.88 333 ASN A C 1
ATOM 2633 O O . ASN A 1 333 ? 4.430 -4.347 21.465 1.00 82.88 333 ASN A O 1
ATOM 2637 N N . TYR A 1 334 ? 2.428 -3.395 21.112 1.00 90.06 334 TYR A N 1
ATOM 2638 C CA . TYR A 1 334 ? 2.852 -2.598 19.960 1.00 90.06 334 TYR A CA 1
ATOM 2639 C C . TYR A 1 334 ? 4.153 -1.806 20.191 1.00 90.06 334 TYR A C 1
ATOM 2641 O O . TYR A 1 334 ? 4.946 -1.662 19.262 1.00 90.06 334 TYR A O 1
ATOM 2649 N N . GLN A 1 335 ? 4.399 -1.329 21.416 1.00 90.06 335 GLN A N 1
ATOM 2650 C CA . GLN A 1 335 ? 5.606 -0.572 21.744 1.00 90.06 335 GLN A CA 1
ATOM 2651 C C . GLN A 1 335 ? 6.884 -1.403 21.567 1.00 90.06 335 GLN A C 1
ATOM 2653 O O . GLN A 1 335 ? 7.824 -0.927 20.942 1.00 90.06 335 GLN A O 1
ATOM 2658 N N . GLU A 1 336 ? 6.909 -2.648 22.051 1.00 89.31 336 GLU A N 1
ATOM 2659 C CA . GLU A 1 336 ? 8.082 -3.526 21.912 1.00 89.31 336 GLU A CA 1
ATOM 2660 C C . GLU A 1 336 ? 8.393 -3.826 20.441 1.00 89.31 336 GLU A C 1
ATOM 2662 O O . GLU A 1 336 ? 9.551 -3.781 20.026 1.00 89.31 336 GLU A O 1
ATOM 2667 N N . ILE A 1 337 ? 7.360 -4.068 19.628 1.00 88.81 337 ILE A N 1
ATOM 2668 C CA . ILE A 1 337 ? 7.530 -4.309 18.188 1.00 88.81 337 ILE A CA 1
ATOM 2669 C C . ILE 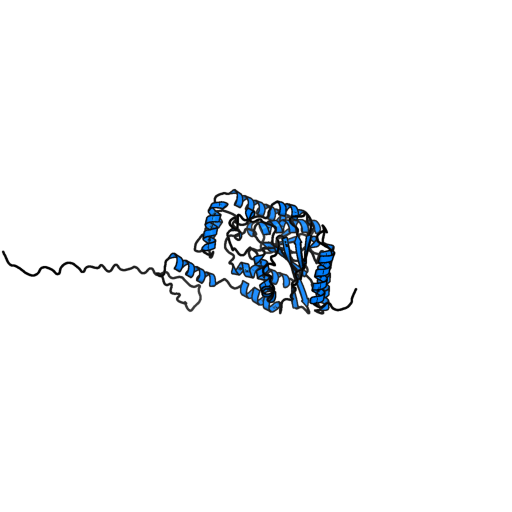A 1 337 ? 8.019 -3.044 17.477 1.00 88.81 337 ILE A C 1
ATOM 2671 O O . ILE A 1 337 ? 8.888 -3.121 16.608 1.00 88.81 337 ILE A O 1
ATOM 2675 N N . ALA A 1 338 ? 7.501 -1.871 17.844 1.00 89.12 338 ALA A N 1
ATOM 2676 C CA . ALA A 1 338 ? 7.974 -0.608 17.291 1.00 89.12 338 ALA A CA 1
ATOM 2677 C C . ALA A 1 338 ? 9.449 -0.348 17.627 1.00 89.12 338 ALA A C 1
ATOM 2679 O O . ALA A 1 338 ? 10.213 0.072 16.755 1.00 89.12 338 ALA A O 1
ATOM 2680 N N . ASP A 1 339 ? 9.863 -0.634 18.861 1.00 88.75 339 ASP A N 1
ATOM 2681 C CA . ASP A 1 339 ? 11.253 -0.506 19.293 1.00 88.75 339 ASP A CA 1
ATOM 2682 C C . ASP A 1 339 ? 12.164 -1.470 18.515 1.00 88.75 339 ASP A C 1
ATOM 2684 O O . ASP A 1 339 ? 13.229 -1.064 18.046 1.00 88.75 339 ASP A O 1
ATOM 2688 N N . GLU A 1 340 ? 11.731 -2.715 18.290 1.00 87.62 340 GLU A N 1
ATOM 2689 C CA . GLU A 1 340 ? 12.465 -3.688 17.472 1.00 87.62 340 GLU A CA 1
ATOM 2690 C C . GLU A 1 340 ? 12.614 -3.229 16.012 1.00 87.62 340 GLU A C 1
ATOM 2692 O O . GLU A 1 340 ? 13.706 -3.306 15.440 1.00 87.62 340 GLU A O 1
ATOM 2697 N N . VAL A 1 341 ? 11.541 -2.715 15.405 1.00 86.88 341 VAL A N 1
ATOM 2698 C CA . VAL A 1 341 ? 11.572 -2.170 14.039 1.00 86.88 341 VAL A CA 1
ATOM 2699 C C . VAL A 1 341 ? 12.547 -0.997 13.944 1.00 86.88 341 VAL A C 1
ATOM 2701 O O . VAL A 1 341 ? 13.356 -0.958 13.014 1.00 86.88 341 VAL A O 1
ATOM 2704 N N . ASN A 1 342 ? 12.511 -0.076 14.908 1.00 84.19 342 ASN A N 1
ATOM 2705 C CA . ASN A 1 342 ? 13.406 1.080 14.950 1.00 84.19 342 ASN A CA 1
ATOM 2706 C C . ASN A 1 342 ? 14.873 0.667 15.132 1.00 84.19 342 ASN A C 1
ATOM 2708 O O . ASN A 1 342 ? 15.753 1.231 14.484 1.00 84.19 342 ASN A O 1
ATOM 2712 N N . LEU A 1 343 ? 15.151 -0.335 15.973 1.00 80.31 343 LEU A N 1
ATOM 2713 C CA . LEU A 1 343 ? 16.500 -0.882 16.141 1.00 80.31 343 LEU A CA 1
ATOM 2714 C C . LEU A 1 343 ? 17.027 -1.485 14.833 1.00 80.31 343 LEU A C 1
ATOM 2716 O O . LEU A 1 343 ? 18.144 -1.175 14.426 1.00 80.31 343 LEU A O 1
ATOM 2720 N N . ARG A 1 344 ? 16.207 -2.279 14.135 1.00 74.00 344 ARG A N 1
ATOM 2721 C CA . ARG A 1 344 ? 16.572 -2.887 12.844 1.00 74.00 344 ARG A CA 1
ATOM 2722 C C . ARG A 1 344 ? 16.784 -1.861 11.730 1.00 74.00 344 ARG A C 1
ATOM 2724 O O . ARG A 1 344 ? 17.576 -2.111 10.828 1.00 74.00 344 ARG A O 1
ATOM 2731 N N . ASP A 1 345 ? 16.105 -0.714 11.767 1.00 66.81 345 ASP A N 1
ATOM 2732 C CA . ASP A 1 345 ? 16.304 0.361 10.779 1.00 66.81 345 ASP A CA 1
ATOM 2733 C C . ASP A 1 345 ? 17.676 1.053 10.928 1.00 66.81 345 ASP A C 1
ATOM 2735 O O . ASP A 1 345 ? 18.227 1.587 9.963 1.00 66.81 345 ASP A O 1
ATOM 2739 N N . LEU A 1 346 ? 18.272 0.988 12.125 1.00 57.41 346 LEU A N 1
ATOM 2740 C CA . LEU A 1 346 ? 19.612 1.510 12.417 1.00 57.41 346 LEU A CA 1
ATOM 2741 C C . LEU A 1 346 ? 20.740 0.530 12.046 1.00 57.41 346 LEU A C 1
ATOM 2743 O O . LEU A 1 346 ? 21.898 0.944 11.931 1.00 57.41 346 LEU A O 1
ATOM 2747 N N . GLU A 1 347 ? 20.431 -0.753 11.845 1.00 58.44 347 GLU A N 1
ATOM 2748 C CA . GLU A 1 347 ? 21.404 -1.773 11.456 1.00 58.44 347 GLU A CA 1
ATOM 2749 C C . GLU A 1 347 ? 21.718 -1.676 9.952 1.00 58.44 347 GLU A C 1
ATOM 2751 O O . GLU A 1 347 ? 20.949 -2.086 9.083 1.00 58.44 347 GLU A O 1
ATOM 2756 N N . LEU A 1 348 ? 22.899 -1.148 9.612 1.00 50.25 348 LEU A N 1
ATOM 2757 C CA . LEU A 1 348 ? 23.476 -1.371 8.284 1.00 50.25 348 LEU A CA 1
ATOM 2758 C C . LEU A 1 348 ? 23.860 -2.856 8.177 1.00 50.25 348 LEU A C 1
ATOM 2760 O O . LEU A 1 348 ? 24.526 -3.357 9.086 1.00 50.25 348 LEU A O 1
ATOM 2764 N N . PRO A 1 349 ? 23.494 -3.574 7.100 1.00 51.91 349 PRO A N 1
ATOM 2765 C CA . PRO A 1 349 ? 23.769 -5.000 7.015 1.00 51.91 349 PRO A CA 1
ATOM 2766 C C . PRO A 1 349 ? 25.281 -5.252 6.953 1.00 51.91 349 PRO A C 1
ATOM 2768 O O . PRO A 1 349 ? 25.921 -5.057 5.923 1.00 51.91 349 PRO A O 1
ATOM 2771 N N . ALA A 1 350 ? 25.856 -5.725 8.061 1.00 45.59 350 ALA A N 1
ATOM 2772 C CA . ALA A 1 350 ? 27.205 -6.291 8.095 1.00 45.59 350 ALA A CA 1
ATOM 2773 C C . ALA A 1 350 ? 27.292 -7.610 7.292 1.00 45.59 350 ALA A C 1
ATOM 2775 O O . ALA A 1 350 ? 28.372 -8.000 6.858 1.00 45.59 350 ALA A O 1
ATOM 2776 N N . SER A 1 351 ? 26.147 -8.260 7.045 1.00 44.84 351 SER A N 1
ATOM 2777 C CA . SER A 1 351 ? 26.013 -9.531 6.323 1.00 44.84 351 SER A CA 1
ATOM 2778 C C . SER A 1 351 ? 26.213 -9.437 4.806 1.00 44.84 351 SER A C 1
ATOM 2780 O O . SER A 1 351 ? 26.399 -10.460 4.156 1.00 44.84 351 SER A O 1
ATOM 2782 N N . GLU A 1 352 ? 26.256 -8.236 4.218 1.00 49.88 352 GLU A N 1
ATOM 2783 C CA . GLU A 1 352 ? 26.612 -8.074 2.796 1.00 49.88 352 GLU A CA 1
ATOM 2784 C C . GLU A 1 352 ? 28.112 -8.325 2.531 1.00 49.88 352 GLU A C 1
ATOM 2786 O O . GLU A 1 352 ? 28.516 -8.500 1.382 1.00 49.88 352 GLU A O 1
ATOM 2791 N N . ALA A 1 353 ? 28.944 -8.394 3.580 1.00 45.50 353 ALA A N 1
ATOM 2792 C CA . ALA A 1 353 ? 30.353 -8.771 3.473 1.00 45.50 353 ALA A CA 1
ATOM 2793 C C . ALA A 1 353 ? 30.569 -10.295 3.346 1.00 45.50 353 ALA A C 1
ATOM 2795 O O . ALA A 1 353 ? 31.536 -10.714 2.709 1.00 45.50 353 ALA A O 1
ATOM 2796 N N . GLU A 1 354 ? 29.678 -11.120 3.909 1.00 44.59 354 GLU A N 1
ATOM 2797 C CA . GLU A 1 354 ? 29.767 -12.590 3.848 1.00 44.59 354 GLU A CA 1
ATOM 2798 C C . GLU A 1 354 ? 29.287 -13.136 2.490 1.00 44.59 354 GLU A C 1
ATOM 2800 O O . GLU A 1 354 ? 29.971 -13.966 1.894 1.00 44.59 354 GLU A O 1
ATOM 2805 N N . ASP A 1 355 ? 28.216 -12.575 1.913 1.00 45.75 355 ASP A N 1
ATOM 2806 C CA . ASP A 1 355 ? 27.760 -12.912 0.547 1.00 45.75 355 ASP A CA 1
ATOM 2807 C C . ASP A 1 355 ? 28.796 -12.507 -0.533 1.00 45.75 355 ASP A C 1
ATOM 2809 O O . ASP A 1 355 ? 28.895 -13.126 -1.600 1.00 45.75 355 ASP A O 1
ATOM 2813 N N . LEU A 1 356 ? 29.612 -11.476 -0.265 1.00 47.31 356 LEU A N 1
ATOM 2814 C CA . LEU A 1 356 ? 30.752 -11.099 -1.109 1.00 47.31 356 LEU A CA 1
ATOM 2815 C C . LEU A 1 356 ? 31.841 -12.182 -1.102 1.00 47.31 356 LEU A C 1
ATOM 2817 O O . LEU A 1 356 ? 32.375 -12.491 -2.169 1.00 47.31 356 LEU A O 1
ATOM 2821 N N . LEU A 1 357 ? 32.135 -12.785 0.055 1.00 45.72 357 LEU A N 1
ATOM 2822 C CA . LEU A 1 357 ? 33.139 -13.846 0.207 1.00 45.72 357 LEU A CA 1
ATOM 2823 C C . LEU A 1 357 ? 32.740 -15.123 -0.544 1.00 45.72 357 LEU A C 1
ATOM 2825 O O . LEU A 1 357 ? 33.545 -15.642 -1.318 1.00 45.72 357 LEU A O 1
ATOM 2829 N N . GLU A 1 358 ? 31.482 -15.552 -0.428 1.00 45.09 358 GLU A N 1
ATOM 2830 C CA . GLU A 1 358 ? 30.958 -16.724 -1.151 1.00 45.09 358 GLU A CA 1
ATOM 2831 C C . GLU A 1 358 ? 31.029 -16.530 -2.681 1.00 45.09 358 GLU A C 1
ATOM 2833 O O . GLU A 1 358 ? 31.356 -17.442 -3.446 1.00 45.09 358 GLU A O 1
ATOM 2838 N N . SER A 1 359 ? 30.799 -15.296 -3.150 1.00 45.88 359 SER A N 1
ATOM 2839 C CA . SER A 1 359 ? 30.920 -14.944 -4.570 1.00 45.88 359 SER A CA 1
ATOM 2840 C C . SER A 1 359 ? 32.370 -14.913 -5.080 1.00 45.88 359 SER A C 1
ATOM 2842 O O . SER A 1 359 ? 32.606 -15.154 -6.267 1.00 45.88 359 SER A O 1
ATOM 2844 N N . TYR A 1 360 ? 33.338 -14.642 -4.199 1.00 43.12 360 TYR A N 1
ATOM 2845 C CA . TYR A 1 360 ? 34.768 -14.655 -4.510 1.00 43.12 360 TYR A CA 1
ATOM 2846 C C . TYR A 1 360 ? 35.315 -16.087 -4.583 1.00 43.12 360 TYR A C 1
ATOM 2848 O O . TYR A 1 360 ? 36.016 -16.421 -5.540 1.00 43.12 360 TYR A O 1
ATOM 2856 N N . GLU A 1 361 ? 34.948 -16.951 -3.635 1.00 45.94 361 GLU A N 1
ATOM 2857 C CA . GLU A 1 361 ? 35.359 -18.364 -3.620 1.00 45.94 361 GLU A CA 1
ATOM 2858 C C . GLU A 1 361 ? 34.861 -19.118 -4.863 1.00 45.94 361 GLU A C 1
ATOM 2860 O O . GLU A 1 361 ? 35.606 -19.891 -5.471 1.00 45.94 361 GLU A O 1
ATOM 2865 N N . TYR A 1 362 ? 33.641 -18.817 -5.321 1.00 48.00 362 TYR A N 1
ATOM 2866 C CA . TYR A 1 362 ? 33.078 -19.419 -6.532 1.00 48.00 362 TYR A CA 1
ATOM 2867 C C . TYR A 1 362 ? 33.748 -18.936 -7.833 1.00 48.00 362 TYR A C 1
ATOM 2869 O O . TYR A 1 362 ? 33.819 -19.689 -8.804 1.00 48.00 362 TYR A O 1
ATOM 2877 N N . MET A 1 363 ? 34.247 -17.692 -7.883 1.00 45.03 363 MET A N 1
ATOM 2878 C CA . MET A 1 363 ? 34.873 -17.128 -9.092 1.00 45.03 363 MET A CA 1
ATOM 2879 C C . MET A 1 363 ? 36.364 -17.450 -9.238 1.00 45.03 363 MET A C 1
ATOM 2881 O O . MET A 1 363 ? 36.850 -17.501 -10.368 1.00 45.03 363 MET A O 1
ATOM 2885 N N . PHE A 1 364 ? 37.091 -17.662 -8.137 1.00 42.78 364 PHE A N 1
ATOM 2886 C CA . PHE A 1 364 ? 38.553 -17.817 -8.169 1.00 42.78 364 PHE A CA 1
ATOM 2887 C C . PHE A 1 364 ? 39.061 -19.200 -7.725 1.00 42.78 364 PHE A C 1
ATOM 2889 O O . PHE A 1 364 ? 40.259 -19.464 -7.830 1.00 42.78 364 PHE A O 1
ATOM 2896 N N . GLY A 1 365 ? 38.171 -20.105 -7.299 1.00 40.25 365 GLY A N 1
ATOM 2897 C CA . GLY A 1 365 ? 38.544 -21.416 -6.761 1.00 40.25 365 GLY A CA 1
ATOM 2898 C C . GLY A 1 365 ? 39.261 -21.316 -5.407 1.00 40.25 365 GLY A C 1
ATOM 2899 O O . GLY A 1 365 ? 39.647 -20.234 -4.972 1.00 40.25 365 GLY A O 1
ATOM 2900 N N . ASN A 1 366 ? 39.454 -22.459 -4.737 1.00 43.97 366 ASN A N 1
ATOM 2901 C CA . ASN A 1 366 ? 39.984 -22.592 -3.362 1.00 43.97 366 ASN A CA 1
ATOM 2902 C C . ASN A 1 366 ? 41.468 -22.166 -3.170 1.00 43.97 366 ASN A C 1
ATOM 2904 O O . ASN A 1 366 ? 42.201 -22.814 -2.425 1.00 43.97 366 ASN A O 1
ATOM 2908 N N . GLY A 1 367 ? 41.957 -21.133 -3.860 1.00 40.19 367 GLY A N 1
ATOM 2909 C CA . GLY A 1 367 ? 43.366 -20.722 -3.865 1.00 40.19 367 GLY A CA 1
ATOM 2910 C C . GLY A 1 367 ? 43.693 -19.433 -3.107 1.00 40.19 367 GLY A C 1
ATOM 2911 O O . GLY A 1 367 ? 44.866 -19.091 -3.005 1.00 40.19 367 GLY A O 1
ATOM 2912 N N . LEU A 1 368 ? 42.705 -18.702 -2.586 1.00 39.44 368 LEU A N 1
ATOM 2913 C CA . LEU A 1 368 ? 42.931 -17.447 -1.863 1.00 39.44 368 LEU A CA 1
ATOM 2914 C C . LEU A 1 368 ? 42.161 -17.470 -0.545 1.00 39.44 368 LEU A C 1
ATOM 2916 O O . LEU A 1 368 ? 40.955 -17.259 -0.528 1.00 39.44 368 LEU A O 1
ATOM 2920 N N . THR A 1 369 ? 42.860 -17.724 0.559 1.00 37.81 369 THR A N 1
ATOM 2921 C CA . THR A 1 369 ? 42.308 -17.596 1.913 1.00 37.81 369 THR A CA 1
ATOM 2922 C C . TH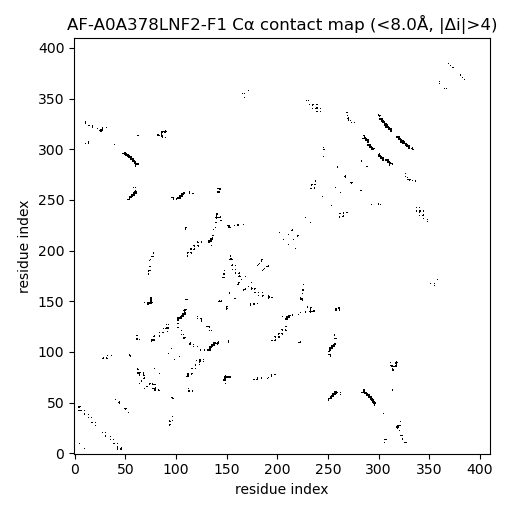R A 1 369 ? 42.424 -16.143 2.384 1.00 37.81 369 THR A C 1
ATOM 2924 O O . THR A 1 369 ? 43.546 -15.675 2.609 1.00 37.81 369 THR A O 1
ATOM 2927 N N . PRO A 1 370 ? 41.317 -15.403 2.559 1.00 37.91 370 PRO A N 1
ATOM 2928 C CA . PRO A 1 370 ? 41.363 -14.089 3.178 1.00 37.91 370 PRO A CA 1
ATOM 2929 C C . PRO A 1 370 ? 41.500 -14.246 4.697 1.00 37.91 370 PRO A C 1
ATOM 2931 O O . PRO A 1 370 ? 40.676 -14.886 5.343 1.00 37.91 370 PRO A O 1
ATOM 2934 N N . ASN A 1 371 ? 42.533 -13.643 5.288 1.00 37.72 371 ASN A N 1
ATOM 2935 C CA . ASN A 1 371 ? 42.643 -13.520 6.742 1.00 37.72 371 ASN A CA 1
ATOM 2936 C C . ASN A 1 371 ? 42.020 -12.190 7.181 1.00 37.72 371 ASN A C 1
ATOM 2938 O O . ASN A 1 371 ? 42.534 -11.119 6.856 1.00 37.72 371 ASN A O 1
ATOM 2942 N N . MET A 1 372 ? 40.925 -12.251 7.940 1.00 35.62 372 MET A N 1
ATOM 2943 C CA . MET A 1 372 ? 40.414 -11.097 8.677 1.00 35.62 372 MET A CA 1
ATOM 2944 C C . MET A 1 372 ? 41.210 -10.936 9.974 1.00 35.62 372 MET A C 1
ATOM 2946 O O . MET A 1 372 ? 40.958 -11.628 10.958 1.00 35.62 372 MET A O 1
ATOM 2950 N N . GLU A 1 373 ? 42.156 -9.998 10.012 1.00 34.00 373 GLU A N 1
ATOM 2951 C CA . GLU A 1 373 ? 42.694 -9.531 11.290 1.00 34.00 373 GLU A CA 1
ATOM 2952 C C . GLU A 1 373 ? 41.740 -8.497 11.894 1.00 34.00 373 GLU A C 1
ATOM 2954 O O . GLU A 1 373 ? 41.567 -7.387 11.387 1.00 34.00 373 GLU A O 1
ATOM 2959 N N . SER A 1 374 ? 41.112 -8.855 13.014 1.00 31.28 374 SER A N 1
ATOM 2960 C CA . SER A 1 374 ? 40.338 -7.914 13.815 1.00 31.28 374 SER A CA 1
ATOM 2961 C C . SER A 1 374 ? 41.280 -6.881 14.446 1.00 31.28 374 SER A C 1
ATOM 2963 O O . SER A 1 374 ? 41.927 -7.152 15.463 1.00 31.28 374 SER A O 1
ATOM 2965 N N . ALA A 1 375 ? 41.355 -5.679 13.878 1.00 34.25 375 ALA A N 1
ATOM 2966 C CA . ALA A 1 375 ? 42.041 -4.570 14.523 1.00 34.25 375 ALA A CA 1
ATOM 2967 C C . ALA A 1 375 ? 41.240 -4.127 15.761 1.00 34.25 375 ALA A C 1
ATOM 2969 O O . ALA A 1 375 ? 40.195 -3.481 15.665 1.00 34.25 375 ALA A O 1
ATOM 2970 N N . LYS A 1 376 ? 41.735 -4.451 16.962 1.00 40.22 376 LYS A N 1
ATOM 2971 C CA . LYS A 1 376 ? 41.279 -3.811 18.204 1.00 40.22 376 LYS A CA 1
ATOM 2972 C C . LYS A 1 376 ? 41.679 -2.330 18.184 1.00 40.22 376 LYS A C 1
ATOM 2974 O O . LYS A 1 376 ? 42.746 -1.990 18.687 1.00 40.22 376 LYS A O 1
ATOM 2979 N N . LYS A 1 377 ? 40.803 -1.482 17.630 1.00 38.22 377 LYS A N 1
ATOM 2980 C CA . LYS A 1 377 ? 40.455 -0.088 18.007 1.00 38.22 377 LYS A CA 1
ATOM 2981 C C . LYS A 1 377 ? 40.035 0.720 16.770 1.00 38.22 377 LYS A C 1
ATOM 2983 O O . LYS A 1 377 ? 40.843 0.955 15.885 1.00 38.22 377 LYS A O 1
ATOM 2988 N N . SER A 1 378 ? 38.773 1.163 16.791 1.00 42.59 378 SER A N 1
ATOM 2989 C CA . SER A 1 378 ? 38.158 2.251 16.008 1.00 42.59 378 SER A CA 1
ATOM 2990 C C . SER A 1 378 ? 38.597 2.402 14.542 1.00 42.59 378 SER A C 1
ATOM 2992 O O . SER A 1 378 ? 39.561 3.102 14.241 1.00 42.59 378 SER A O 1
ATOM 2994 N N . GLY A 1 379 ? 37.807 1.845 13.626 1.00 33.97 379 GLY A N 1
ATOM 2995 C CA . GLY A 1 379 ? 37.901 2.095 12.186 1.00 33.97 379 GLY A CA 1
ATOM 2996 C C . GLY A 1 379 ? 37.421 0.881 11.398 1.00 33.97 379 GLY A C 1
ATOM 2997 O O . GLY A 1 379 ? 37.673 -0.241 11.821 1.00 33.97 379 GLY A O 1
ATOM 2998 N N . ALA A 1 380 ? 36.685 1.102 10.306 1.00 29.55 380 ALA A N 1
ATOM 2999 C CA . ALA A 1 380 ? 36.130 0.052 9.449 1.00 29.55 380 ALA A CA 1
ATOM 3000 C C . ALA A 1 380 ? 37.173 -1.028 9.072 1.00 29.55 380 ALA A C 1
ATOM 3002 O O . ALA A 1 380 ? 38.350 -0.690 8.911 1.00 29.55 380 ALA A O 1
ATOM 3003 N N . PRO A 1 381 ? 36.765 -2.302 8.900 1.00 35.84 381 PRO A N 1
ATOM 3004 C CA . PRO A 1 381 ? 37.674 -3.361 8.470 1.00 35.84 381 PRO A CA 1
ATOM 3005 C C . PRO A 1 381 ? 38.311 -2.996 7.122 1.00 35.84 381 PRO A C 1
ATOM 3007 O O . PRO A 1 381 ? 37.612 -2.698 6.154 1.00 35.84 381 PRO A O 1
ATOM 3010 N N . GLN A 1 382 ? 39.645 -2.996 7.060 1.00 33.81 382 GLN A N 1
ATOM 3011 C CA . GLN A 1 382 ? 40.382 -2.862 5.804 1.00 33.81 382 GLN A CA 1
ATOM 3012 C C . GLN A 1 382 ? 40.684 -4.249 5.243 1.00 33.81 382 GLN A C 1
ATOM 3014 O O . GLN A 1 382 ? 41.317 -5.071 5.901 1.00 33.81 382 GLN A O 1
ATOM 3019 N N . LEU A 1 383 ? 40.259 -4.488 4.003 1.00 36.31 383 LEU A N 1
ATOM 3020 C CA . LEU A 1 383 ? 40.665 -5.654 3.230 1.00 36.31 383 LEU A CA 1
ATOM 3021 C C . LEU A 1 383 ? 42.114 -5.446 2.759 1.00 36.31 383 LEU A C 1
ATOM 3023 O O . LEU A 1 383 ? 42.374 -4.596 1.908 1.00 36.31 383 LEU A O 1
ATOM 3027 N N . ILE A 1 384 ? 43.061 -6.205 3.312 1.00 36.44 384 ILE A N 1
ATOM 3028 C CA . ILE A 1 384 ? 44.458 -6.208 2.860 1.00 36.44 384 ILE A CA 1
ATOM 3029 C C . ILE A 1 384 ? 44.657 -7.429 1.959 1.00 36.44 384 ILE A C 1
ATOM 3031 O O . ILE A 1 384 ? 44.706 -8.557 2.439 1.00 36.44 384 ILE A O 1
ATOM 3035 N N . ILE A 1 385 ? 44.790 -7.208 0.650 1.00 34.44 385 ILE A N 1
ATOM 3036 C CA . ILE A 1 385 ? 45.144 -8.263 -0.307 1.00 34.44 385 ILE A CA 1
ATOM 3037 C C . ILE A 1 385 ? 46.671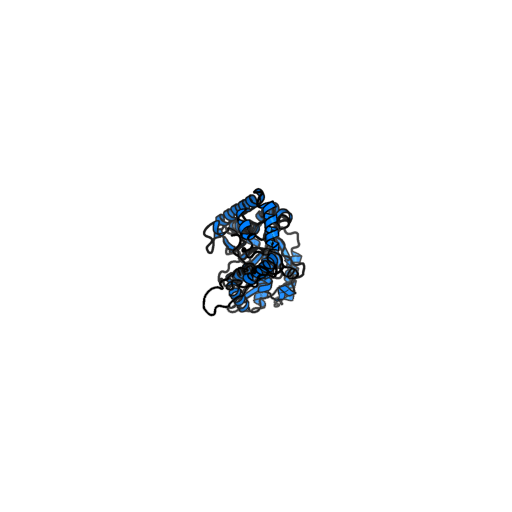 -8.320 -0.387 1.00 34.44 385 ILE A C 1
ATOM 3039 O O . ILE A 1 385 ? 47.301 -7.397 -0.904 1.00 34.44 385 ILE A O 1
ATOM 3043 N N . ARG A 1 386 ? 47.279 -9.393 0.128 1.00 32.84 386 ARG A N 1
ATOM 3044 C CA . ARG A 1 386 ? 48.688 -9.704 -0.141 1.00 32.84 386 ARG A CA 1
ATOM 3045 C C . ARG A 1 386 ? 48.749 -10.610 -1.360 1.00 32.84 386 ARG A C 1
ATOM 3047 O O . ARG A 1 386 ? 48.243 -11.724 -1.328 1.00 32.84 386 ARG A O 1
ATOM 3054 N N . THR A 1 387 ? 49.365 -10.132 -2.431 1.00 29.77 387 THR A N 1
ATOM 3055 C CA . THR A 1 387 ? 49.807 -11.001 -3.519 1.00 29.77 387 THR A CA 1
ATOM 3056 C C . THR A 1 387 ? 51.110 -11.652 -3.074 1.00 29.77 387 THR A C 1
ATOM 3058 O O . THR A 1 387 ? 52.124 -10.963 -2.962 1.00 29.77 387 THR A O 1
ATOM 3061 N N . GLU A 1 388 ? 51.097 -12.948 -2.777 1.00 35.78 388 GLU A N 1
ATOM 3062 C CA . GLU A 1 388 ? 52.344 -13.703 -2.679 1.00 35.78 388 GLU A CA 1
ATOM 3063 C C . GLU A 1 388 ? 52.977 -13.730 -4.075 1.00 35.78 388 GLU A C 1
ATOM 3065 O O . GLU A 1 388 ? 52.423 -14.290 -5.022 1.00 35.78 388 GLU A O 1
ATOM 3070 N N . THR A 1 389 ? 54.115 -13.057 -4.239 1.00 32.34 389 THR A N 1
ATOM 3071 C CA . THR A 1 389 ? 54.998 -13.306 -5.376 1.00 32.34 389 THR A CA 1
ATOM 3072 C C . THR A 1 389 ? 55.565 -14.703 -5.199 1.00 32.34 389 THR A C 1
ATOM 3074 O O . THR A 1 389 ? 56.374 -14.928 -4.302 1.00 32.34 389 THR A O 1
ATOM 3077 N N . VAL A 1 390 ? 55.119 -15.632 -6.039 1.00 35.19 390 VAL A N 1
ATOM 3078 C CA . VAL A 1 390 ? 55.754 -16.938 -6.200 1.00 35.19 390 VAL A CA 1
ATOM 3079 C C . VAL A 1 390 ? 57.183 -16.681 -6.681 1.00 35.19 390 VAL A C 1
ATOM 3081 O O . VAL A 1 390 ? 57.388 -16.245 -7.813 1.00 35.19 390 VAL A O 1
ATOM 3084 N N . GLU A 1 391 ? 58.169 -16.883 -5.808 1.00 31.83 391 GLU A N 1
ATOM 3085 C CA . GLU A 1 391 ? 59.557 -17.042 -6.233 1.00 31.83 391 GLU A CA 1
ATOM 3086 C C . GLU A 1 391 ? 59.633 -18.313 -7.092 1.00 31.83 391 GLU A C 1
ATOM 3088 O O . GLU A 1 391 ? 59.296 -19.407 -6.638 1.00 31.83 391 GLU A O 1
ATOM 3093 N N . GLU A 1 392 ? 60.034 -18.167 -8.357 1.00 35.53 392 GLU A N 1
ATOM 3094 C CA . GLU A 1 392 ? 60.424 -19.288 -9.211 1.00 35.53 392 GLU A CA 1
ATOM 3095 C C . GLU A 1 392 ? 61.658 -19.975 -8.601 1.00 35.53 392 GLU A C 1
ATOM 3097 O O . GLU A 1 392 ? 62.795 -19.550 -8.821 1.00 35.53 392 GLU A O 1
ATOM 3102 N N . GLU A 1 393 ? 61.464 -21.068 -7.861 1.00 33.38 393 GLU A N 1
ATOM 3103 C CA . GLU A 1 393 ? 62.539 -22.036 -7.642 1.00 33.38 393 GLU A CA 1
ATOM 3104 C C . GLU A 1 393 ? 62.812 -22.764 -8.965 1.00 33.38 393 GLU A C 1
ATOM 3106 O O . GLU A 1 393 ? 62.098 -23.677 -9.383 1.00 33.38 393 GLU A O 1
ATOM 3111 N N . GLN A 1 394 ? 63.864 -22.314 -9.651 1.00 32.84 394 GLN A N 1
ATOM 3112 C CA . GLN A 1 394 ? 64.438 -22.979 -10.812 1.00 32.84 394 GLN A CA 1
ATOM 3113 C C . GLN A 1 394 ? 64.928 -24.382 -10.448 1.00 32.84 394 GLN A C 1
ATOM 3115 O O . GLN A 1 394 ? 65.964 -24.575 -9.806 1.00 32.84 394 GLN A O 1
ATOM 3120 N N . ASP A 1 395 ? 64.219 -25.367 -10.978 1.00 33.44 395 ASP A N 1
ATOM 3121 C CA . ASP A 1 395 ? 64.591 -26.771 -10.992 1.00 33.44 395 ASP A CA 1
ATOM 3122 C C . ASP A 1 395 ? 65.794 -26.986 -11.942 1.00 33.44 395 ASP A C 1
ATOM 3124 O O . ASP A 1 395 ? 65.659 -27.300 -13.123 1.00 33.44 395 ASP A O 1
ATOM 3128 N N . THR A 1 396 ? 67.018 -26.764 -11.449 1.00 34.91 396 THR A N 1
ATOM 3129 C CA . THR A 1 396 ? 68.270 -27.134 -12.140 1.00 34.91 396 THR A CA 1
ATOM 3130 C C . THR A 1 396 ? 68.942 -28.319 -11.460 1.00 34.91 396 THR A C 1
ATOM 3132 O O . THR A 1 396 ? 70.051 -28.214 -10.939 1.00 34.91 396 THR A O 1
ATOM 3135 N N . LYS A 1 397 ? 68.312 -29.499 -11.504 1.00 33.41 397 LYS A N 1
ATOM 3136 C CA . LYS A 1 397 ? 69.016 -30.780 -11.314 1.00 33.41 397 LYS A CA 1
ATOM 3137 C C . LYS A 1 397 ? 68.378 -31.914 -12.114 1.00 33.41 397 LYS A C 1
ATOM 3139 O O . LYS A 1 397 ? 67.641 -32.707 -11.544 1.00 33.41 397 LYS A O 1
ATOM 3144 N N . GLN A 1 398 ? 68.783 -32.085 -13.376 1.00 33.12 398 GLN A N 1
ATOM 3145 C CA . GLN A 1 398 ? 69.067 -33.414 -13.949 1.00 33.12 398 GLN A CA 1
ATOM 3146 C C . GLN A 1 398 ? 69.665 -33.332 -15.362 1.00 33.12 398 GLN A C 1
ATOM 3148 O O . GLN A 1 398 ? 68.960 -33.402 -16.350 1.00 33.12 398 GLN A O 1
ATOM 3153 N N . GLU A 1 399 ? 70.990 -33.199 -15.424 1.00 33.50 399 GLU A N 1
ATOM 3154 C CA . GLU A 1 399 ? 71.912 -33.737 -16.444 1.00 33.50 399 GLU A CA 1
ATOM 3155 C C . GLU A 1 399 ? 73.274 -33.123 -16.087 1.00 33.50 399 GLU A C 1
ATOM 3157 O O . GLU A 1 399 ? 73.525 -31.953 -16.317 1.00 33.50 399 GLU A O 1
ATOM 3162 N N . ILE A 1 400 ? 74.113 -33.753 -15.265 1.00 34.66 400 ILE A N 1
ATOM 3163 C CA . ILE A 1 400 ? 75.213 -34.603 -15.724 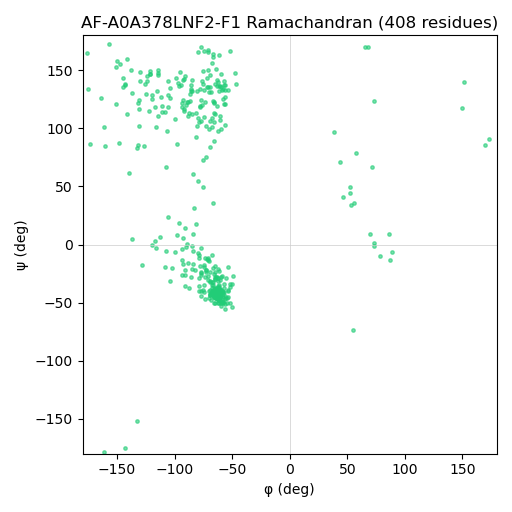1.00 34.66 400 ILE A CA 1
ATOM 3164 C C . ILE A 1 400 ? 75.613 -35.494 -14.536 1.00 34.66 400 ILE A C 1
ATOM 3166 O O . ILE A 1 400 ? 76.334 -35.098 -13.623 1.00 34.66 400 ILE A O 1
ATOM 3170 N N . LYS A 1 401 ? 75.157 -36.746 -14.548 1.00 36.06 401 LYS A N 1
ATOM 3171 C CA . LYS A 1 401 ? 75.807 -37.848 -13.822 1.00 36.06 401 LYS A CA 1
ATOM 3172 C C . LYS A 1 401 ? 75.784 -39.097 -14.694 1.00 36.06 401 LYS A C 1
ATOM 3174 O O . LYS A 1 401 ? 75.188 -40.110 -14.360 1.00 36.06 401 LYS A O 1
ATOM 3179 N N . LYS A 1 402 ? 76.442 -39.006 -15.851 1.00 37.31 402 LYS A N 1
ATOM 3180 C CA . LYS A 1 402 ? 76.886 -40.157 -16.648 1.00 37.31 402 LYS A CA 1
ATOM 3181 C C . LYS A 1 402 ? 77.982 -39.708 -17.612 1.00 37.31 402 LYS A C 1
ATOM 3183 O O . LYS A 1 402 ? 77.700 -39.369 -18.751 1.00 37.31 402 LYS A O 1
ATOM 3188 N N . LYS A 1 403 ? 79.223 -39.687 -17.116 1.00 34.12 403 LYS A N 1
ATOM 3189 C CA . LYS A 1 403 ? 80.459 -40.098 -17.817 1.00 34.12 403 LYS A CA 1
ATOM 3190 C C . LYS A 1 403 ? 81.677 -39.669 -16.996 1.00 34.12 403 LYS A C 1
ATOM 3192 O O . LYS A 1 403 ? 82.257 -38.623 -17.215 1.00 34.12 403 LYS A O 1
ATOM 3197 N N . ASN A 1 404 ? 82.056 -40.522 -16.050 1.00 34.22 404 ASN A N 1
ATOM 3198 C CA . ASN A 1 404 ? 83.449 -40.676 -15.640 1.00 34.22 404 ASN A CA 1
ATOM 3199 C C . ASN A 1 404 ? 83.744 -42.178 -15.619 1.00 34.22 404 ASN A C 1
ATOM 3201 O O . ASN A 1 404 ? 83.572 -42.850 -14.604 1.00 34.22 404 ASN A O 1
ATOM 3205 N N . LYS A 1 405 ? 84.114 -42.710 -16.787 1.00 31.55 405 LYS A N 1
ATOM 3206 C CA . LYS A 1 405 ? 85.009 -43.864 -16.922 1.00 31.55 405 LYS A CA 1
ATOM 3207 C C . LYS A 1 405 ? 85.526 -43.935 -18.363 1.00 31.55 405 LYS A C 1
ATOM 3209 O O . LYS A 1 405 ? 84.719 -44.001 -19.283 1.00 31.55 405 LYS A O 1
ATOM 3214 N N . ALA A 1 406 ? 86.857 -43.988 -18.470 1.00 33.78 406 ALA A N 1
ATOM 3215 C CA . ALA A 1 406 ? 87.702 -44.144 -19.663 1.00 33.78 406 ALA A CA 1
ATOM 3216 C C . ALA A 1 406 ? 87.790 -42.894 -20.568 1.00 33.78 406 ALA A C 1
ATOM 3218 O O . ALA A 1 406 ? 86.774 -42.391 -21.017 1.00 33.78 406 ALA A O 1
ATOM 3219 N N . GLY A 1 407 ? 88.954 -42.328 -20.883 1.00 28.61 407 GLY A N 1
ATOM 3220 C CA . GLY A 1 407 ? 90.339 -42.713 -20.628 1.00 28.61 407 GLY A CA 1
ATOM 3221 C C . GLY A 1 407 ? 91.285 -41.620 -21.151 1.00 28.61 407 GLY A C 1
ATOM 3222 O O . GLY A 1 407 ? 90.870 -40.738 -21.897 1.00 28.61 407 GLY A O 1
ATOM 3223 N N . PHE A 1 408 ? 92.542 -41.688 -20.715 1.00 33.34 408 PHE A N 1
ATOM 3224 C CA . PHE A 1 408 ? 93.691 -40.959 -21.259 1.00 33.34 408 PHE A CA 1
ATOM 3225 C C . PHE A 1 408 ? 93.757 -41.019 -22.796 1.00 33.34 408 PHE A C 1
ATOM 3227 O O . PHE A 1 408 ? 93.608 -42.107 -23.354 1.00 33.34 408 PHE A O 1
ATOM 3234 N N . ASN A 1 409 ? 94.086 -39.897 -23.449 1.00 34.25 409 ASN A N 1
ATOM 3235 C CA . ASN A 1 409 ? 95.253 -39.794 -24.338 1.00 34.25 409 ASN A CA 1
ATOM 3236 C C . ASN A 1 409 ? 95.468 -38.365 -24.876 1.00 34.25 409 ASN A C 1
ATOM 3238 O O . ASN A 1 409 ? 94.536 -37.770 -25.410 1.00 34.25 409 ASN A O 1
ATOM 3242 N N . LEU A 1 410 ? 96.748 -37.968 -24.795 1.00 33.03 410 LEU A N 1
ATOM 3243 C CA . LEU A 1 410 ? 97.482 -36.827 -25.374 1.00 33.03 410 LEU A CA 1
ATOM 3244 C C . LEU A 1 410 ? 97.196 -35.421 -24.834 1.00 33.03 410 LEU A C 1
ATOM 3246 O O . LEU A 1 410 ? 96.143 -34.835 -25.158 1.00 33.03 410 LEU A O 1
#

Mean predicted aligned error: 11.92 Å